Protein AF-0000000082120659 (afdb_homodimer)

Structure (mmCIF, N/CA/C/O backbone):
data_AF-0000000082120659-model_v1
#
loop_
_entity.id
_entity.type
_entity.pdbx_description
1 polymer 'non-specific serine/threonine protein kinase'
#
loop_
_atom_site.group_PDB
_atom_site.id
_atom_site.type_symbol
_atom_site.label_atom_id
_atom_site.label_alt_id
_atom_site.label_comp_id
_atom_site.label_asym_id
_atom_site.label_entity_id
_atom_site.label_seq_id
_atom_site.pdbx_PDB_ins_code
_atom_site.Cartn_x
_atom_site.Cartn_y
_atom_site.Cartn_z
_atom_site.occupancy
_atom_site.B_iso_or_equiv
_atom_site.auth_seq_id
_atom_site.auth_comp_id
_atom_site.auth_asym_id
_atom_site.auth_atom_id
_atom_site.pdbx_PDB_model_num
ATOM 1 N N . MET A 1 1 ? -26.734 21.234 -40.438 1 20.88 1 MET A N 1
ATOM 2 C CA . MET A 1 1 ? -25.938 22.016 -39.5 1 20.88 1 MET A CA 1
ATOM 3 C C . MET A 1 1 ? -25.453 21.156 -38.312 1 20.88 1 MET A C 1
ATOM 5 O O . MET A 1 1 ? -26.234 20.859 -37.406 1 20.88 1 MET A O 1
ATOM 9 N N . GLY A 1 2 ? -24.828 20.094 -38.438 1 20.78 2 GLY A N 1
ATOM 10 C CA . GLY A 1 2 ? -24.828 18.797 -37.781 1 20.78 2 GLY A CA 1
ATOM 11 C C . GLY A 1 2 ? -24.047 18.781 -36.469 1 20.78 2 GLY A C 1
ATOM 12 O O . GLY A 1 2 ? -22.844 19.016 -36.469 1 20.78 2 GLY A O 1
ATOM 13 N N . CYS A 1 3 ? -24.625 19.297 -35.219 1 19.11 3 CYS A N 1
ATOM 14 C CA . CYS A 1 3 ? -24.188 19.547 -33.875 1 19.11 3 CYS A CA 1
ATOM 15 C C . CYS A 1 3 ? -23.453 18.344 -33.281 1 19.11 3 CYS A C 1
ATOM 17 O O . CYS A 1 3 ? -24.031 17.281 -33.125 1 19.11 3 CYS A O 1
ATOM 19 N N . VAL A 1 4 ? -22.219 18.062 -33.625 1 21.97 4 VAL A N 1
ATOM 20 C CA . VAL A 1 4 ? -21.297 16.969 -33.375 1 21.97 4 VAL A CA 1
ATOM 21 C C . VAL A 1 4 ? -21.219 16.703 -31.875 1 21.97 4 VAL A C 1
ATOM 23 O O . VAL A 1 4 ? -21.109 17.641 -31.078 1 21.97 4 VAL A O 1
ATOM 26 N N . ASN A 1 5 ? -21.922 15.773 -31.25 1 22.53 5 ASN A N 1
ATOM 27 C CA . ASN A 1 5 ? -22.297 15.312 -29.922 1 22.53 5 ASN A CA 1
ATOM 28 C C . ASN A 1 5 ? -21.094 15.273 -28.984 1 22.53 5 ASN A C 1
ATOM 30 O O . ASN A 1 5 ? -20 14.898 -29.375 1 22.53 5 ASN A O 1
ATOM 34 N N . LEU A 1 6 ? -20.953 16.094 -28.016 1 24.56 6 LEU A N 1
ATOM 35 C CA . LEU A 1 6 ? -20.031 16.406 -26.922 1 24.56 6 LEU A CA 1
ATOM 36 C C . LEU A 1 6 ? -19.375 15.141 -26.391 1 24.56 6 LEU A C 1
ATOM 38 O O . LEU A 1 6 ? -20.062 14.172 -26.062 1 24.56 6 LEU A O 1
ATOM 42 N N . CYS A 1 7 ? -18.266 14.695 -26.781 1 26.31 7 CYS A N 1
ATOM 43 C CA . CYS A 1 7 ? -17.266 13.664 -26.5 1 26.31 7 CYS A CA 1
ATOM 44 C C . CYS A 1 7 ? -17.203 13.344 -25.016 1 26.31 7 CYS A C 1
ATOM 46 O O . CYS A 1 7 ? -16.953 14.234 -24.188 1 26.31 7 CYS A O 1
ATOM 48 N N . SER A 1 8 ? -18.062 12.633 -24.297 1 30.52 8 SER A N 1
ATOM 49 C CA . SER A 1 8 ? -18.266 12.133 -22.938 1 30.52 8 SER A CA 1
ATOM 50 C C . SER A 1 8 ? -16.938 11.758 -22.281 1 30.52 8 SER A C 1
ATOM 52 O O . SER A 1 8 ? -16.219 10.898 -22.766 1 30.52 8 SER A O 1
ATOM 54 N N . LEU A 1 9 ? -16.031 12.516 -21.734 1 34.06 9 LEU A N 1
ATOM 55 C CA . LEU A 1 9 ? -14.828 12.391 -20.922 1 34.06 9 LEU A CA 1
ATOM 56 C C . LEU A 1 9 ? -14.914 11.18 -20 1 34.06 9 LEU A C 1
ATOM 58 O O . LEU A 1 9 ? -15.742 11.148 -19.078 1 34.06 9 LEU A O 1
ATOM 62 N N . THR A 1 10 ? -14.992 9.891 -20.297 1 43.19 10 THR A N 1
ATOM 63 C CA . THR A 1 10 ? -15.172 8.617 -19.609 1 43.19 10 THR A CA 1
ATOM 64 C C . THR A 1 10 ? -14.305 8.555 -18.359 1 43.19 10 THR A C 1
ATOM 66 O O . THR A 1 10 ? -13.094 8.766 -18.422 1 43.19 10 THR A O 1
ATOM 69 N N . SER A 1 11 ? -14.711 8.969 -17.172 1 54.88 11 SER A N 1
ATOM 70 C CA . SER A 1 11 ? -14.148 8.914 -15.828 1 54.88 11 SER A CA 1
ATOM 71 C C . SER A 1 11 ? -13.438 7.59 -15.57 1 54.88 11 SER A C 1
ATOM 73 O O . SER A 1 11 ? -13.93 6.531 -15.969 1 54.88 11 SER A O 1
ATOM 75 N N . ASN A 1 12 ? -12 7.523 -15.336 1 70.62 12 ASN A N 1
ATOM 76 C CA . ASN A 1 12 ? -11.242 6.344 -14.938 1 70.62 12 ASN A CA 1
ATOM 77 C C . ASN A 1 12 ? -11.516 5.957 -13.492 1 70.62 12 ASN A C 1
ATOM 79 O O . ASN A 1 12 ? -10.867 5.062 -12.945 1 70.62 12 ASN A O 1
ATOM 83 N N . LEU A 1 13 ? -12.508 6.68 -12.945 1 82.25 13 LEU A N 1
ATOM 84 C CA . LEU A 1 13 ? -12.867 6.355 -11.57 1 82.25 13 LEU A CA 1
ATOM 85 C C . LEU A 1 13 ? -13.883 5.219 -11.531 1 82.25 13 LEU A C 1
ATOM 87 O O . LEU A 1 13 ? -15.023 5.379 -11.984 1 82.25 13 LEU A O 1
ATOM 91 N N . PRO A 1 14 ? -13.539 4.105 -11.008 1 88.88 14 PRO A N 1
ATOM 92 C CA . PRO A 1 14 ? -14.469 2.979 -10.984 1 88.88 14 PRO A CA 1
ATOM 93 C C . PRO A 1 14 ? -15.734 3.275 -10.18 1 88.88 14 PRO A C 1
ATOM 95 O O . PRO A 1 14 ? -15.672 3.957 -9.156 1 88.88 14 PRO A O 1
ATOM 98 N N . VAL A 1 15 ? -16.844 2.82 -10.688 1 92.19 15 VAL A N 1
ATOM 99 C CA . VAL A 1 15 ? -18.109 2.914 -9.961 1 92.19 15 VAL A CA 1
ATOM 100 C C . VAL A 1 15 ? -18.391 1.597 -9.242 1 92.19 15 VAL A C 1
ATOM 102 O O . VAL A 1 15 ? -18.359 0.528 -9.859 1 92.19 15 VAL A O 1
ATOM 105 N N . ILE A 1 16 ? -18.641 1.651 -7.996 1 94.56 16 ILE A N 1
ATOM 106 C CA . ILE A 1 16 ? -18.906 0.487 -7.16 1 94.56 16 ILE A CA 1
ATOM 107 C C . ILE A 1 16 ? -20.375 0.476 -6.746 1 94.56 16 ILE A C 1
ATOM 109 O O . ILE A 1 16 ? -20.875 1.452 -6.184 1 94.56 16 ILE A O 1
ATOM 113 N N . SER A 1 17 ? -21.062 -0.597 -7.004 1 94.31 17 SER A N 1
ATOM 114 C CA . SER A 1 17 ? -22.453 -0.733 -6.605 1 94.31 17 SER A CA 1
ATOM 115 C C . SER A 1 17 ? -22.594 -0.847 -5.09 1 94.31 17 SER A C 1
ATOM 117 O O . SER A 1 17 ? -21.781 -1.526 -4.441 1 94.31 17 SER A O 1
ATOM 119 N N . TYR A 1 18 ? -23.609 -0.178 -4.566 1 93.38 18 TYR A N 1
ATOM 120 C CA . TYR A 1 18 ? -23.812 -0.242 -3.125 1 93.38 18 TYR A CA 1
ATOM 121 C C . TYR A 1 18 ? -24.141 -1.664 -2.684 1 93.38 18 TYR A C 1
ATOM 123 O O . TYR A 1 18 ? -23.859 -2.047 -1.546 1 93.38 18 TYR A O 1
ATOM 131 N N . GLN A 1 19 ? -24.609 -2.514 -3.576 1 94.56 19 GLN A N 1
ATOM 132 C CA . GLN A 1 19 ? -24.969 -3.891 -3.268 1 94.56 19 GLN A CA 1
ATOM 133 C C . GLN A 1 19 ? -23.734 -4.73 -2.959 1 94.56 19 GLN A C 1
ATOM 135 O O . GLN A 1 19 ? -23.828 -5.777 -2.314 1 94.56 19 GLN A O 1
ATOM 140 N N . LYS A 1 20 ? -22.625 -4.297 -3.443 1 95.56 20 LYS A N 1
ATOM 141 C CA . LYS A 1 20 ? -21.391 -5.031 -3.248 1 95.56 20 LYS A CA 1
ATOM 142 C C . LYS A 1 20 ? -20.75 -4.691 -1.903 1 95.56 20 LYS A C 1
ATOM 144 O O . LYS A 1 20 ? -19.781 -5.332 -1.488 1 95.56 20 LYS A O 1
ATOM 149 N N . LEU A 1 21 ? -21.234 -3.652 -1.29 1 95.88 21 LEU A N 1
ATOM 150 C CA . LEU A 1 21 ? -20.719 -3.229 0.011 1 95.88 21 LEU A CA 1
ATOM 151 C C . LEU A 1 21 ? -21.578 -3.797 1.139 1 95.88 21 LEU A C 1
ATOM 153 O O . LEU A 1 21 ? -22.641 -3.258 1.449 1 95.88 21 LEU A O 1
ATOM 157 N N . THR A 1 22 ? -21.047 -4.836 1.804 1 96.12 22 THR A N 1
ATOM 158 C CA . THR A 1 22 ? -21.828 -5.586 2.787 1 96.12 22 THR A CA 1
ATOM 159 C C . THR A 1 22 ? -21.234 -5.43 4.18 1 96.12 22 THR A C 1
ATOM 161 O O . THR A 1 22 ? -20.141 -4.875 4.336 1 96.12 22 THR A O 1
ATOM 164 N N . ASP A 1 23 ? -22.031 -5.805 5.258 1 95.12 23 ASP A N 1
ATOM 165 C CA . ASP A 1 23 ? -21.609 -5.797 6.648 1 95.12 23 ASP A CA 1
ATOM 166 C C . ASP A 1 23 ? -21.172 -4.395 7.078 1 95.12 23 ASP A C 1
ATOM 168 O O . ASP A 1 23 ? -20.062 -4.215 7.609 1 95.12 23 ASP A O 1
ATOM 172 N N . LEU A 1 24 ? -22.016 -3.484 6.879 1 94.06 24 LEU A N 1
ATOM 173 C CA . LEU A 1 24 ? -21.703 -2.092 7.176 1 94.06 24 LEU A CA 1
ATOM 174 C C . LEU A 1 24 ? -21.609 -1.862 8.68 1 94.06 24 LEU A C 1
ATOM 176 O O . LEU A 1 24 ? -22.469 -2.338 9.438 1 94.06 24 LEU A O 1
ATOM 180 N N . HIS A 1 25 ? -20.547 -1.225 9.078 1 94.88 25 HIS A N 1
ATOM 181 C CA . HIS A 1 25 ? -20.344 -0.805 10.461 1 94.88 25 HIS A CA 1
ATOM 182 C C . HIS A 1 25 ? -19.984 0.675 10.539 1 94.88 25 HIS A C 1
ATOM 184 O O . HIS A 1 25 ? -19.062 1.129 9.859 1 94.88 25 HIS A O 1
ATOM 190 N N . TYR A 1 26 ? -20.688 1.402 11.383 1 92.75 26 TYR A N 1
ATOM 191 C CA . TYR A 1 26 ? -20.438 2.83 11.555 1 92.75 26 TYR A CA 1
ATOM 192 C C . TYR A 1 26 ? -19.125 3.072 12.273 1 92.75 26 TYR A C 1
ATOM 194 O O . TYR A 1 26 ? -18.828 2.43 13.289 1 92.75 26 TYR A O 1
ATOM 202 N N . LEU A 1 27 ? -18.281 3.916 11.781 1 89 27 LEU A N 1
ATOM 203 C CA . LEU A 1 27 ? -16.984 4.23 12.398 1 89 27 LEU A CA 1
ATOM 204 C C . LEU A 1 27 ? -17.016 5.613 13.039 1 89 27 LEU A C 1
ATOM 206 O O . LEU A 1 27 ? -16.672 5.766 14.219 1 89 27 LEU A O 1
ATOM 210 N N . SER A 1 28 ? -17.312 6.586 12.297 1 82.38 28 SER A N 1
ATOM 211 C CA . SER A 1 28 ? -17.281 7.941 12.836 1 82.38 28 SER A CA 1
ATOM 212 C C . SER A 1 28 ? -18.094 8.898 11.969 1 82.38 28 SER A C 1
ATOM 214 O O . SER A 1 28 ? -18.516 8.531 10.867 1 82.38 28 SER A O 1
ATOM 216 N N . LYS A 1 29 ? -18.469 10 12.648 1 75.12 29 LYS A N 1
ATOM 217 C CA . LYS A 1 29 ? -19.062 11.125 11.93 1 75.12 29 LYS A CA 1
ATOM 218 C C . LYS A 1 29 ? -18.203 12.375 12.047 1 75.12 29 LYS A C 1
ATOM 220 O O . LYS A 1 29 ? -17.672 12.672 13.125 1 75.12 29 LYS A O 1
ATOM 225 N N . GLY A 1 30 ? -17.719 12.812 10.906 1 61.97 30 GLY A N 1
ATOM 226 C CA . GLY A 1 30 ? -16.969 14.055 10.977 1 61.97 30 GLY A CA 1
ATOM 227 C C . GLY A 1 30 ? -17.422 15.086 9.961 1 61.97 30 GLY A C 1
ATOM 228 O O . GLY A 1 30 ? -18.531 15.008 9.445 1 61.97 30 GLY A O 1
ATOM 229 N N . GLY A 1 31 ? -16.641 16.188 9.875 1 59.19 31 GLY A N 1
ATOM 230 C CA . GLY A 1 31 ? -16.922 17.312 8.984 1 59.19 31 GLY A CA 1
ATOM 231 C C . GLY A 1 31 ? -17.156 16.875 7.547 1 59.19 31 GLY A C 1
ATOM 232 O O . GLY A 1 31 ? -17.828 17.578 6.781 1 59.19 31 GLY A O 1
ATOM 233 N N . PHE A 1 32 ? -16.719 15.672 7.215 1 61.75 32 PHE A N 1
ATOM 234 C CA . PHE A 1 32 ? -16.812 15.234 5.828 1 61.75 32 PHE A CA 1
ATOM 235 C C . PHE A 1 32 ? -17.906 14.18 5.664 1 61.75 32 PHE A C 1
ATOM 237 O O . PHE A 1 32 ? -17.984 13.523 4.629 1 61.75 32 PHE A O 1
ATOM 244 N N . GLY A 1 33 ? -18.656 14.023 6.66 1 75 33 GLY A N 1
ATOM 245 C CA . GLY A 1 33 ? -19.703 13.031 6.559 1 75 33 GLY A CA 1
ATOM 246 C C . GLY A 1 33 ? -19.453 11.797 7.402 1 75 33 GLY A C 1
ATOM 247 O O . GLY A 1 33 ? -18.609 11.82 8.305 1 75 33 GLY A O 1
ATOM 248 N N . SER A 1 34 ? -20.281 10.844 7.145 1 87.25 34 SER A N 1
ATOM 249 C CA . SER A 1 34 ? -20.172 9.602 7.91 1 87.25 34 SER A CA 1
ATOM 250 C C . SER A 1 34 ? -19.188 8.633 7.258 1 87.25 34 SER A C 1
ATOM 252 O O . SER A 1 34 ? -19.094 8.57 6.027 1 87.25 34 SER A O 1
ATOM 254 N N . VAL A 1 35 ? -18.516 7.953 8.094 1 91.94 35 VAL A N 1
ATOM 255 C CA . VAL A 1 35 ? -17.562 6.945 7.617 1 91.94 35 VAL A CA 1
ATOM 256 C C . VAL A 1 35 ? -17.984 5.562 8.117 1 91.94 35 VAL A C 1
ATOM 258 O O . VAL A 1 35 ? -18.328 5.398 9.289 1 91.94 35 VAL A O 1
ATOM 261 N N . PHE A 1 36 ? -18.031 4.598 7.207 1 95 36 PHE A N 1
ATOM 262 C CA . PHE A 1 36 ? -18.406 3.229 7.523 1 95 36 PHE A CA 1
ATOM 263 C C . PHE A 1 36 ? -17.297 2.258 7.148 1 95 36 PHE A C 1
ATOM 265 O O . PHE A 1 36 ? -16.469 2.549 6.273 1 95 36 PHE A O 1
ATOM 272 N N . LYS A 1 37 ? -17.219 1.228 7.879 1 97 37 LYS A N 1
ATOM 273 C CA . LYS A 1 37 ? -16.469 0.038 7.496 1 97 37 LYS A CA 1
ATOM 274 C C . LYS A 1 37 ? -17.375 -0.988 6.812 1 97 37 LYS A C 1
ATOM 276 O O . LYS A 1 37 ? -18.516 -1.203 7.234 1 97 37 LYS A O 1
ATOM 281 N N . ALA A 1 38 ? -16.922 -1.592 5.715 1 97.44 38 ALA A N 1
ATOM 282 C CA . ALA A 1 38 ? -17.703 -2.588 4.996 1 97.44 38 ALA A CA 1
ATOM 283 C C . ALA A 1 38 ? -16.812 -3.645 4.359 1 97.44 38 ALA A C 1
ATOM 285 O O . ALA A 1 38 ? -15.586 -3.49 4.324 1 97.44 38 ALA A O 1
ATOM 286 N N . GLN A 1 39 ? -17.422 -4.742 3.971 1 96.75 39 GLN A N 1
ATOM 287 C CA . GLN A 1 39 ? -16.766 -5.766 3.168 1 96.75 39 GLN A CA 1
ATOM 288 C C . GLN A 1 39 ? -17.219 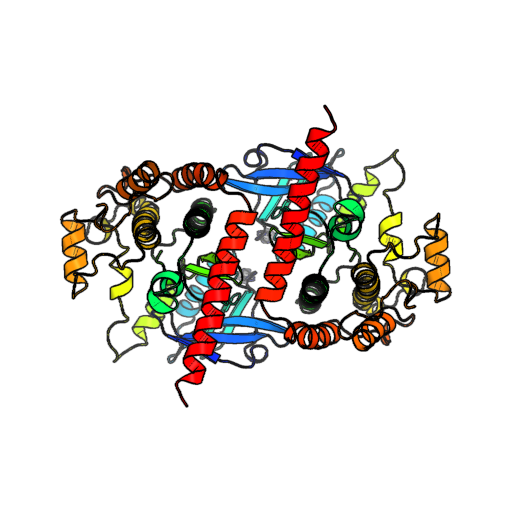-5.703 1.713 1 96.75 39 GLN A C 1
ATOM 290 O O . GLN A 1 39 ? -18.406 -5.719 1.432 1 96.75 39 GLN A O 1
ATOM 295 N N . HIS A 1 40 ? -16.281 -5.52 0.818 1 96.25 40 HIS A N 1
ATOM 296 C CA . HIS A 1 40 ? -16.656 -5.688 -0.582 1 96.25 40 HIS A CA 1
ATOM 297 C C . HIS A 1 40 ? -16.891 -7.156 -0.917 1 96.25 40 HIS A C 1
ATOM 299 O O . HIS A 1 40 ? -15.969 -7.973 -0.822 1 96.25 40 HIS A O 1
ATOM 305 N N . SER A 1 41 ? -17.969 -7.527 -1.394 1 94.75 41 SER A N 1
ATOM 306 C CA . SER A 1 41 ? -18.406 -8.914 -1.5 1 94.75 41 SER A CA 1
ATOM 307 C C . SER A 1 41 ? -17.562 -9.68 -2.51 1 94.75 41 SER A C 1
ATOM 309 O O . SER A 1 41 ? -17.203 -10.836 -2.273 1 94.75 41 SER A O 1
ATOM 311 N N . ASP A 1 42 ? -17.188 -9.07 -3.6 1 93.81 42 ASP A N 1
ATOM 312 C CA . ASP A 1 42 ? -16.453 -9.773 -4.641 1 93.81 42 ASP A CA 1
ATOM 313 C C . ASP A 1 42 ? -14.961 -9.844 -4.297 1 93.81 42 ASP A C 1
ATOM 315 O O . ASP A 1 42 ? -14.312 -10.859 -4.539 1 93.81 42 ASP A O 1
ATOM 319 N N . TRP A 1 43 ? -14.477 -8.719 -3.717 1 93.44 43 TRP A N 1
ATOM 320 C CA . TRP A 1 43 ? -13.047 -8.641 -3.445 1 93.44 43 TRP A CA 1
ATOM 321 C C . TRP A 1 43 ? -12.703 -9.344 -2.137 1 93.44 43 TRP A C 1
ATOM 323 O O . TRP A 1 43 ? -11.539 -9.664 -1.887 1 93.44 43 TRP A O 1
ATOM 333 N N . ARG A 1 44 ? -13.695 -9.531 -1.3 1 94.19 44 ARG A N 1
ATOM 334 C CA . ARG A 1 44 ? -13.516 -10.086 0.036 1 94.19 44 ARG A CA 1
ATOM 335 C C . ARG A 1 44 ? -12.484 -9.281 0.83 1 94.19 44 ARG A C 1
ATOM 337 O O . ARG A 1 44 ? -11.617 -9.859 1.491 1 94.19 44 ARG A O 1
ATOM 344 N N . THR A 1 45 ? -12.578 -8.016 0.72 1 94.38 45 THR A N 1
ATOM 345 C CA . THR A 1 45 ? -11.672 -7.098 1.4 1 94.38 45 THR A CA 1
ATOM 346 C C . THR A 1 45 ? -12.453 -6.039 2.17 1 94.38 45 THR A C 1
ATOM 348 O O . THR A 1 45 ? -13.477 -5.539 1.689 1 94.38 45 THR A O 1
ATOM 351 N N . THR A 1 46 ? -11.977 -5.75 3.307 1 96.06 46 THR A N 1
ATOM 352 C CA . THR A 1 46 ? -12.562 -4.684 4.105 1 96.06 46 THR A CA 1
ATOM 353 C C . THR A 1 46 ? -12.25 -3.318 3.498 1 96.06 46 THR A C 1
ATOM 355 O O . THR A 1 46 ? -11.109 -3.051 3.113 1 96.06 46 THR A O 1
ATOM 358 N N . VAL A 1 47 ? -13.266 -2.494 3.355 1 97.38 47 VAL A N 1
ATOM 359 C CA . VAL A 1 47 ? -13.117 -1.157 2.791 1 97.38 47 VAL A CA 1
ATOM 360 C C . VAL A 1 47 ? -13.719 -0.124 3.738 1 97.38 47 VAL A C 1
ATOM 362 O O . VAL A 1 47 ? -14.477 -0.474 4.648 1 97.38 47 VAL A O 1
ATOM 365 N N . ALA A 1 48 ? -13.289 1.113 3.652 1 96.62 48 ALA A N 1
ATOM 366 C CA . ALA A 1 48 ? -13.914 2.254 4.312 1 96.62 48 ALA A CA 1
ATOM 367 C C . ALA A 1 48 ? -14.781 3.043 3.336 1 96.62 48 ALA A C 1
ATOM 369 O O . ALA A 1 48 ? -14.414 3.227 2.176 1 96.62 48 ALA A O 1
ATOM 370 N N . ILE A 1 49 ? -15.93 3.5 3.83 1 95.25 49 ILE A N 1
ATOM 371 C CA . ILE A 1 49 ? -16.891 4.23 3.006 1 95.25 49 ILE A CA 1
ATOM 372 C C . ILE A 1 49 ? -17.156 5.602 3.625 1 95.25 49 ILE A C 1
ATOM 374 O O . ILE A 1 49 ? -17.672 5.695 4.738 1 95.25 49 ILE A O 1
ATOM 378 N N . LYS A 1 50 ? -16.75 6.609 2.963 1 91.69 50 LYS A N 1
ATOM 379 C CA . LYS A 1 50 ? -17.172 7.961 3.32 1 91.69 50 LYS A CA 1
ATOM 380 C C . LYS A 1 50 ? -18.453 8.352 2.596 1 91.69 50 LYS A C 1
ATOM 382 O O . LYS A 1 50 ? -18.469 8.438 1.366 1 91.69 50 LYS A O 1
ATOM 387 N N . CYS A 1 51 ? -19.484 8.656 3.352 1 90.06 51 CYS A N 1
ATOM 388 C CA . CYS A 1 51 ? -20.812 8.812 2.764 1 90.06 51 CYS A CA 1
ATOM 389 C C . CYS A 1 51 ? -21.344 10.219 2.996 1 90.06 51 CYS A C 1
ATOM 391 O O . CYS A 1 51 ? -21.297 10.727 4.117 1 90.06 51 CYS A O 1
ATOM 393 N N . LEU A 1 52 ? -21.766 10.766 1.902 1 86.44 52 LEU A N 1
ATOM 394 C CA . LEU A 1 52 ? -22.484 12.039 1.946 1 86.44 52 LEU A CA 1
ATOM 395 C C . LEU A 1 52 ? -23.953 11.844 1.566 1 86.44 52 LEU A C 1
ATOM 397 O O . LEU A 1 52 ? -24.25 11.398 0.458 1 86.44 52 LEU A O 1
ATOM 401 N N . LYS A 1 53 ? -24.75 12.133 2.514 1 83.12 53 LYS A N 1
ATOM 402 C CA . LYS A 1 53 ? -26.188 12.078 2.229 1 83.12 53 LYS A CA 1
ATOM 403 C C . LYS A 1 53 ? -26.641 13.289 1.425 1 83.12 53 LYS A C 1
ATOM 405 O O . LYS A 1 53 ? -26.266 14.422 1.736 1 83.12 53 LYS A O 1
ATOM 410 N N . LEU A 1 54 ? -27.406 12.938 0.388 1 77.88 54 LEU A N 1
ATOM 411 C CA . LEU A 1 54 ? -27.891 14 -0.478 1 77.88 54 LEU A CA 1
ATOM 412 C C . LEU A 1 54 ? -29.406 14.156 -0.361 1 77.88 54 LEU A C 1
ATOM 414 O O . LEU A 1 54 ? -30.156 13.32 -0.855 1 77.88 54 LEU A O 1
ATOM 418 N N . ASP A 1 55 ? -30 14.633 0.767 1 66.56 55 ASP A N 1
ATOM 419 C CA . ASP A 1 55 ? -31.422 14.75 1.054 1 66.56 55 ASP A CA 1
ATOM 420 C C . ASP A 1 55 ? -32.156 15.375 -0.121 1 66.56 55 ASP A C 1
ATOM 422 O O . ASP A 1 55 ? -33.344 15.094 -0.34 1 66.56 55 ASP A O 1
ATOM 426 N N . SER A 1 56 ? -31.703 16.516 -0.621 1 61.06 56 SER A N 1
ATOM 427 C CA . SER A 1 56 ? -32.438 17.188 -1.693 1 61.06 56 SER A CA 1
ATOM 428 C C . SER A 1 56 ? -31.781 16.906 -3.049 1 61.06 56 SER A C 1
ATOM 430 O O . SER A 1 56 ? -30.625 16.5 -3.123 1 61.06 56 SER A O 1
ATOM 432 N N . PRO A 1 57 ? -32.656 16.781 -3.992 1 62.88 57 PRO A N 1
ATOM 433 C CA . PRO A 1 57 ? -32.062 16.656 -5.328 1 62.88 57 PRO A CA 1
ATOM 434 C C . PRO A 1 57 ? -30.859 17.547 -5.523 1 62.88 57 PRO A C 1
ATOM 436 O O . PRO A 1 57 ? -30.969 18.766 -5.48 1 62.88 57 PRO A O 1
ATOM 439 N N . VAL A 1 58 ? -29.812 17.078 -5.051 1 64.5 58 VAL A N 1
ATOM 440 C CA . VAL A 1 58 ? -28.578 17.781 -5.367 1 64.5 58 VAL A CA 1
ATOM 441 C C . VAL A 1 58 ? -28.438 17.938 -6.883 1 64.5 58 VAL A C 1
ATOM 443 O O . VAL A 1 58 ? -28.672 16.984 -7.629 1 64.5 58 VAL A O 1
ATOM 446 N N . GLY A 1 59 ? -28.266 19.125 -7.188 1 73.12 59 GLY A N 1
ATOM 447 C CA . GLY A 1 59 ? -28.141 19.422 -8.609 1 73.12 59 GLY A CA 1
ATOM 448 C C . GLY A 1 59 ? -27.016 18.672 -9.281 1 73.12 59 GLY A C 1
ATOM 449 O O . GLY A 1 59 ? -26.078 18.219 -8.617 1 73.12 59 GLY A O 1
ATOM 450 N N . GLU A 1 60 ? -27.203 18.359 -10.414 1 78.88 60 GLU A N 1
ATOM 451 C CA . GLU A 1 60 ? -26.219 17.719 -11.273 1 78.88 60 GLU A CA 1
ATOM 452 C C . GLU A 1 60 ? -24.859 18.422 -11.188 1 78.88 60 GLU A C 1
ATOM 454 O O . GLU A 1 60 ? -23.828 17.766 -11.258 1 78.88 60 GLU A O 1
ATOM 459 N N . ARG A 1 61 ? -24.953 19.641 -10.852 1 82.06 61 ARG A N 1
ATOM 460 C CA . ARG A 1 61 ? -23.719 20.391 -10.789 1 82.06 61 ARG A CA 1
ATOM 461 C C . ARG A 1 61 ? -22.906 20.016 -9.555 1 82.06 61 ARG A C 1
ATOM 463 O O . ARG A 1 61 ? -21.688 19.812 -9.641 1 82.06 61 ARG A O 1
ATOM 470 N N . GLU A 1 62 ? -23.625 19.938 -8.461 1 81.62 62 GLU A N 1
ATOM 471 C CA . GLU A 1 62 ? -22.953 19.578 -7.223 1 81.62 62 GLU A CA 1
ATOM 472 C C . GLU A 1 62 ? -22.391 18.172 -7.297 1 81.62 62 GLU A C 1
ATOM 474 O O . GLU A 1 62 ? -21.266 17.922 -6.836 1 81.62 62 GLU A O 1
ATOM 479 N N . ARG A 1 63 ? -23.094 17.391 -7.848 1 84 63 ARG A N 1
ATOM 480 C CA . ARG A 1 63 ? -22.656 16 -7.996 1 84 63 ARG A CA 1
ATOM 481 C C . ARG A 1 63 ? -21.422 15.906 -8.891 1 84 63 ARG A C 1
ATOM 483 O O . ARG A 1 63 ? -20.516 15.125 -8.625 1 84 63 ARG A O 1
ATOM 490 N N . ASN A 1 64 ? -21.438 16.641 -9.914 1 85.88 64 ASN A N 1
ATOM 491 C CA . ASN A 1 64 ? -20.297 16.656 -10.828 1 85.88 64 ASN A CA 1
ATOM 492 C C . ASN A 1 64 ? -19.047 17.188 -10.141 1 85.88 64 ASN A C 1
ATOM 494 O O . ASN A 1 64 ? -17.938 16.703 -10.406 1 85.88 64 ASN A O 1
ATOM 498 N N . CYS A 1 65 ? -19.328 18.094 -9.273 1 84.38 65 CYS A N 1
ATOM 499 C CA . CYS A 1 65 ? -18.203 18.625 -8.516 1 84.38 65 CYS A CA 1
ATOM 500 C C . CYS A 1 65 ? -17.609 17.562 -7.605 1 84.38 65 CYS A C 1
ATOM 502 O O . CYS A 1 65 ? -16.391 17.453 -7.488 1 84.38 65 CYS A O 1
ATOM 504 N N . LEU A 1 66 ? -18.484 16.844 -7.055 1 84.44 66 LEU A N 1
ATOM 505 C CA . LEU A 1 66 ? -18.031 15.766 -6.176 1 84.44 66 LEU A CA 1
ATOM 506 C C . LEU A 1 66 ? -17.25 14.711 -6.957 1 84.44 66 LEU A C 1
ATOM 508 O O . LEU A 1 66 ? -16.219 14.219 -6.492 1 84.44 66 LEU A O 1
ATOM 512 N N . LEU A 1 67 ? -17.719 14.414 -8.062 1 86.69 67 LEU A N 1
ATOM 513 C CA . LEU A 1 67 ? -17.062 13.445 -8.93 1 86.69 67 LEU A CA 1
ATOM 514 C C . LEU A 1 67 ? -15.688 13.938 -9.359 1 86.69 67 LEU A C 1
ATOM 516 O O . LEU A 1 67 ? -14.727 13.164 -9.375 1 86.69 67 LEU A O 1
ATOM 520 N N . GLU A 1 68 ? -15.609 15.125 -9.656 1 85.75 68 GLU A N 1
ATOM 521 C CA . GLU A 1 68 ? -14.336 15.711 -10.062 1 85.75 68 GLU A CA 1
ATOM 522 C C . GLU A 1 68 ? -13.32 15.664 -8.93 1 85.75 68 GLU A C 1
ATOM 524 O O . GLU A 1 68 ? -12.141 15.367 -9.156 1 85.75 68 GLU A O 1
ATOM 529 N N . GLU A 1 69 ? -13.781 15.945 -7.77 1 84.75 69 GLU A N 1
ATOM 530 C CA . GLU A 1 69 ? -12.914 15.883 -6.602 1 84.75 69 GLU A CA 1
ATOM 531 C C . GLU A 1 69 ? -12.422 14.453 -6.355 1 84.75 69 GLU A C 1
ATOM 533 O O . GLU A 1 69 ? -11.234 14.242 -6.102 1 84.75 69 GLU A O 1
ATOM 538 N N . ALA A 1 70 ? -13.352 13.586 -6.484 1 86.38 70 ALA A N 1
ATOM 539 C CA . ALA A 1 70 ? -12.992 12.188 -6.285 1 86.38 70 ALA A CA 1
ATOM 540 C C . ALA A 1 70 ? -11.984 11.727 -7.332 1 86.38 70 ALA A C 1
ATOM 542 O O . ALA A 1 70 ? -11.078 10.945 -7.031 1 86.38 70 ALA A O 1
ATOM 543 N N . GLU A 1 71 ? -12.086 12.227 -8.469 1 86.25 71 GLU A N 1
ATOM 544 C CA . GLU A 1 71 ? -11.18 11.875 -9.555 1 86.25 71 GLU A CA 1
ATOM 545 C C . GLU A 1 71 ? -9.773 12.398 -9.289 1 86.25 71 GLU A C 1
ATOM 547 O O . GLU A 1 71 ? -8.789 11.703 -9.555 1 86.25 71 GLU A O 1
ATOM 552 N N . VAL A 1 72 ? -9.758 13.555 -8.844 1 81.88 72 VAL A N 1
ATOM 553 C CA . VAL A 1 72 ? -8.461 14.156 -8.523 1 81.88 72 VAL A CA 1
ATOM 554 C C . VAL A 1 72 ? -7.785 13.352 -7.418 1 81.88 72 VAL A C 1
ATOM 556 O O . VAL A 1 72 ? -6.59 13.055 -7.5 1 81.88 72 VAL A O 1
ATOM 559 N N . LEU A 1 73 ? -8.547 13.062 -6.484 1 85.25 73 LEU A N 1
ATOM 560 C CA . LEU A 1 73 ? -8.023 12.266 -5.383 1 85.25 73 LEU A CA 1
ATOM 561 C C . LEU A 1 73 ? -7.562 10.898 -5.871 1 85.25 73 LEU A C 1
ATOM 563 O O . LEU A 1 73 ? -6.539 10.383 -5.422 1 85.25 73 LEU A O 1
ATOM 567 N N . HIS A 1 74 ? -8.305 10.344 -6.738 1 88.38 74 HIS A N 1
ATOM 568 C CA . HIS A 1 74 ? -8.008 9.023 -7.277 1 88.38 74 HIS A CA 1
ATOM 569 C C . HIS A 1 74 ? -6.695 9.031 -8.055 1 88.38 74 HIS A C 1
ATOM 571 O O . HIS A 1 74 ? -5.98 8.023 -8.078 1 88.38 74 HIS A O 1
ATOM 577 N N . LYS A 1 75 ? -6.34 10.117 -8.586 1 86.44 75 LYS A N 1
ATOM 578 C CA . LYS A 1 75 ? -5.121 10.234 -9.383 1 86.44 75 LYS A CA 1
ATOM 579 C C . LYS A 1 75 ? -3.879 10.203 -8.492 1 86.44 75 LYS A C 1
ATOM 581 O O . LYS A 1 75 ? -2.787 9.859 -8.961 1 86.44 75 LYS A O 1
ATOM 586 N N . ALA A 1 76 ? -4.043 10.609 -7.293 1 89.19 76 ALA A N 1
ATOM 587 C CA . ALA A 1 76 ? -2.916 10.594 -6.367 1 89.19 76 ALA A CA 1
ATOM 588 C C . ALA A 1 76 ? -2.59 9.172 -5.918 1 89.19 76 ALA A C 1
ATOM 590 O O . ALA A 1 76 ? -3.219 8.648 -4.996 1 89.19 76 ALA A O 1
ATOM 591 N N . ARG A 1 77 ? -1.633 8.594 -6.566 1 90.31 77 ARG A N 1
ATOM 592 C CA . ARG A 1 77 ? -1.226 7.223 -6.273 1 90.31 77 ARG A CA 1
ATOM 593 C C . ARG A 1 77 ? 0.163 7.191 -5.641 1 90.31 77 ARG A C 1
ATOM 595 O O . ARG A 1 77 ? 1.163 7.441 -6.316 1 90.31 77 ARG A O 1
ATOM 602 N N . PHE A 1 78 ? 0.197 6.91 -4.434 1 93.19 78 PHE A N 1
ATOM 603 C CA . PHE A 1 78 ? 1.446 6.891 -3.682 1 93.19 78 PHE A CA 1
ATOM 604 C C . PHE A 1 78 ? 1.296 6.078 -2.402 1 93.19 78 PHE A C 1
ATOM 606 O O . PHE A 1 78 ? 0.183 5.898 -1.901 1 93.19 78 PHE A O 1
ATOM 613 N N . ASN A 1 79 ? 2.371 5.559 -1.927 1 94.25 79 ASN A N 1
ATOM 614 C CA . ASN A 1 79 ? 2.359 4.617 -0.814 1 94.25 79 ASN A CA 1
ATOM 615 C C . ASN A 1 79 ? 1.768 5.242 0.445 1 94.25 79 ASN A C 1
ATOM 617 O O . ASN A 1 79 ? 1.182 4.543 1.274 1 94.25 79 ASN A O 1
ATOM 621 N N . TYR A 1 80 ? 1.907 6.535 0.608 1 97.12 80 TYR A N 1
ATOM 622 C CA . TYR A 1 80 ? 1.505 7.16 1.861 1 97.12 80 TYR A CA 1
ATOM 623 C C . TYR A 1 80 ? 0.277 8.039 1.66 1 97.12 80 TYR A C 1
ATOM 625 O O . TYR A 1 80 ? 0.017 8.945 2.457 1 97.12 80 TYR A O 1
ATOM 633 N N . ILE A 1 81 ? -0.408 7.812 0.572 1 96 81 ILE A N 1
ATOM 634 C CA . ILE A 1 81 ? -1.703 8.414 0.28 1 96 81 ILE A CA 1
ATOM 635 C C . ILE A 1 81 ? -2.789 7.344 0.297 1 96 81 ILE A C 1
ATOM 637 O O . ILE A 1 81 ? -2.596 6.246 -0.232 1 96 81 ILE A O 1
ATOM 641 N N . ILE A 1 82 ? -3.861 7.645 0.929 1 95.75 82 ILE A N 1
ATOM 642 C CA . ILE A 1 82 ? -4.953 6.684 1.03 1 95.75 82 ILE A CA 1
ATOM 643 C C . ILE A 1 82 ? -5.418 6.281 -0.367 1 95.75 82 ILE A C 1
ATOM 645 O O . ILE A 1 82 ? -5.52 7.125 -1.262 1 95.75 82 ILE A O 1
ATOM 649 N N . GLN A 1 83 ? -5.637 4.996 -0.571 1 94.56 83 GLN A N 1
ATOM 650 C CA . GLN A 1 83 ? -6.082 4.5 -1.868 1 94.56 83 GLN A CA 1
ATOM 651 C C . GLN A 1 83 ? -7.598 4.625 -2.014 1 94.56 83 GLN A C 1
ATOM 653 O O . GLN A 1 83 ? -8.352 4.164 -1.151 1 94.56 83 GLN A O 1
ATOM 658 N N . ILE A 1 84 ? -8 5.195 -3.057 1 92.81 84 ILE A N 1
ATOM 659 C CA . ILE A 1 84 ? -9.414 5.254 -3.416 1 92.81 84 ILE A CA 1
ATOM 660 C C . ILE A 1 84 ? -9.727 4.176 -4.453 1 92.81 84 ILE A C 1
ATOM 662 O O . ILE A 1 84 ? -9.141 4.164 -5.539 1 92.81 84 ILE A O 1
ATOM 666 N N . PHE A 1 85 ? -10.625 3.344 -4.137 1 94.06 85 PHE A N 1
ATOM 667 C CA . PHE A 1 85 ? -10.953 2.232 -5.02 1 94.06 85 PHE A CA 1
ATOM 668 C C . PHE A 1 85 ? -12.031 2.637 -6.02 1 94.06 85 PHE A C 1
ATOM 670 O O . PHE A 1 85 ? -12.078 2.113 -7.137 1 94.06 85 PHE A O 1
ATOM 677 N N . GLY A 1 86 ? -12.891 3.562 -5.633 1 93.19 86 GLY A N 1
ATOM 678 C CA . GLY A 1 86 ? -13.984 3.998 -6.488 1 93.19 86 GLY A CA 1
ATOM 679 C C . GLY A 1 86 ? -15.039 4.801 -5.746 1 93.19 86 GLY A C 1
ATOM 680 O O . GLY A 1 86 ? -14.789 5.289 -4.641 1 93.19 86 GLY A O 1
ATOM 681 N N . VAL A 1 87 ? -16.203 5.008 -6.422 1 94.25 87 VAL A N 1
ATOM 682 C CA . VAL A 1 87 ? -17.281 5.797 -5.836 1 94.25 87 VAL A CA 1
ATOM 683 C C . VAL A 1 87 ? -18.609 5.047 -5.965 1 94.25 87 VAL A C 1
ATOM 685 O O . VAL A 1 87 ? -18.766 4.203 -6.852 1 94.25 87 VAL A O 1
ATOM 688 N N . CYS A 1 88 ? -19.406 5.246 -5.043 1 93.56 88 CYS A N 1
ATOM 689 C CA . CYS A 1 88 ? -20.828 4.887 -5.137 1 93.56 88 CYS A CA 1
ATOM 690 C C . CYS A 1 88 ? -21.688 6.117 -5.387 1 93.56 88 CYS A C 1
ATOM 692 O O . CYS A 1 88 ? -21.859 6.957 -4.5 1 93.56 88 CYS A O 1
ATOM 694 N N . ASN A 1 89 ? -22.188 6.184 -6.566 1 90.62 89 ASN A N 1
ATOM 695 C CA . ASN A 1 89 ? -22.938 7.367 -6.984 1 90.62 89 ASN A CA 1
ATOM 696 C C . ASN A 1 89 ? -24.422 7.07 -7.137 1 90.62 89 ASN A C 1
ATOM 698 O O . ASN A 1 89 ? -24.906 6.832 -8.242 1 90.62 89 ASN A O 1
ATOM 702 N N . GLU A 1 90 ? -25.125 7.141 -6.059 1 87.81 90 GLU A N 1
ATOM 703 C CA . GLU A 1 90 ? -26.578 6.9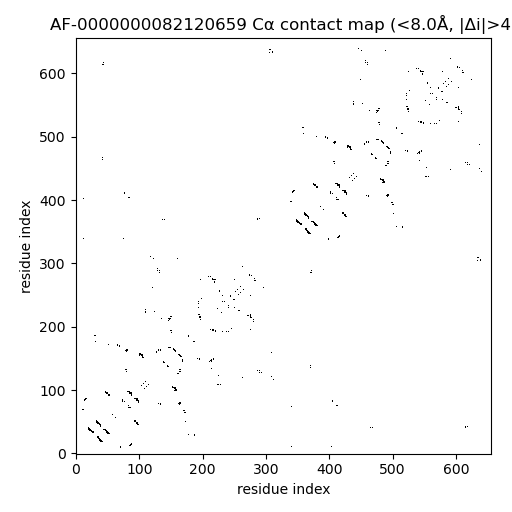02 -6.016 1 87.81 90 GLU A CA 1
ATOM 704 C C . GLU A 1 90 ? -27.344 8.211 -5.836 1 87.81 90 GLU A C 1
ATOM 706 O O . GLU A 1 90 ? -26.797 9.195 -5.344 1 87.81 90 GLU A O 1
ATOM 711 N N . PRO A 1 91 ? -28.531 8.25 -6.188 1 85.12 91 PRO A N 1
ATOM 712 C CA . PRO A 1 91 ? -29.312 9.484 -6.074 1 85.12 91 PRO A CA 1
ATOM 713 C C . PRO A 1 91 ? -29.375 10.016 -4.648 1 85.12 91 PRO A C 1
ATOM 715 O O . PRO A 1 91 ? -29.297 11.234 -4.438 1 85.12 91 PRO A O 1
ATOM 718 N N . GLU A 1 92 ? -29.406 9.172 -3.695 1 85.94 92 GLU A N 1
ATOM 719 C CA . GLU A 1 92 ? -29.641 9.602 -2.318 1 85.94 92 GLU A CA 1
ATOM 720 C C . GLU A 1 92 ? -28.312 9.773 -1.572 1 85.94 92 GLU A C 1
ATOM 722 O O . GLU A 1 92 ? -28.281 10.383 -0.5 1 85.94 92 GLU A O 1
ATOM 727 N N . PHE A 1 93 ? -27.266 9.219 -2.15 1 87.38 93 PHE A N 1
ATOM 728 C CA . PHE A 1 93 ? -26 9.336 -1.452 1 87.38 93 PHE A CA 1
ATOM 729 C C . PHE A 1 93 ? -24.828 9.25 -2.43 1 87.38 93 PHE A C 1
ATOM 731 O O . PHE A 1 93 ? -24.953 8.641 -3.494 1 87.38 93 PHE A O 1
ATOM 738 N N . PHE A 1 94 ? -23.828 9.945 -2.09 1 89.94 94 PHE A N 1
ATOM 739 C CA . PHE A 1 94 ? -22.547 9.891 -2.77 1 89.94 94 PHE A CA 1
ATOM 740 C C . PHE A 1 94 ? -21.453 9.422 -1.817 1 89.94 94 PHE A C 1
ATOM 742 O O . PHE A 1 94 ? -21.266 10 -0.747 1 89.94 94 PHE A O 1
ATOM 749 N N . CYS A 1 95 ? -20.781 8.289 -2.232 1 93.06 95 CYS A N 1
ATOM 750 C CA . CYS A 1 95 ? -19.781 7.723 -1.34 1 93.06 95 CYS A CA 1
ATOM 751 C C . CYS A 1 95 ? -18.438 7.574 -2.053 1 93.06 95 CYS A C 1
ATOM 753 O O . CYS A 1 95 ? -18.391 7.367 -3.266 1 93.06 95 CYS A O 1
ATOM 755 N N . ILE A 1 96 ? -17.422 7.734 -1.312 1 92.94 96 ILE A N 1
ATOM 756 C CA . ILE A 1 96 ? -16.078 7.387 -1.747 1 92.94 96 ILE A CA 1
ATOM 757 C C . ILE A 1 96 ? -15.602 6.129 -1.016 1 92.94 96 ILE A C 1
ATOM 759 O O . ILE A 1 96 ? -15.656 6.066 0.214 1 92.94 96 ILE A O 1
ATOM 763 N N . VAL A 1 97 ? -15.227 5.137 -1.787 1 95.31 97 VAL A N 1
ATOM 764 C CA . VAL A 1 97 ? -14.766 3.871 -1.227 1 95.31 97 VAL A CA 1
ATOM 765 C C . VAL A 1 97 ? -13.242 3.838 -1.206 1 95.31 97 VAL A C 1
ATOM 767 O O . VAL A 1 97 ? -12.594 3.996 -2.246 1 95.31 97 VAL A O 1
ATOM 770 N N . THR A 1 98 ? -12.641 3.646 -0.014 1 95.62 98 THR A N 1
ATOM 771 C CA . THR A 1 98 ? -11.195 3.662 0.145 1 95.62 98 THR A CA 1
ATOM 772 C C . THR A 1 98 ? -10.719 2.41 0.876 1 95.62 98 THR A C 1
ATOM 774 O O . THR A 1 98 ? -11.531 1.605 1.335 1 95.62 98 THR A O 1
ATOM 777 N N . GLU A 1 99 ? -9.383 2.203 0.835 1 96.44 99 GLU A N 1
ATOM 778 C CA . GLU A 1 99 ? -8.82 1.175 1.706 1 96.44 99 GLU A CA 1
ATOM 779 C C . GLU A 1 99 ? -9.117 1.472 3.174 1 96.44 99 GLU A C 1
ATOM 781 O O . GLU A 1 99 ? -9.305 2.629 3.551 1 96.44 99 GLU A O 1
ATOM 786 N N . TYR A 1 100 ? -9.266 0.439 3.965 1 96.69 100 TYR A N 1
ATOM 787 C CA . TYR A 1 100 ? -9.555 0.563 5.391 1 96.69 100 TYR A CA 1
ATOM 788 C C . TYR A 1 100 ? -8.266 0.529 6.207 1 96.69 100 TYR A C 1
ATOM 790 O O . TYR A 1 100 ? -7.418 -0.343 6.008 1 96.69 100 TYR A O 1
ATOM 798 N N . MET A 1 101 ? -8.039 1.5 7.031 1 95.88 101 MET A N 1
ATOM 799 C CA . MET A 1 101 ? -6.891 1.584 7.926 1 95.88 101 MET A CA 1
ATOM 800 C C . MET A 1 101 ? -7.25 1.079 9.32 1 95.88 101 MET A C 1
ATOM 802 O O . MET A 1 101 ? -7.977 1.745 10.062 1 95.88 101 MET A O 1
ATOM 806 N N . SER A 1 102 ? -6.629 0.032 9.766 1 93.38 102 SER A N 1
ATOM 807 C CA . SER A 1 102 ? -7.094 -0.751 10.906 1 93.38 102 SER A CA 1
ATOM 808 C C . SER A 1 102 ? -6.699 -0.097 12.227 1 93.38 102 SER A C 1
ATOM 810 O O . SER A 1 102 ? -7.301 -0.37 13.266 1 93.38 102 SER A O 1
ATOM 812 N N . ASN A 1 103 ? -5.664 0.745 12.242 1 93.31 103 ASN A N 1
ATOM 813 C CA . ASN A 1 103 ? -5.219 1.315 13.508 1 93.31 103 ASN A CA 1
ATOM 814 C C . ASN A 1 103 ? -5.742 2.736 13.703 1 93.31 103 ASN A C 1
ATOM 816 O O . ASN A 1 103 ? -5.234 3.482 14.539 1 93.31 103 ASN A O 1
ATOM 820 N N . GLY A 1 104 ? -6.719 3.137 12.836 1 92.81 104 GLY A N 1
ATOM 821 C CA . GLY A 1 104 ? -7.375 4.422 13.008 1 92.81 104 GLY A CA 1
ATOM 822 C C . GLY A 1 104 ? -6.496 5.598 12.609 1 92.81 104 GLY A C 1
ATOM 823 O O . GLY A 1 104 ? -5.742 5.512 11.641 1 92.81 104 GLY A O 1
ATOM 824 N N . SER A 1 105 ? -6.676 6.715 13.32 1 93.88 105 SER A N 1
ATOM 825 C CA . SER A 1 105 ? -5.973 7.945 12.961 1 93.88 105 SER A CA 1
ATOM 826 C C . SER A 1 105 ? -4.758 8.164 13.852 1 93.88 105 SER A C 1
ATOM 828 O O . SER A 1 105 ? -4.66 7.578 14.938 1 93.88 105 SER A O 1
ATOM 830 N N . LEU A 1 106 ? -3.873 8.992 13.367 1 96 106 LEU A N 1
ATOM 831 C CA . LEU A 1 106 ? -2.73 9.414 14.172 1 96 106 LEU A CA 1
ATOM 832 C C . LEU A 1 106 ? -3.193 10.109 15.445 1 96 106 LEU A C 1
ATOM 834 O O . LEU A 1 106 ? -2.562 9.969 16.5 1 96 106 LEU A O 1
ATOM 838 N N . ASP A 1 107 ? -4.277 10.812 15.406 1 93.56 107 ASP A N 1
ATOM 839 C CA . ASP A 1 107 ? -4.855 11.461 16.578 1 93.56 107 ASP A CA 1
ATOM 840 C C . ASP A 1 107 ? -5.195 10.445 17.656 1 93.56 107 ASP A C 1
ATOM 842 O O . ASP A 1 107 ? -4.895 10.656 18.828 1 93.56 107 ASP A O 1
ATOM 846 N N . GLN A 1 108 ? -5.793 9.375 17.297 1 91.44 108 GLN A N 1
ATOM 847 C CA . GLN A 1 108 ? -6.148 8.312 18.234 1 91.44 108 GLN A CA 1
ATOM 848 C C . GLN A 1 108 ? -4.902 7.672 18.828 1 91.44 108 GLN A C 1
ATOM 850 O O . GLN A 1 108 ? -4.855 7.395 20.031 1 91.44 108 GLN A O 1
ATOM 855 N N . LEU A 1 109 ? -3.953 7.418 17.984 1 92.69 109 LEU A N 1
ATOM 856 C CA . LEU A 1 109 ? -2.719 6.809 18.469 1 92.69 109 LEU A CA 1
ATOM 857 C C . LEU A 1 109 ? -2.039 7.695 19.5 1 92.69 109 LEU A C 1
ATOM 859 O O . LEU A 1 109 ? -1.563 7.207 20.531 1 92.69 109 LEU A O 1
ATOM 863 N N . LEU A 1 110 ? -2.033 8.984 19.281 1 92.75 110 LEU A N 1
ATOM 864 C CA . LEU A 1 110 ? -1.282 9.914 20.125 1 92.75 110 LEU A CA 1
ATOM 865 C C . LEU A 1 110 ? -2.051 10.234 21.406 1 92.75 110 LEU A C 1
ATOM 867 O O . LEU A 1 110 ? -1.448 10.414 22.469 1 92.75 110 LEU A O 1
ATOM 871 N N . HIS A 1 111 ? -3.406 10.234 21.344 1 87.62 111 HIS A N 1
ATOM 872 C CA . HIS A 1 111 ? -4.141 10.852 22.438 1 87.62 111 HIS A CA 1
ATOM 873 C C . HIS A 1 111 ? -5.125 9.867 23.062 1 87.62 111 HIS A C 1
ATOM 875 O O . HIS A 1 111 ? -5.594 10.078 24.188 1 87.62 111 HIS A O 1
ATOM 881 N N . GLU A 1 112 ? -5.754 8.953 22.484 1 77.19 112 GLU A N 1
ATOM 882 C CA . GLU A 1 112 ? -6.797 8.102 23.031 1 77.19 112 GLU A CA 1
ATOM 883 C C . GLU A 1 112 ? -6.215 6.793 23.562 1 77.19 112 GLU A C 1
ATOM 885 O O . GLU A 1 112 ? -6.531 6.367 24.672 1 77.19 112 GLU A O 1
ATOM 890 N N . ASN A 1 113 ? -6.012 5.934 22.562 1 56.06 113 ASN A N 1
ATOM 891 C CA . ASN A 1 113 ? -5.898 4.492 22.766 1 56.06 113 ASN A CA 1
ATOM 892 C C . ASN A 1 113 ? -4.84 4.152 23.812 1 56.06 113 ASN A C 1
ATOM 894 O O . ASN A 1 113 ? -4.922 3.117 24.469 1 56.06 113 ASN A O 1
ATOM 898 N N . ASN A 1 114 ? -3.752 5.078 24.156 1 54.75 114 ASN A N 1
ATOM 899 C CA . ASN A 1 114 ? -2.75 4.387 24.953 1 54.75 114 ASN A CA 1
ATOM 900 C C . ASN A 1 114 ? -1.951 5.363 25.812 1 54.75 114 ASN A C 1
ATOM 902 O O . ASN A 1 114 ? -0.795 5.664 25.516 1 54.75 114 ASN A O 1
ATOM 906 N N . LEU A 1 115 ? -2.781 6.051 26.609 1 52.38 115 LEU A N 1
ATOM 907 C CA . LEU A 1 115 ? -2.031 6.98 27.453 1 52.38 115 LEU A CA 1
ATOM 908 C C . LEU A 1 115 ? -0.724 6.355 27.922 1 52.38 115 LEU A C 1
ATOM 910 O O . LEU A 1 115 ? 0.281 7.051 28.078 1 52.38 115 LEU A O 1
ATOM 914 N N . TYR A 1 116 ? -0.83 4.922 28.016 1 54.62 116 TYR A N 1
ATOM 915 C CA . TYR A 1 116 ? 0.361 4.383 28.672 1 54.62 116 TYR A CA 1
ATOM 916 C C . TYR A 1 116 ? 1.282 3.721 27.656 1 54.62 116 TYR A C 1
ATOM 918 O O . TYR A 1 116 ? 2.338 3.193 28.016 1 54.62 116 TYR A O 1
ATOM 926 N N . THR A 1 117 ? 0.85 3.818 26.344 1 70.31 117 THR A N 1
ATOM 927 C CA . THR A 1 117 ? 1.711 3.111 25.406 1 70.31 117 THR A CA 1
ATOM 928 C C . THR A 1 117 ? 2.883 3.99 24.969 1 70.31 117 THR A C 1
ATOM 930 O O . THR A 1 117 ? 2.686 5.129 24.547 1 70.31 117 THR A O 1
ATOM 933 N N . LEU A 1 118 ? 4 3.525 25.484 1 83.44 118 LEU A N 1
ATOM 934 C CA . LEU A 1 118 ? 5.227 4.195 25.062 1 83.44 118 LEU A CA 1
ATOM 935 C C . LEU A 1 118 ? 5.426 4.055 23.562 1 83.44 118 LEU A C 1
ATOM 937 O O . LEU A 1 118 ? 5.312 2.955 23.016 1 83.44 118 LEU A O 1
ATOM 941 N N . LEU A 1 119 ? 5.441 5.148 22.922 1 92.44 119 LEU A N 1
ATOM 942 C CA . LEU A 1 119 ? 5.785 5.176 21.5 1 92.44 119 LEU A CA 1
ATOM 943 C C . LEU A 1 119 ? 7.273 5.438 21.312 1 92.44 119 LEU A C 1
ATOM 945 O O . LEU A 1 119 ? 7.766 6.516 21.641 1 92.44 119 LEU A O 1
ATOM 949 N N . ALA A 1 120 ? 7.973 4.461 20.797 1 94.81 120 ALA A N 1
ATOM 950 C CA . ALA A 1 120 ? 9.406 4.594 20.578 1 94.81 120 ALA A CA 1
ATOM 951 C C . ALA A 1 120 ? 9.711 5.727 19.594 1 94.81 120 ALA A C 1
ATOM 953 O O . ALA A 1 120 ? 8.914 6.008 18.703 1 94.81 120 ALA A O 1
ATOM 954 N N . TRP A 1 121 ? 10.891 6.348 19.734 1 96.31 121 TRP A N 1
ATOM 955 C CA . TRP A 1 121 ? 11.297 7.449 18.875 1 96.31 121 TRP A CA 1
ATOM 956 C C . TRP A 1 121 ? 11.422 6.992 17.422 1 96.31 121 TRP A C 1
ATOM 958 O O . TRP A 1 121 ? 11.117 7.75 16.5 1 96.31 121 TRP A O 1
ATOM 968 N N . SER A 1 122 ? 11.883 5.789 17.203 1 96.56 122 SER A N 1
ATOM 969 C CA . SER A 1 122 ? 12.023 5.258 15.844 1 96.56 122 SER A CA 1
ATOM 970 C C . SER A 1 122 ? 10.695 5.293 15.102 1 96.56 122 SER A C 1
ATOM 972 O O . SER A 1 122 ? 10.633 5.723 13.945 1 96.56 122 SER A O 1
ATOM 974 N N . LEU A 1 123 ? 9.641 4.887 15.805 1 96.56 123 LEU A N 1
ATOM 975 C CA . LEU A 1 123 ? 8.312 4.879 15.195 1 96.56 123 LEU A CA 1
ATOM 976 C C . LEU A 1 123 ? 7.809 6.301 14.984 1 96.56 123 LEU A C 1
ATOM 978 O O . LEU A 1 123 ? 7.234 6.609 13.938 1 96.56 123 LEU A O 1
ATOM 982 N N . ARG A 1 124 ? 7.996 7.207 15.961 1 97.12 124 ARG A N 1
ATOM 983 C CA . ARG A 1 124 ? 7.574 8.602 15.844 1 97.12 124 ARG A CA 1
ATOM 984 C C . ARG A 1 124 ? 8.25 9.273 14.656 1 97.12 124 ARG A C 1
ATOM 986 O O . ARG A 1 124 ? 7.598 9.977 13.883 1 97.12 124 ARG A O 1
ATOM 993 N N . LEU A 1 125 ? 9.555 9.047 14.516 1 97.88 125 LEU A N 1
ATOM 994 C CA . LEU A 1 125 ? 10.312 9.648 13.422 1 97.88 125 LEU A CA 1
ATOM 995 C C . LEU A 1 125 ? 9.875 9.078 12.078 1 97.88 125 LEU A C 1
ATOM 997 O O . LEU A 1 125 ? 9.812 9.805 11.078 1 97.88 125 LEU A O 1
ATOM 1001 N N . ARG A 1 126 ? 9.602 7.797 12.008 1 97.81 126 ARG A N 1
ATOM 1002 C CA . ARG A 1 126 ? 9.109 7.211 10.766 1 97.81 126 ARG A CA 1
ATOM 1003 C C . ARG A 1 126 ? 7.785 7.848 10.352 1 97.81 126 ARG A C 1
ATOM 1005 O O . ARG A 1 126 ? 7.582 8.148 9.172 1 97.81 126 ARG A O 1
ATOM 1012 N N . VAL A 1 127 ? 6.906 8.016 11.32 1 98.12 127 VAL A N 1
ATOM 1013 C CA . VAL A 1 127 ? 5.609 8.633 11.062 1 98.12 127 VAL A CA 1
ATOM 1014 C C . VAL A 1 127 ? 5.805 10.016 10.453 1 98.12 127 VAL A C 1
ATOM 1016 O O . VAL A 1 127 ? 5.211 10.336 9.422 1 98.12 127 VAL A O 1
ATOM 1019 N N . LEU A 1 128 ? 6.656 10.805 11.07 1 98.56 128 LEU A N 1
ATOM 1020 C CA . LEU A 1 128 ? 6.914 12.148 10.57 1 98.56 128 LEU A CA 1
ATOM 1021 C C . LEU A 1 128 ? 7.52 12.109 9.172 1 98.56 128 LEU A C 1
ATOM 1023 O O . LEU A 1 128 ? 7.145 12.906 8.305 1 98.56 128 LEU A O 1
ATOM 1027 N N . TYR A 1 129 ? 8.438 11.219 8.969 1 98.56 129 TYR A N 1
ATOM 1028 C CA . TYR A 1 129 ? 9.094 11.055 7.68 1 98.56 129 TYR A CA 1
ATOM 1029 C C . TYR A 1 129 ? 8.086 10.695 6.594 1 98.56 129 TYR A C 1
ATOM 1031 O O . TYR A 1 129 ? 8.078 11.297 5.516 1 98.56 129 TYR A O 1
ATOM 1039 N N . GLU A 1 130 ? 7.234 9.711 6.867 1 98.38 130 GLU A N 1
ATOM 1040 C CA . GLU A 1 130 ? 6.262 9.234 5.895 1 98.38 130 GLU A CA 1
ATOM 1041 C C . GLU A 1 130 ? 5.23 10.312 5.566 1 98.38 130 GLU A C 1
ATOM 1043 O O . GLU A 1 130 ? 4.785 10.43 4.422 1 98.38 130 GLU A O 1
ATOM 1048 N N . ILE A 1 131 ? 4.824 11.133 6.551 1 98.62 131 ILE A N 1
ATOM 1049 C CA . ILE A 1 131 ? 3.926 12.25 6.285 1 98.62 131 ILE A CA 1
ATOM 1050 C C . ILE A 1 131 ? 4.59 13.227 5.316 1 98.62 131 ILE A C 1
ATOM 1052 O O . ILE A 1 131 ? 3.98 13.648 4.328 1 98.62 131 ILE A O 1
ATOM 1056 N N . ALA A 1 132 ? 5.84 13.578 5.66 1 98.44 132 ALA A N 1
ATOM 1057 C CA . ALA A 1 132 ? 6.574 14.516 4.812 1 98.44 132 ALA A CA 1
ATOM 1058 C C . ALA A 1 132 ? 6.688 13.992 3.385 1 98.44 132 ALA A C 1
ATOM 1060 O O . ALA A 1 132 ? 6.508 14.742 2.426 1 98.44 132 ALA A O 1
ATOM 1061 N N . LEU A 1 133 ? 6.957 12.711 3.203 1 97.88 133 LEU A N 1
ATOM 1062 C CA . LEU A 1 133 ? 7.055 12.094 1.886 1 97.88 133 LEU A CA 1
ATOM 1063 C C . LEU A 1 133 ? 5.73 12.195 1.139 1 97.88 133 LEU A C 1
ATOM 1065 O O . LEU A 1 133 ? 5.703 12.547 -0.044 1 97.88 133 LEU A O 1
ATOM 1069 N N . GLY A 1 134 ? 4.664 11.891 1.861 1 97.69 134 GLY A N 1
ATOM 1070 C CA . GLY A 1 134 ? 3.35 11.938 1.245 1 97.69 134 GLY A CA 1
ATOM 1071 C C . GLY A 1 134 ? 2.961 13.32 0.766 1 97.69 134 GLY A C 1
ATOM 1072 O O . GLY A 1 134 ? 2.504 13.492 -0.366 1 97.69 134 GLY A O 1
ATOM 1073 N N . VAL A 1 135 ? 3.145 14.305 1.602 1 96.81 135 VAL A N 1
ATOM 1074 C CA . VAL A 1 135 ? 2.771 15.664 1.229 1 96.81 135 VAL A CA 1
ATOM 1075 C C . VAL A 1 135 ? 3.709 16.172 0.137 1 96.81 135 VAL A C 1
ATOM 1077 O O . VAL A 1 135 ? 3.279 16.875 -0.778 1 96.81 135 VAL A O 1
ATOM 1080 N N . ASN A 1 136 ? 5 15.859 0.28 1 96.94 136 ASN A N 1
ATOM 1081 C CA . ASN A 1 136 ? 5.945 16.219 -0.778 1 96.94 136 ASN A CA 1
ATOM 1082 C C . ASN A 1 136 ? 5.496 15.664 -2.131 1 96.94 136 ASN A C 1
ATOM 1084 O O . ASN A 1 136 ? 5.598 16.359 -3.148 1 96.94 136 ASN A O 1
ATOM 1088 N N . PHE A 1 137 ? 5.02 14.484 -2.172 1 95.44 137 PHE A N 1
ATOM 1089 C CA . PHE A 1 137 ? 4.5 13.883 -3.398 1 95.44 137 PHE A CA 1
ATOM 1090 C C . PHE A 1 137 ? 3.332 14.695 -3.943 1 95.44 137 PHE A C 1
ATOM 1092 O O . PHE A 1 137 ? 3.312 15.047 -5.125 1 95.44 137 PHE A O 1
ATOM 1099 N N . LEU A 1 138 ? 2.346 14.945 -3.111 1 93.69 138 LEU A N 1
ATOM 1100 C CA . LEU A 1 138 ? 1.176 15.719 -3.521 1 93.69 138 LEU A CA 1
ATOM 1101 C C . LEU A 1 138 ? 1.589 17.047 -4.137 1 93.69 138 LEU A C 1
ATOM 1103 O O . LEU A 1 138 ? 1.076 17.438 -5.188 1 93.69 138 LEU A O 1
ATOM 1107 N N . HIS A 1 139 ? 2.516 17.688 -3.512 1 93.5 139 HIS A N 1
ATOM 1108 C CA . HIS A 1 139 ? 2.957 19.016 -3.949 1 93.5 139 HIS A CA 1
ATOM 1109 C C . HIS A 1 139 ? 3.693 18.922 -5.281 1 93.5 139 HIS A C 1
ATOM 1111 O O . HIS A 1 139 ? 3.855 19.938 -5.969 1 93.5 139 HIS A O 1
ATOM 1117 N N . ASN A 1 140 ? 4.188 17.766 -5.645 1 92.25 140 ASN A N 1
ATOM 1118 C CA . ASN A 1 140 ? 4.965 17.594 -6.867 1 92.25 140 ASN A CA 1
ATOM 1119 C C . ASN A 1 140 ? 4.148 16.938 -7.969 1 92.25 140 ASN A C 1
ATOM 1121 O O . ASN A 1 140 ? 4.688 16.562 -9.016 1 92.25 140 ASN A O 1
ATOM 1125 N N . MET A 1 141 ? 2.906 16.719 -7.703 1 88.56 141 MET A N 1
ATOM 1126 C CA . MET A 1 141 ? 2.012 16.281 -8.766 1 88.56 141 MET A CA 1
ATOM 1127 C C . MET A 1 141 ? 1.796 17.375 -9.797 1 88.56 141 MET A C 1
ATOM 1129 O O . MET A 1 141 ? 2.135 18.531 -9.555 1 88.56 141 MET A O 1
ATOM 1133 N N . THR A 1 142 ? 1.3 16.938 -10.945 1 82.88 142 THR A N 1
ATOM 1134 C CA . THR A 1 142 ? 0.927 17.875 -11.992 1 82.88 142 THR A CA 1
ATOM 1135 C C . THR A 1 142 ? -0.558 17.75 -12.328 1 82.88 142 THR A C 1
ATOM 1137 O O . THR A 1 142 ? -0.986 16.766 -12.922 1 82.88 142 THR A O 1
ATOM 1140 N N . PRO A 1 143 ? -1.307 18.766 -12.039 1 85.31 143 PRO A N 1
ATOM 1141 C CA . PRO A 1 143 ? -0.934 19.938 -11.242 1 85.31 143 PRO A CA 1
ATOM 1142 C C . PRO A 1 143 ? -0.7 19.594 -9.766 1 85.31 143 PRO A C 1
ATOM 1144 O O . PRO A 1 143 ? -1.143 18.547 -9.297 1 85.31 143 PRO A O 1
ATOM 1147 N N . PRO A 1 144 ? 0.006 20.531 -9.039 1 87.75 144 PRO A N 1
ATOM 1148 C CA . PRO A 1 144 ? 0.217 20.281 -7.609 1 87.75 144 PRO A CA 1
ATOM 1149 C C . PRO A 1 144 ? -1.09 20.234 -6.82 1 87.75 144 PRO A C 1
ATOM 1151 O O . PRO A 1 144 ? -2.029 20.969 -7.125 1 87.75 144 PRO A O 1
ATOM 1154 N N . LEU A 1 145 ? -1.091 19.391 -5.914 1 88.56 145 LEU A N 1
ATOM 1155 C CA . LEU A 1 145 ? -2.242 19.25 -5.027 1 88.56 145 LEU A CA 1
ATOM 1156 C C . LEU A 1 145 ? -1.883 19.672 -3.605 1 88.56 145 LEU A C 1
ATOM 1158 O O . LEU A 1 145 ? -0.956 19.125 -3.008 1 88.56 145 LEU A O 1
ATOM 1162 N N . LEU A 1 146 ? -2.547 20.656 -3.135 1 89.69 146 LEU A N 1
ATOM 1163 C CA . LEU A 1 146 ? -2.369 21.094 -1.759 1 89.69 146 LEU A CA 1
ATOM 1164 C C . LEU A 1 146 ? -3.408 20.469 -0.839 1 89.69 146 LEU A C 1
ATOM 1166 O O . LEU A 1 146 ? -4.574 20.328 -1.218 1 89.69 146 LEU A O 1
ATOM 1170 N N . HIS A 1 147 ? -3.008 20.047 0.306 1 90.19 147 HIS A N 1
ATOM 1171 C CA . HIS A 1 147 ? -3.938 19.406 1.22 1 90.19 147 HIS A CA 1
ATOM 1172 C C . HIS A 1 147 ? -4.891 20.406 1.852 1 90.19 147 HIS A C 1
ATOM 1174 O O . HIS A 1 147 ? -6.109 20.266 1.758 1 90.19 147 HIS A O 1
ATOM 1180 N N . HIS A 1 148 ? -4.387 21.453 2.602 1 87.38 148 HIS A N 1
ATOM 1181 C CA . HIS A 1 148 ? -5.051 22.609 3.195 1 87.38 148 HIS A CA 1
ATOM 1182 C C . HIS A 1 148 ? -5.84 22.219 4.438 1 87.38 148 HIS A C 1
ATOM 1184 O O . HIS A 1 148 ? -6.453 23.078 5.086 1 87.38 148 HIS A O 1
ATOM 1190 N N . ASP A 1 149 ? -5.809 20.953 4.832 1 88.06 149 ASP A N 1
ATOM 1191 C CA . ASP A 1 149 ? -6.422 20.484 6.074 1 88.06 149 ASP A CA 1
ATOM 1192 C C . ASP A 1 149 ? -5.609 19.359 6.699 1 88.06 149 ASP A C 1
ATOM 1194 O O . ASP A 1 149 ? -6.168 18.359 7.152 1 88.06 149 ASP A O 1
ATOM 1198 N N . LEU A 1 150 ? -4.355 19.484 6.59 1 93.56 150 LEU A N 1
ATOM 1199 C CA . LEU A 1 150 ? -3.457 18.5 7.18 1 93.56 150 LEU A CA 1
ATOM 1200 C C . LEU A 1 150 ? -3.514 18.547 8.703 1 93.56 150 LEU A C 1
ATOM 1202 O O . LEU A 1 150 ? -3.244 19.594 9.297 1 93.56 150 LEU A O 1
ATOM 1206 N N . LYS A 1 151 ? -3.965 17.5 9.352 1 94.56 151 LYS A N 1
ATOM 1207 C CA . LYS A 1 151 ? -4.094 17.344 10.797 1 94.56 151 LYS A CA 1
ATOM 1208 C C . LYS A 1 151 ? -4.027 15.867 11.195 1 94.56 151 LYS A C 1
ATOM 1210 O O . LYS A 1 151 ? -4.113 14.984 10.336 1 94.56 151 LYS A O 1
ATOM 1215 N N . THR A 1 152 ? -3.814 15.555 12.406 1 95.94 152 THR A N 1
ATOM 1216 C CA . THR A 1 152 ? -3.574 14.195 12.867 1 95.94 152 THR A CA 1
ATOM 1217 C C . THR A 1 152 ? -4.809 13.328 12.641 1 95.94 152 THR A C 1
ATOM 1219 O O . THR A 1 152 ? -4.695 12.117 12.445 1 95.94 152 THR A O 1
ATOM 1222 N N . GLN A 1 153 ? -6.004 13.93 12.562 1 92 153 GLN A N 1
ATOM 1223 C CA . GLN A 1 153 ? -7.238 13.195 12.32 1 92 153 GLN A CA 1
ATOM 1224 C C . GLN A 1 153 ? -7.293 12.68 10.883 1 92 153 GLN A C 1
ATOM 1226 O O . GLN A 1 153 ? -7.953 11.68 10.602 1 92 153 GLN A O 1
ATOM 1231 N N . ASN A 1 154 ? -6.578 13.383 9.961 1 92.62 154 ASN A N 1
ATOM 1232 C CA . ASN A 1 154 ? -6.609 13.039 8.547 1 92.62 154 ASN A CA 1
ATOM 1233 C C . ASN A 1 154 ? -5.402 12.195 8.148 1 92.62 154 ASN A C 1
ATOM 1235 O O . ASN A 1 154 ? -5.133 12.008 6.957 1 92.62 154 ASN A O 1
ATOM 1239 N N . ILE A 1 155 ? -4.625 11.82 9.109 1 97.06 155 ILE A N 1
ATOM 1240 C CA . ILE A 1 155 ? -3.531 10.875 8.93 1 97.06 155 ILE A CA 1
ATOM 1241 C C . ILE A 1 155 ? -3.912 9.523 9.523 1 97.06 155 ILE A C 1
ATOM 1243 O O . ILE A 1 155 ? -3.984 9.375 10.75 1 97.06 155 ILE A O 1
ATOM 1247 N N . LEU A 1 156 ? -4.094 8.578 8.664 1 97.12 156 LEU A N 1
ATOM 1248 C CA . LEU A 1 156 ? -4.555 7.262 9.086 1 97.12 156 LEU A CA 1
ATOM 1249 C C . LEU A 1 156 ? -3.393 6.273 9.148 1 97.12 156 LEU A C 1
ATOM 1251 O O . LEU A 1 156 ? -2.318 6.539 8.602 1 97.12 156 LEU A O 1
ATOM 1255 N N . LEU A 1 157 ? -3.602 5.156 9.859 1 97.19 157 LEU A N 1
ATOM 1256 C CA . LEU A 1 157 ? -2.529 4.199 10.109 1 97.19 157 LEU A CA 1
ATOM 1257 C C . LEU A 1 157 ? -2.961 2.789 9.711 1 97.19 157 LEU A C 1
ATOM 1259 O O . LEU A 1 157 ? -4.043 2.336 10.094 1 97.19 157 LEU A O 1
ATOM 1263 N N . ASP A 1 158 ? -2.088 2.127 8.961 1 96.19 158 ASP A N 1
ATOM 1264 C CA . ASP A 1 158 ? -2.389 0.749 8.586 1 96.19 158 ASP A CA 1
ATOM 1265 C C . ASP A 1 158 ? -1.985 -0.224 9.688 1 96.19 158 ASP A C 1
ATOM 1267 O O . ASP A 1 158 ? -1.732 0.188 10.828 1 96.19 158 ASP A O 1
ATOM 1271 N N . GLY A 1 159 ? -1.953 -1.507 9.398 1 93 159 GLY A N 1
ATOM 1272 C CA . GLY A 1 159 ? -1.715 -2.549 10.383 1 93 159 GLY A CA 1
ATOM 1273 C C . GLY A 1 159 ? -0.34 -2.465 11.023 1 93 159 GLY A C 1
ATOM 1274 O O . GLY A 1 159 ? -0.149 -2.898 12.156 1 93 159 GLY A O 1
ATOM 1275 N N . GLU A 1 160 ? 0.635 -1.958 10.297 1 94.75 160 GLU A N 1
ATOM 1276 C CA . GLU A 1 160 ? 1.993 -1.813 10.812 1 94.75 160 GLU A CA 1
ATOM 1277 C C . GLU A 1 160 ? 2.312 -0.355 11.133 1 94.75 160 GLU A C 1
ATOM 1279 O O . GLU A 1 160 ? 3.482 0.029 11.203 1 94.75 160 GLU A O 1
ATOM 1284 N N . PHE A 1 161 ? 1.286 0.504 11.156 1 95.56 161 PHE A N 1
ATOM 1285 C CA . PHE A 1 161 ? 1.351 1.901 11.57 1 95.56 161 PHE A CA 1
ATOM 1286 C C . PHE A 1 161 ? 2.072 2.742 10.523 1 95.56 161 PHE A C 1
ATOM 1288 O O . PHE A 1 161 ? 2.68 3.762 10.852 1 95.56 161 PHE A O 1
ATOM 1295 N N . HIS A 1 162 ? 2.094 2.281 9.273 1 97.56 162 HIS A N 1
ATOM 1296 C CA . HIS A 1 162 ? 2.426 3.209 8.203 1 97.56 162 HIS A CA 1
ATOM 1297 C C . HIS A 1 162 ? 1.312 4.227 7.984 1 97.56 162 HIS A C 1
ATOM 1299 O O . HIS A 1 162 ? 0.129 3.883 8.055 1 97.56 162 HIS A O 1
ATOM 1305 N N . ILE A 1 163 ? 1.688 5.371 7.68 1 98.06 163 ILE A N 1
ATOM 1306 C CA . ILE A 1 163 ? 0.683 6.426 7.598 1 98.06 163 ILE A CA 1
ATOM 1307 C C . ILE A 1 163 ? 0.036 6.418 6.215 1 98.06 163 ILE A C 1
ATOM 1309 O O . ILE A 1 163 ? 0.653 5.992 5.234 1 98.06 163 ILE A O 1
ATOM 1313 N N . LYS A 1 164 ? -1.146 6.82 6.086 1 97.88 164 LYS A N 1
ATOM 1314 C CA . LYS A 1 164 ? -1.869 7.168 4.863 1 97.88 164 LYS A CA 1
ATOM 1315 C C . LYS A 1 164 ? -2.578 8.508 5.008 1 97.88 164 LYS A C 1
ATOM 1317 O O . LYS A 1 164 ? -3.426 8.68 5.883 1 97.88 164 LYS A O 1
ATOM 1322 N N . ILE A 1 165 ? -2.234 9.422 4.176 1 96.69 165 ILE A N 1
ATOM 1323 C CA . ILE A 1 165 ? -2.844 10.742 4.203 1 96.69 165 ILE A CA 1
ATOM 1324 C C . ILE A 1 165 ? -4.215 10.695 3.533 1 96.69 165 ILE A C 1
ATOM 1326 O O . ILE A 1 165 ? -4.363 10.141 2.443 1 96.69 165 ILE A O 1
ATOM 1330 N N . ALA A 1 166 ? -5.211 11.234 4.191 1 92.44 166 ALA A N 1
ATOM 1331 C CA . ALA A 1 166 ? -6.582 11.203 3.689 1 92.44 166 ALA A CA 1
ATOM 1332 C C . ALA A 1 166 ? -7.199 12.594 3.689 1 92.44 166 ALA A C 1
ATOM 1334 O O . ALA A 1 166 ? -6.609 13.547 4.211 1 92.44 166 ALA A O 1
ATOM 1335 N N . ASP A 1 167 ? -8.367 12.766 2.979 1 85.38 167 ASP A N 1
ATOM 1336 C CA . ASP A 1 167 ? -9.266 13.906 3.031 1 85.38 167 ASP A CA 1
ATOM 1337 C C . ASP A 1 167 ? -8.602 15.164 2.473 1 85.38 167 ASP A C 1
ATOM 1339 O O . ASP A 1 167 ? -8.695 16.234 3.064 1 85.38 167 ASP A O 1
ATOM 1343 N N . PHE A 1 168 ? -7.953 15.047 1.464 1 79.56 168 PHE A N 1
ATOM 1344 C CA . PHE A 1 168 ? -7.418 16.203 0.754 1 79.56 168 PHE A CA 1
ATOM 1345 C C . PHE A 1 168 ? -8.242 16.5 -0.497 1 79.56 168 PHE A C 1
ATOM 1347 O O . PHE A 1 168 ? -8.836 15.586 -1.078 1 79.56 168 PHE A O 1
ATOM 1354 N N . GLY A 1 169 ? -8.336 17.734 -0.813 1 69.44 169 GLY A N 1
ATOM 1355 C CA . GLY A 1 169 ? -8.977 18.141 -2.055 1 69.44 169 GLY A CA 1
ATOM 1356 C C . GLY A 1 169 ? -10.492 18.016 -2.014 1 69.44 169 GLY A C 1
ATOM 1357 O O . GLY A 1 169 ? -11.141 17.953 -3.059 1 69.44 169 GLY A O 1
ATOM 1358 N N . LEU A 1 170 ? -11.047 17.906 -0.831 1 72.56 170 LEU A N 1
ATOM 1359 C CA . LEU A 1 170 ? -12.484 17.672 -0.724 1 72.56 170 LEU A CA 1
ATOM 1360 C C . LEU A 1 170 ? -13.211 18.938 -0.279 1 72.56 170 LEU A C 1
ATOM 1362 O O . LEU A 1 170 ? -14.016 18.906 0.649 1 72.56 170 LEU A O 1
ATOM 1366 N N . SER A 1 171 ? -12.906 20.031 -0.944 1 69.5 171 SER A N 1
ATOM 1367 C CA . SER A 1 171 ? -13.484 21.312 -0.557 1 69.5 171 SER A CA 1
ATOM 1368 C C . SER A 1 171 ? -15 21.312 -0.74 1 69.5 171 SER A C 1
ATOM 1370 O O . SER A 1 171 ? -15.742 21.719 0.158 1 69.5 171 SER A O 1
ATOM 1372 N N . LYS A 1 172 ? -15.508 20.906 -1.919 1 72.5 172 LYS A N 1
ATOM 1373 C CA . LYS A 1 172 ? -16.938 20.875 -2.186 1 72.5 172 LYS A CA 1
ATOM 1374 C C . LYS A 1 172 ? -17.641 19.875 -1.273 1 72.5 172 LYS A C 1
ATOM 1376 O O . LYS A 1 172 ? -18.75 20.141 -0.79 1 72.5 172 LYS A O 1
ATOM 1381 N N . TRP A 1 173 ? -17.031 18.797 -1.143 1 72.5 173 TRP A N 1
ATOM 1382 C CA . TRP A 1 173 ? -17.547 17.781 -0.232 1 72.5 173 TRP A CA 1
ATOM 1383 C C . TRP A 1 173 ? -17.828 18.375 1.146 1 72.5 173 TRP A C 1
ATOM 1385 O O . TRP A 1 173 ? -18.906 18.188 1.706 1 72.5 173 TRP A O 1
ATOM 1395 N N . ARG A 1 174 ? -16.891 19.062 1.619 1 72 174 ARG A N 1
ATOM 1396 C CA . ARG A 1 174 ? -17.016 19.688 2.938 1 72 174 ARG A CA 1
ATOM 1397 C C . ARG A 1 174 ? -18.156 20.688 2.975 1 72 174 ARG A C 1
ATOM 1399 O O . ARG A 1 174 ? -18.906 20.75 3.945 1 72 174 ARG A O 1
ATOM 1406 N N . GLN A 1 175 ? -18.219 21.406 1.959 1 71.75 175 GLN A N 1
ATOM 1407 C CA . GLN A 1 175 ? -19.281 22.422 1.872 1 71.75 175 GLN A CA 1
ATOM 1408 C C . GLN A 1 175 ? -20.656 21.781 1.93 1 71.75 175 GLN A C 1
ATOM 1410 O O . GLN A 1 175 ? -21.547 22.266 2.648 1 71.75 175 GLN A O 1
ATOM 1415 N N . LEU A 1 176 ? -20.766 20.766 1.224 1 73.06 176 LEU A N 1
ATOM 1416 C CA . LEU A 1 176 ? -22.062 20.109 1.131 1 73.06 176 LEU A CA 1
ATOM 1417 C C . LEU A 1 176 ? -22.391 19.359 2.42 1 73.06 176 LEU A C 1
ATOM 1419 O O . LEU A 1 176 ? -23.562 19.234 2.789 1 73.06 176 LEU A O 1
ATOM 1423 N N . SER A 1 177 ? -21.406 18.859 3.07 1 69.75 177 SER A N 1
ATOM 1424 C CA . SER A 1 177 ? -21.594 18.156 4.328 1 69.75 177 SER A CA 1
ATOM 1425 C C . SER A 1 177 ? -22.078 19.094 5.43 1 69.75 177 SER A C 1
ATOM 1427 O O . SER A 1 177 ? -22.922 18.719 6.246 1 69.75 177 SER A O 1
ATOM 1429 N N . ILE A 1 178 ? -21.547 20.266 5.473 1 64.44 178 ILE A N 1
ATOM 1430 C CA . ILE A 1 178 ? -21.875 21.266 6.48 1 64.44 178 ILE A CA 1
ATOM 1431 C C . ILE A 1 178 ? -23.281 21.812 6.223 1 64.44 178 ILE A C 1
ATOM 1433 O O . ILE A 1 178 ? -24.062 22.016 7.16 1 64.44 178 ILE A O 1
ATOM 1437 N N . SER A 1 179 ? -23.516 22.156 4.945 1 62.25 179 SER A N 1
ATOM 1438 C CA . SER A 1 179 ? -24.828 22.719 4.617 1 62.25 179 SER A CA 1
ATOM 1439 C C . SER A 1 179 ? -25.953 21.797 5.047 1 62.25 179 SER A C 1
ATOM 1441 O O . SER A 1 179 ? -27.047 22.25 5.379 1 62.25 179 SER A O 1
ATOM 1443 N N . LYS A 1 180 ? -25.797 20.625 4.977 1 58.31 180 LYS A N 1
ATOM 1444 C CA . LYS A 1 180 ? -26.844 19.656 5.312 1 58.31 180 LYS A CA 1
ATOM 1445 C C . LYS A 1 180 ? -26.938 19.438 6.82 1 58.31 180 LYS A C 1
ATOM 1447 O O . LYS A 1 180 ? -27.922 18.906 7.324 1 58.31 180 LYS A O 1
ATOM 1452 N N . GLY A 1 181 ? -25.984 19.609 7.449 1 50.59 181 GLY A N 1
ATOM 1453 C CA . GLY A 1 181 ? -26.078 19.562 8.898 1 50.59 181 GLY A CA 1
ATOM 1454 C C . GLY A 1 181 ? -26.781 20.781 9.484 1 50.59 181 GLY A C 1
ATOM 1455 O O . GLY A 1 181 ? -26.156 21.781 9.812 1 50.59 181 GLY A O 1
ATOM 1456 N N . SER A 1 182 ? -27.984 21.172 8.953 1 44.62 182 SER A N 1
ATOM 1457 C CA . SER A 1 182 ? -28.766 22.25 9.555 1 44.62 182 SER A CA 1
ATOM 1458 C C . SER A 1 182 ? -28.391 22.453 11.016 1 44.62 182 SER A C 1
ATOM 1460 O O . SER A 1 182 ? -28.156 23.594 11.453 1 44.62 182 SER A O 1
ATOM 1462 N N . GLY A 1 183 ? -29.281 21.812 12 1 40.16 183 GLY A N 1
ATOM 1463 C CA . GLY A 1 183 ? -29.469 22.094 13.414 1 40.16 183 GLY A CA 1
ATOM 1464 C C . GLY A 1 183 ? -28.203 21.969 14.234 1 40.16 183 GLY A C 1
ATOM 1465 O O . GLY A 1 183 ? -28.203 22.234 15.438 1 40.16 183 GLY A O 1
ATOM 1466 N N . SER A 1 184 ? -27.516 20.875 14.086 1 40.97 184 SER A N 1
ATOM 1467 C CA . SER A 1 184 ? -26.547 20.641 15.141 1 40.97 184 SER A CA 1
ATOM 1468 C C . SER A 1 184 ? -25.328 21.547 15 1 40.97 184 SER A C 1
ATOM 1470 O O . SER A 1 184 ? -25.078 22.078 13.914 1 40.97 184 SER A O 1
ATOM 1472 N N . LYS A 1 185 ? -24.625 21.797 16.062 1 45.38 185 LYS A N 1
ATOM 1473 C CA . LYS A 1 185 ? -23.469 22.625 16.359 1 45.38 185 LYS A CA 1
ATOM 1474 C C . LYS A 1 185 ? -22.453 22.609 15.219 1 45.38 185 LYS A C 1
ATOM 1476 O O . LYS A 1 185 ? -22.25 21.578 14.578 1 45.38 185 LYS A O 1
ATOM 1481 N N . PRO A 1 186 ? -22.281 23.766 14.555 1 44.12 186 PRO A N 1
ATOM 1482 C CA . PRO A 1 186 ? -21.234 23.906 13.555 1 44.12 186 PRO A CA 1
ATOM 1483 C C . PRO A 1 186 ? -20.172 22.812 13.656 1 44.12 186 PRO A C 1
ATOM 1485 O O . PRO A 1 186 ? -19.797 22.422 14.766 1 44.12 186 PRO A O 1
ATOM 1488 N N . PRO A 1 187 ? -20.125 21.938 12.75 1 46.06 187 PRO A N 1
ATOM 1489 C CA . PRO A 1 187 ? -19.094 20.906 12.836 1 46.06 187 PRO A CA 1
ATOM 1490 C C . PRO A 1 187 ? -17.859 21.344 13.625 1 46.06 187 PRO A C 1
ATOM 1492 O O . PRO A 1 187 ? -17.609 22.547 13.742 1 46.06 187 PRO A O 1
ATOM 1495 N N . GLU A 1 188 ? -17.281 20.562 14.477 1 47.53 188 GLU A N 1
ATOM 1496 C CA . GLU A 1 188 ? -16.125 20.766 15.344 1 47.53 188 GLU A CA 1
ATOM 1497 C C . GLU A 1 188 ? -15 21.484 14.609 1 47.53 188 GLU A C 1
ATOM 1499 O O . GLU A 1 188 ? -14.102 20.859 14.055 1 47.53 188 GLU A O 1
ATOM 1504 N N . MET A 1 189 ? -15.219 22.641 13.789 1 49.16 189 MET A N 1
ATOM 1505 C CA . MET A 1 189 ? -14.25 23.641 13.359 1 49.16 189 MET A CA 1
ATOM 1506 C C . MET A 1 189 ? -13.047 23.672 14.297 1 49.16 189 MET A C 1
ATOM 1508 O O . MET A 1 189 ? -11.969 24.125 13.914 1 49.16 189 MET A O 1
ATOM 1512 N N . GLY A 1 190 ? -13.281 23.312 15.492 1 53.31 190 GLY A N 1
ATOM 1513 C CA . GLY A 1 190 ? -12.297 23.422 16.547 1 53.31 190 GLY A CA 1
ATOM 1514 C C . GLY A 1 190 ? -11.023 22.641 16.281 1 53.31 190 GLY A C 1
ATOM 1515 O O . GLY A 1 190 ? -9.922 23.141 16.531 1 53.31 190 GLY A O 1
ATOM 1516 N N . GLY A 1 191 ? -11.094 21.516 15.602 1 60.44 191 GLY A N 1
ATOM 1517 C CA . GLY A 1 191 ? -9.891 20.703 15.484 1 60.44 191 GLY A CA 1
ATOM 1518 C C . GLY A 1 191 ? -8.977 21.141 14.359 1 60.44 191 GLY A C 1
ATOM 1519 O O . GLY A 1 191 ? -7.758 21 14.453 1 60.44 191 GLY A O 1
ATOM 1520 N N . THR A 1 192 ? -9.547 21.969 13.406 1 79.06 192 THR A N 1
ATOM 1521 C CA . THR A 1 192 ? -8.766 22.406 12.25 1 79.06 192 THR A CA 1
ATOM 1522 C C . THR A 1 192 ? -7.992 23.688 12.562 1 79.06 192 THR A C 1
ATOM 1524 O O . THR A 1 192 ? -6.863 23.859 12.109 1 79.06 192 THR A O 1
ATOM 1527 N N . ILE A 1 193 ? -8.523 24.516 13.43 1 84.81 193 ILE A N 1
ATOM 1528 C CA . ILE A 1 193 ? -7.961 25.844 13.68 1 84.81 193 ILE A CA 1
ATOM 1529 C C . ILE A 1 193 ? -6.555 25.703 14.258 1 84.81 193 ILE A C 1
ATOM 1531 O O . ILE A 1 193 ? -5.695 26.562 14.016 1 84.81 193 ILE A O 1
ATOM 1535 N N . ILE A 1 194 ? -6.324 24.656 14.938 1 89.25 194 ILE A N 1
ATOM 1536 C CA . ILE A 1 194 ? -5.047 24.375 15.594 1 89.25 194 ILE A CA 1
ATOM 1537 C C . ILE A 1 194 ? -3.941 24.297 14.539 1 89.25 194 ILE A C 1
ATOM 1539 O O . ILE A 1 194 ? -2.807 24.703 14.789 1 89.25 194 ILE A O 1
ATOM 1543 N N . TYR A 1 195 ? -4.293 23.891 13.422 1 93.25 195 TYR A N 1
ATOM 1544 C CA . TYR A 1 195 ? -3.295 23.578 12.406 1 93.25 195 TYR A CA 1
ATOM 1545 C C . TYR A 1 195 ? -3.238 24.672 11.344 1 93.25 195 TYR A C 1
ATOM 1547 O O . TYR A 1 195 ? -2.518 24.547 10.352 1 93.25 195 TYR A O 1
ATOM 1555 N N . MET A 1 196 ? -3.934 25.766 11.516 1 90.5 196 MET A N 1
ATOM 1556 C CA . MET A 1 196 ? -4.039 26.828 10.516 1 90.5 196 MET A CA 1
ATOM 1557 C C . MET A 1 196 ? -2.965 27.891 10.719 1 90.5 196 MET A C 1
ATOM 1559 O O . MET A 1 196 ? -2.734 28.328 11.852 1 90.5 196 MET A O 1
ATOM 1563 N N . PRO A 1 197 ? -2.355 28.281 9.633 1 93.25 197 PRO A N 1
ATOM 1564 C CA . PRO A 1 197 ? -1.316 29.312 9.742 1 93.25 197 PRO A CA 1
ATOM 1565 C C . PRO A 1 197 ? -1.892 30.719 9.93 1 93.25 197 PRO A C 1
ATOM 1567 O O . PRO A 1 197 ? -3.076 30.938 9.672 1 93.25 197 PRO A O 1
ATOM 1570 N N . PRO A 1 198 ? -1.112 31.656 10.375 1 92.06 198 PRO A N 1
ATOM 1571 C CA . PRO A 1 198 ? -1.584 33 10.68 1 92.06 198 PRO A CA 1
ATOM 1572 C C . PRO A 1 198 ? -2.141 33.719 9.461 1 92.06 198 PRO A C 1
ATOM 1574 O O . PRO A 1 198 ? -3.086 34.5 9.578 1 92.06 198 PRO A O 1
ATOM 1577 N N . GLU A 1 199 ? -1.598 33.5 8.211 1 90 199 GLU A N 1
ATOM 1578 C CA . GLU A 1 199 ? -2.037 34.219 7.023 1 90 199 GLU A CA 1
ATOM 1579 C C . GLU A 1 199 ? -3.484 33.875 6.676 1 90 199 GLU A C 1
ATOM 1581 O O . GLU A 1 199 ? -4.133 34.594 5.922 1 90 199 GLU A O 1
ATOM 1586 N N . GLU A 1 200 ? -4.02 32.781 7.156 1 86.25 200 GLU A N 1
ATOM 1587 C CA . GLU A 1 200 ? -5.402 32.375 6.891 1 86.25 200 GLU A CA 1
ATOM 1588 C C . GLU A 1 200 ? -6.379 33.25 7.695 1 86.25 200 GLU A C 1
ATOM 1590 O O . GLU A 1 200 ? -7.566 33.312 7.375 1 86.25 200 GLU A O 1
ATOM 1595 N N . TYR A 1 201 ? -5.891 33.844 8.719 1 81.31 201 TYR A N 1
ATOM 1596 C CA . TYR A 1 201 ? -6.746 34.656 9.578 1 81.31 201 TYR A CA 1
ATOM 1597 C C . TYR A 1 201 ? -6.734 36.125 9.141 1 81.31 201 TYR A C 1
ATOM 1599 O O . TYR A 1 201 ? -7.52 36.938 9.633 1 81.31 201 TYR A O 1
ATOM 1607 N N . GLU A 1 202 ? -5.766 36.406 8.258 1 77.69 202 GLU A N 1
ATOM 1608 C CA . GLU A 1 202 ? -5.641 37.781 7.77 1 77.69 202 GLU A CA 1
ATOM 1609 C C . GLU A 1 202 ? -6.27 37.938 6.387 1 77.69 202 GLU A C 1
ATOM 1611 O O . GLU A 1 202 ? -6.227 37 5.578 1 77.69 202 GLU A O 1
ATOM 1616 N N . PRO A 1 203 ? -7.098 38.844 6.078 1 63.59 203 PRO A N 1
ATOM 1617 C CA . PRO A 1 203 ? -7.793 39.062 4.805 1 63.59 203 PRO A CA 1
ATOM 1618 C C . PRO A 1 203 ? -6.84 39.125 3.615 1 63.59 203 PRO A C 1
ATOM 1620 O O . PRO A 1 203 ? -7.281 39.094 2.465 1 63.59 203 PRO A O 1
ATOM 1623 N N . SER A 1 204 ? -5.559 39.156 3.635 1 58.28 204 SER A N 1
ATOM 1624 C CA . SER A 1 204 ? -4.727 39.375 2.455 1 58.28 204 SER A CA 1
ATOM 1625 C C . SER A 1 204 ? -4.434 38.031 1.753 1 58.28 204 SER A C 1
ATOM 1627 O O . SER A 1 204 ? -4.023 37.062 2.391 1 58.28 204 SER A O 1
ATOM 1629 N N . LYS A 1 205 ? -5.133 37.719 0.577 1 56.53 205 LYS A N 1
ATOM 1630 C CA . LYS A 1 205 ? -5.23 36.5 -0.197 1 56.53 205 LYS A CA 1
ATOM 1631 C C . LYS A 1 205 ? -3.975 36.25 -1.033 1 56.53 205 LYS A C 1
ATOM 1633 O O . LYS A 1 205 ? -3.805 36.875 -2.084 1 56.53 205 LYS A O 1
ATOM 1638 N N . ASN A 1 206 ? -2.74 36.25 -0.593 1 53.75 206 ASN A N 1
ATOM 1639 C CA . ASN A 1 206 ? -1.691 35.938 -1.556 1 53.75 206 ASN A CA 1
ATOM 1640 C C . ASN A 1 206 ? -1.633 34.438 -1.849 1 53.75 206 ASN A C 1
ATOM 1642 O O . ASN A 1 206 ? -1.796 33.594 -0.943 1 53.75 206 ASN A O 1
ATOM 1646 N N . CYS A 1 207 ? -1.62 34.031 -3.24 1 51.16 207 CYS A N 1
ATOM 1647 C CA . CYS A 1 207 ? -1.634 32.719 -3.852 1 51.16 207 CYS A CA 1
ATOM 1648 C C . CYS A 1 207 ? -0.562 31.828 -3.24 1 51.16 207 CYS A C 1
ATOM 1650 O O . CYS A 1 207 ? -0.8 30.641 -3.002 1 51.16 207 CYS A O 1
ATOM 1652 N N . CYS A 1 208 ? 0.758 32.375 -3.186 1 50.34 208 CYS A N 1
ATOM 1653 C CA . CYS A 1 208 ? 1.894 31.578 -2.719 1 50.34 208 CYS A CA 1
ATOM 1654 C C . CYS A 1 208 ? 1.636 31.016 -1.325 1 50.34 208 CYS A C 1
ATOM 1656 O O . CYS A 1 208 ? 2.123 29.938 -0.983 1 50.34 208 CYS A O 1
ATOM 1658 N N . ALA A 1 209 ? 0.777 31.594 -0.64 1 55.34 209 ALA A N 1
ATOM 1659 C CA . ALA A 1 209 ? 0.42 31.281 0.743 1 55.34 209 ALA A CA 1
ATOM 1660 C C . ALA A 1 209 ? -0.351 29.969 0.832 1 55.34 209 ALA A C 1
ATOM 1662 O O . ALA A 1 209 ? -0.235 29.25 1.82 1 55.34 209 ALA A O 1
ATOM 1663 N N . ALA A 1 210 ? -0.678 29.594 -0.277 1 68.5 210 ALA A N 1
ATOM 1664 C CA . ALA A 1 210 ? -1.54 28.406 -0.256 1 68.5 210 ALA A CA 1
ATOM 1665 C C . ALA A 1 210 ? -0.717 27.125 -0.153 1 68.5 210 ALA A C 1
ATOM 1667 O O . ALA A 1 210 ? -1.084 26.203 0.576 1 68.5 210 ALA A O 1
ATOM 1668 N N . VAL A 1 211 ? 0.525 27.156 -0.706 1 76.69 211 VAL A N 1
ATOM 1669 C CA . VAL A 1 211 ? 1.353 25.953 -0.708 1 76.69 211 VAL A CA 1
ATOM 1670 C C . VAL A 1 211 ? 1.975 25.75 0.672 1 76.69 211 VAL A C 1
ATOM 1672 O O . VAL A 1 211 ? 2.111 24.625 1.139 1 76.69 211 VAL A O 1
ATOM 1675 N N . LYS A 1 212 ? 2.227 26.828 1.315 1 90.62 212 LYS A N 1
ATOM 1676 C CA . LYS A 1 212 ? 2.982 26.781 2.564 1 90.62 212 LYS A CA 1
ATOM 1677 C C . LYS A 1 212 ? 2.068 26.5 3.752 1 90.62 212 LYS A C 1
ATOM 1679 O O . LYS A 1 212 ? 2.541 26.297 4.871 1 90.62 212 LYS A O 1
ATOM 1684 N N . HIS A 1 213 ? 0.808 26.5 3.545 1 91.75 213 HIS A N 1
ATOM 1685 C CA . HIS A 1 213 ? -0.158 26.125 4.574 1 91.75 213 HIS A CA 1
ATOM 1686 C C . HIS A 1 213 ? 0.141 24.75 5.145 1 91.75 213 HIS A C 1
ATOM 1688 O O . HIS A 1 213 ? 0.173 24.562 6.363 1 91.75 213 HIS A O 1
ATOM 1694 N N . ASP A 1 214 ? 0.451 23.844 4.254 1 94.88 214 ASP A N 1
ATOM 1695 C CA . ASP A 1 214 ? 0.675 22.453 4.645 1 94.88 214 ASP A CA 1
ATOM 1696 C C . ASP A 1 214 ? 1.927 22.312 5.508 1 94.88 214 ASP A C 1
ATOM 1698 O O . ASP A 1 214 ? 1.979 21.469 6.41 1 94.88 214 ASP A O 1
ATOM 1702 N N . ILE A 1 215 ? 2.893 23.156 5.223 1 97.25 215 ILE A N 1
ATOM 1703 C CA . ILE A 1 215 ? 4.129 23.094 5.996 1 97.25 215 ILE A CA 1
ATOM 1704 C C . ILE A 1 215 ? 3.861 23.547 7.426 1 97.25 215 ILE A C 1
ATOM 1706 O O . ILE A 1 215 ? 4.41 22.984 8.375 1 97.25 215 ILE A O 1
ATOM 1710 N N . TYR A 1 216 ? 3.088 24.594 7.566 1 96.88 216 TYR A N 1
ATOM 1711 C CA . TYR A 1 216 ? 2.717 25.047 8.898 1 96.88 216 TYR A CA 1
ATOM 1712 C C . TYR A 1 216 ? 1.997 23.953 9.672 1 96.88 216 TYR A C 1
ATOM 1714 O O . TYR A 1 216 ? 2.359 23.641 10.812 1 96.88 216 TYR A O 1
ATOM 1722 N N . SER A 1 217 ? 0.992 23.391 9.062 1 96.75 217 SER A N 1
ATOM 1723 C CA . SER A 1 217 ? 0.236 22.31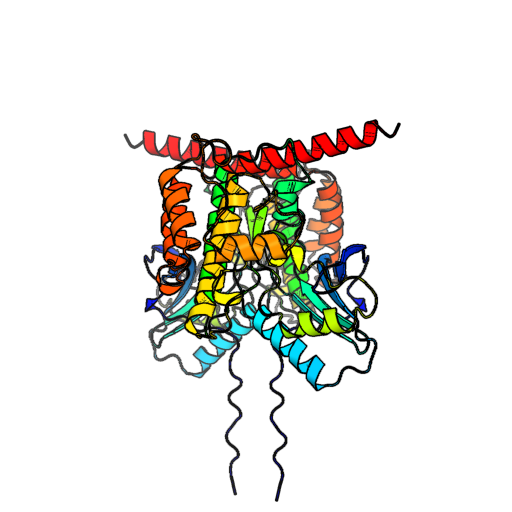2 9.688 1 96.75 217 SER A CA 1
ATOM 1724 C C . SER A 1 217 ? 1.148 21.156 10.086 1 96.75 217 SER A C 1
ATOM 1726 O O . SER A 1 217 ? 1.007 20.594 11.172 1 96.75 217 SER A O 1
ATOM 1728 N N . TYR A 1 218 ? 2.092 20.891 9.195 1 98.31 218 TYR A N 1
ATOM 1729 C CA . TYR A 1 218 ? 3.027 19.797 9.453 1 98.31 218 TYR A CA 1
ATOM 1730 C C . TYR A 1 218 ? 3.898 20.109 10.664 1 98.31 218 TYR A C 1
ATOM 1732 O O . TYR A 1 218 ? 4.195 19.203 11.461 1 98.31 218 TYR A O 1
ATOM 1740 N N . ALA A 1 219 ? 4.324 21.281 10.789 1 98.5 219 ALA A N 1
ATOM 1741 C CA . ALA A 1 219 ? 5.141 21.672 11.938 1 98.5 219 ALA A CA 1
ATOM 1742 C C . ALA A 1 219 ? 4.375 21.5 13.242 1 98.5 219 ALA A C 1
ATOM 1744 O O . ALA A 1 219 ? 4.938 21.047 14.242 1 98.5 219 ALA A O 1
ATOM 1745 N N . ILE A 1 220 ? 3.111 21.812 13.234 1 98.06 220 ILE A N 1
ATOM 1746 C CA . ILE A 1 220 ? 2.266 21.625 14.414 1 98.06 220 ILE A CA 1
ATOM 1747 C C . ILE A 1 220 ? 2.117 20.125 14.711 1 98.06 220 ILE A C 1
ATOM 1749 O O . ILE A 1 220 ? 2.203 19.703 15.867 1 98.06 220 ILE A O 1
ATOM 1753 N N . ILE A 1 221 ? 1.932 19.328 13.727 1 98.31 221 ILE A N 1
ATOM 1754 C CA . ILE A 1 221 ? 1.831 17.875 13.875 1 98.31 221 ILE A CA 1
ATOM 1755 C C . ILE A 1 221 ? 3.131 17.328 14.453 1 98.31 221 ILE A C 1
ATOM 1757 O O . ILE A 1 221 ? 3.109 16.438 15.312 1 98.31 221 ILE A O 1
ATOM 1761 N N . MET A 1 222 ? 4.238 17.859 13.914 1 98.5 222 MET A N 1
ATOM 1762 C CA . MET A 1 222 ? 5.531 17.422 14.43 1 98.5 222 MET A CA 1
ATOM 1763 C C . MET A 1 222 ? 5.609 17.625 15.938 1 98.5 222 MET A C 1
ATOM 1765 O O . MET A 1 222 ? 6.027 16.734 16.672 1 98.5 222 MET A O 1
ATOM 1769 N N . TRP A 1 223 ? 5.195 18.781 16.406 1 98.31 223 TRP A N 1
ATOM 1770 C CA . TRP A 1 223 ? 5.184 19.062 17.844 1 98.31 223 TRP A CA 1
ATOM 1771 C C . TRP A 1 223 ? 4.301 18.078 18.594 1 98.31 223 TRP A C 1
ATOM 1773 O O . TRP A 1 223 ? 4.684 17.578 19.641 1 98.31 223 TRP A O 1
ATOM 1783 N N . GLU A 1 224 ? 3.203 17.797 18.047 1 96.75 224 GLU A N 1
ATOM 1784 C CA . GLU A 1 224 ? 2.246 16.875 18.656 1 96.75 224 GLU A CA 1
ATOM 1785 C C . GLU A 1 224 ? 2.828 15.477 18.766 1 96.75 224 GLU A C 1
ATOM 1787 O O . GLU A 1 224 ? 2.664 14.812 19.797 1 96.75 224 GLU A O 1
ATOM 1792 N N . VAL A 1 225 ? 3.49 15.023 17.734 1 97.19 225 VAL A N 1
ATOM 1793 C CA . VAL A 1 225 ? 4.082 13.688 17.688 1 97.19 225 VAL A CA 1
ATOM 1794 C C . VAL A 1 225 ? 5.215 13.594 18.719 1 97.19 225 VAL A C 1
ATOM 1796 O O . VAL A 1 225 ? 5.352 12.586 19.406 1 97.19 225 VAL A O 1
ATOM 1799 N N . LEU A 1 226 ? 5.98 14.664 18.844 1 97.12 226 LEU A N 1
ATOM 1800 C CA . LEU A 1 226 ? 7.152 14.641 19.719 1 97.12 226 LEU A CA 1
ATOM 1801 C C . LEU A 1 226 ? 6.746 14.836 21.172 1 97.12 226 LEU A C 1
ATOM 1803 O O . LEU A 1 226 ? 7.352 14.242 22.078 1 97.12 226 LEU A O 1
ATOM 1807 N N . SER A 1 227 ? 5.684 15.594 21.406 1 95.31 227 SER A N 1
ATOM 1808 C CA . SER A 1 227 ? 5.297 15.914 22.781 1 95.31 227 SER A CA 1
ATOM 1809 C C . SER A 1 227 ? 4.238 14.945 23.281 1 95.31 227 SER A C 1
ATOM 1811 O O . SER A 1 227 ? 4.102 14.75 24.5 1 95.31 227 SER A O 1
ATOM 1813 N N . ARG A 1 228 ? 3.412 14.422 22.312 1 93.5 228 ARG A N 1
ATOM 1814 C CA . ARG A 1 228 ? 2.23 13.625 22.625 1 93.5 228 ARG A CA 1
ATOM 1815 C C . ARG A 1 228 ? 1.227 14.43 23.453 1 93.5 228 ARG A C 1
ATOM 1817 O O . ARG A 1 228 ? 0.548 13.875 24.312 1 93.5 228 ARG A O 1
ATOM 1824 N N . ARG A 1 229 ? 1.201 15.695 23.172 1 92.81 229 ARG A N 1
ATOM 1825 C CA . ARG A 1 229 ? 0.25 16.625 23.781 1 92.81 229 ARG A CA 1
ATOM 1826 C C . ARG A 1 229 ? -0.593 17.328 22.719 1 92.81 229 ARG A C 1
ATOM 1828 O O . ARG A 1 229 ? -0.238 17.328 21.547 1 92.81 229 ARG A O 1
ATOM 1835 N N . ILE A 1 230 ? -1.696 17.859 23.172 1 92.38 230 ILE A N 1
ATOM 1836 C CA . ILE A 1 230 ? -2.562 18.625 22.281 1 92.38 230 ILE A CA 1
ATOM 1837 C C . ILE A 1 230 ? -2.066 20.062 22.172 1 92.38 230 ILE A C 1
ATOM 1839 O O . ILE A 1 230 ? -1.871 20.734 23.172 1 92.38 230 ILE A O 1
ATOM 1843 N N . PRO A 1 231 ? -1.8 20.531 20.953 1 94.44 231 PRO A N 1
ATOM 1844 C CA . PRO A 1 231 ? -1.373 21.922 20.812 1 94.44 231 PRO A CA 1
ATOM 1845 C C . PRO A 1 231 ? -2.396 22.906 21.359 1 94.44 231 PRO A C 1
ATOM 1847 O O . PRO A 1 231 ? -3.604 22.719 21.188 1 94.44 231 PRO A O 1
ATOM 1850 N N . PHE A 1 232 ? -1.921 23.953 22.109 1 93.62 232 PHE A N 1
ATOM 1851 C CA . PHE A 1 232 ? -2.748 25 22.703 1 93.62 232 PHE A CA 1
ATOM 1852 C C . PHE A 1 232 ? -3.766 24.406 23.672 1 93.62 232 PHE A C 1
ATOM 1854 O O . PHE A 1 232 ? -4.934 24.797 23.672 1 93.62 232 PHE A O 1
ATOM 1861 N N . GLU A 1 233 ? -3.391 23.438 24.344 1 88.81 233 GLU A N 1
ATOM 1862 C CA . GLU A 1 233 ? -4.273 22.703 25.234 1 88.81 233 GLU A CA 1
ATOM 1863 C C . GLU A 1 233 ? -4.957 23.641 26.234 1 88.81 233 GLU A C 1
ATOM 1865 O O . GLU A 1 233 ? -6.066 23.359 26.688 1 88.81 233 GLU A O 1
ATOM 1870 N N . GLU A 1 234 ? -4.336 24.703 26.562 1 87.06 234 GLU A N 1
ATOM 1871 C CA . GLU A 1 234 ? -4.871 25.656 27.547 1 87.06 234 GLU A CA 1
ATOM 1872 C C . GLU A 1 234 ? -5.992 26.5 26.938 1 87.06 234 GLU A C 1
ATOM 1874 O O . GLU A 1 234 ? -6.75 27.141 27.672 1 87.06 234 GLU A O 1
ATOM 1879 N N . ALA A 1 235 ? -6.023 26.5 25.625 1 87.5 235 ALA A N 1
ATOM 1880 C CA . ALA A 1 235 ? -7.078 27.281 24.969 1 87.5 235 ALA A CA 1
ATOM 1881 C C . ALA A 1 235 ? -8.438 26.609 25.156 1 87.5 235 ALA A C 1
ATOM 1883 O O . ALA A 1 235 ? -8.594 25.422 24.891 1 87.5 235 ALA A O 1
ATOM 1884 N N . THR A 1 236 ? -9.445 27.328 25.609 1 82 236 THR A N 1
ATOM 1885 C CA . THR A 1 236 ? -10.773 26.797 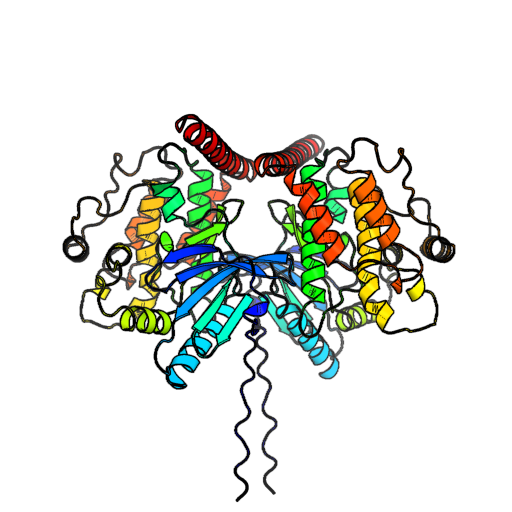25.891 1 82 236 THR A CA 1
ATOM 1886 C C . THR A 1 236 ? -11.703 27 24.688 1 82 236 THR A C 1
ATOM 1888 O O . THR A 1 236 ? -12.758 26.359 24.609 1 82 236 THR A O 1
ATOM 1891 N N . ASN A 1 237 ? -11.359 27.922 23.875 1 85.06 237 ASN A N 1
ATOM 1892 C CA . ASN A 1 237 ? -12.164 28.172 22.688 1 85.06 237 ASN A CA 1
ATOM 1893 C C . ASN A 1 237 ? -11.289 28.391 21.453 1 85.06 237 ASN A C 1
ATOM 1895 O O . ASN A 1 237 ? -10.125 28.781 21.578 1 85.06 237 ASN A O 1
ATOM 1899 N N . PRO A 1 238 ? -11.75 28.172 20.312 1 87.56 238 PRO A N 1
ATOM 1900 C CA . PRO A 1 238 ? -11 28.297 19.062 1 87.56 238 PRO A CA 1
ATOM 1901 C C . PRO A 1 238 ? -10.469 29.719 18.844 1 87.56 238 PRO A C 1
ATOM 1903 O O . PRO A 1 238 ? -9.398 29.891 18.25 1 87.56 238 PRO A O 1
ATOM 1906 N N . MET A 1 239 ? -11.164 30.703 19.312 1 87.62 239 MET A N 1
ATOM 1907 C CA . MET A 1 239 ? -10.75 32.094 19.141 1 87.62 239 MET A CA 1
ATOM 1908 C C . MET A 1 239 ? -9.445 32.375 19.875 1 87.62 239 MET A C 1
ATOM 1910 O O . MET A 1 239 ? -8.625 33.156 19.422 1 87.62 239 MET A O 1
ATOM 1914 N N . GLN A 1 240 ? -9.312 31.719 21 1 90.38 240 GLN A N 1
ATOM 1915 C CA . GLN A 1 240 ? -8.078 31.891 21.766 1 90.38 240 GLN A CA 1
ATOM 1916 C C . GLN A 1 240 ? -6.875 31.359 21 1 90.38 240 GLN A C 1
ATOM 1918 O O . GLN A 1 240 ? -5.789 31.938 21.062 1 90.38 240 GLN A O 1
ATOM 1923 N N . VAL A 1 241 ? -7.07 30.25 20.328 1 92.12 241 VAL A N 1
ATOM 1924 C CA . VAL A 1 241 ? -6.004 29.688 19.5 1 92.12 241 VAL A CA 1
ATOM 1925 C C . VAL A 1 241 ? -5.652 30.672 18.375 1 92.12 241 VAL A C 1
ATOM 1927 O O . VAL A 1 241 ? -4.477 30.953 18.141 1 92.12 241 VAL A O 1
ATOM 1930 N N . MET A 1 242 ? -6.633 31.156 17.719 1 90.38 242 MET A N 1
ATOM 1931 C CA . MET A 1 242 ? -6.449 32.094 16.609 1 90.38 242 MET A CA 1
ATOM 1932 C C . MET A 1 242 ? -5.641 33.312 17.062 1 90.38 242 MET A C 1
ATOM 1934 O O . MET A 1 242 ? -4.68 33.688 16.406 1 90.38 242 MET A O 1
ATOM 1938 N N . PHE A 1 243 ? -6.066 33.906 18.172 1 91.06 243 PHE A N 1
ATOM 1939 C CA . PHE A 1 243 ? -5.391 35.094 18.672 1 91.06 243 PHE A CA 1
ATOM 1940 C C . PHE A 1 243 ? -3.943 34.781 19.047 1 91.06 243 PHE A C 1
ATOM 1942 O O . PHE A 1 243 ? -3.045 35.562 18.781 1 91.06 243 PHE A O 1
ATOM 1949 N N . SER A 1 244 ? -3.785 33.625 19.672 1 93.44 244 SER A N 1
ATOM 1950 C CA . SER A 1 244 ? -2.43 33.219 20.031 1 93.44 244 SER A CA 1
ATOM 1951 C C . SER A 1 244 ? -1.543 33.125 18.797 1 93.44 244 SER A C 1
ATOM 1953 O O . SER A 1 244 ? -0.436 33.656 18.766 1 93.44 244 SER A O 1
ATOM 1955 N N . VAL A 1 245 ? -2.041 32.5 17.781 1 93.81 245 VAL A N 1
ATOM 1956 C CA . VAL A 1 245 ? -1.287 32.281 16.562 1 93.81 245 VAL A CA 1
ATOM 1957 C C . VAL A 1 245 ? -0.996 33.625 15.891 1 93.81 245 VAL A C 1
ATOM 1959 O O . VAL A 1 245 ? 0.121 33.875 15.422 1 93.81 245 VAL A O 1
ATOM 1962 N N . LEU A 1 246 ? -1.944 34.5 15.836 1 91.69 246 LEU A N 1
ATOM 1963 C CA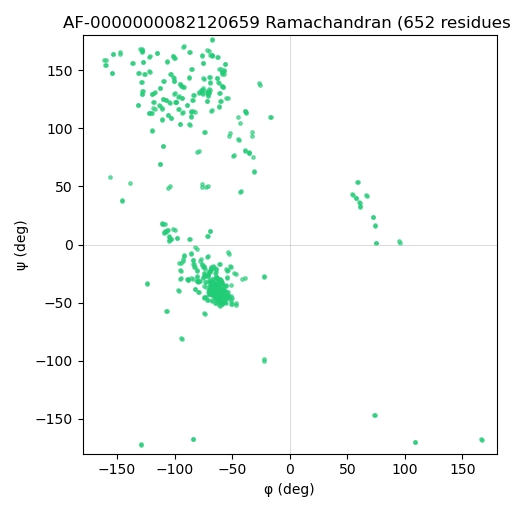 . LEU A 1 246 ? -1.785 35.812 15.227 1 91.69 246 LEU A CA 1
ATOM 1964 C C . LEU A 1 246 ? -0.739 36.656 15.969 1 91.69 246 LEU A C 1
ATOM 1966 O O . LEU A 1 246 ? -0.018 37.438 15.359 1 91.69 246 LEU A O 1
ATOM 1970 N N . ARG A 1 247 ? -0.685 36.438 17.297 1 93.62 247 ARG A N 1
ATOM 1971 C CA . ARG A 1 247 ? 0.257 37.156 18.141 1 93.62 247 ARG A CA 1
ATOM 1972 C C . ARG A 1 247 ? 1.644 36.531 18.078 1 93.62 247 ARG A C 1
ATOM 1974 O O . ARG A 1 247 ? 2.564 37 18.766 1 93.62 247 ARG A O 1
ATOM 1981 N N . GLY A 1 248 ? 1.771 35.406 17.359 1 94.25 248 GLY A N 1
ATOM 1982 C CA . GLY A 1 248 ? 3.072 34.781 17.188 1 94.25 248 GLY A CA 1
ATOM 1983 C C . GLY A 1 248 ? 3.346 33.688 18.188 1 94.25 248 GLY A C 1
ATOM 1984 O O . GLY A 1 248 ? 4.453 33.125 18.234 1 94.25 248 GLY A O 1
ATOM 1985 N N . ILE A 1 249 ? 2.354 33.438 19 1 95.44 249 ILE A N 1
ATOM 1986 C CA . ILE A 1 249 ? 2.514 32.344 19.984 1 95.44 249 ILE A CA 1
ATOM 1987 C C . ILE A 1 249 ? 2.391 31 19.297 1 95.44 249 ILE A C 1
ATOM 1989 O O . ILE A 1 249 ? 1.517 30.797 18.453 1 95.44 249 ILE A O 1
ATOM 1993 N N . ARG A 1 250 ? 3.342 30.125 19.672 1 96.94 250 ARG A N 1
ATOM 1994 C CA . ARG A 1 250 ? 3.361 28.766 19.172 1 96.94 250 ARG A CA 1
ATOM 1995 C C . ARG A 1 250 ? 3.498 27.766 20.328 1 96.94 250 ARG A C 1
ATOM 1997 O O . ARG A 1 250 ? 3.719 28.156 21.469 1 96.94 250 ARG A O 1
ATOM 2004 N N . PRO A 1 251 ? 3.283 26.422 20.031 1 96.25 251 PRO A N 1
ATOM 2005 C CA . PRO A 1 251 ? 3.436 25.438 21.109 1 96.25 251 PRO A CA 1
ATOM 2006 C C . PRO A 1 251 ? 4.816 25.484 21.75 1 96.25 251 PRO A C 1
ATOM 2008 O O . PRO A 1 251 ? 5.812 25.734 21.062 1 96.25 251 PRO A O 1
ATOM 2011 N N . ASP A 1 252 ? 4.871 25.156 23.031 1 96.56 252 ASP A N 1
ATOM 2012 C CA . ASP A 1 252 ? 6.066 25.297 23.844 1 96.56 252 ASP A CA 1
ATOM 2013 C C . ASP A 1 252 ? 7.137 24.281 23.438 1 96.56 252 ASP A C 1
ATOM 2015 O O . ASP A 1 252 ? 6.848 23.094 23.297 1 96.56 252 ASP A O 1
ATOM 2019 N N . ILE A 1 253 ? 8.352 24.734 23.297 1 97.06 253 ILE A N 1
ATOM 2020 C CA . ILE A 1 253 ? 9.422 23.859 22.828 1 97.06 253 ILE A CA 1
ATOM 2021 C C . ILE A 1 253 ? 10.375 23.562 23.984 1 97.06 253 ILE A C 1
ATOM 2023 O O . ILE A 1 253 ? 11.492 23.078 23.781 1 97.06 253 ILE A O 1
ATOM 2027 N N . GLY A 1 254 ? 9.961 23.953 25.172 1 96.5 254 GLY A N 1
ATOM 2028 C CA . GLY A 1 254 ? 10.797 23.703 26.328 1 96.5 254 GLY A CA 1
ATOM 2029 C C . GLY A 1 254 ? 10.93 22.234 26.672 1 96.5 254 GLY A C 1
ATOM 2030 O O . GLY A 1 254 ? 10.266 21.391 26.047 1 96.5 254 GLY A O 1
ATOM 2031 N N . LEU A 1 255 ? 11.695 21.828 27.641 1 96.25 255 LEU A N 1
ATOM 2032 C CA . LEU A 1 255 ? 12.031 20.453 28 1 96.25 255 LEU A CA 1
ATOM 2033 C C . LEU A 1 255 ? 10.812 19.75 28.594 1 96.25 255 LEU A C 1
ATOM 2035 O O . LEU A 1 255 ? 10.719 18.516 28.547 1 96.25 255 LEU A O 1
ATOM 2039 N N . ASP A 1 256 ? 9.93 20.547 29.109 1 94.25 256 ASP A N 1
ATOM 2040 C CA . ASP A 1 256 ? 8.719 19.969 29.688 1 94.25 256 ASP A CA 1
ATOM 2041 C C . ASP A 1 256 ? 7.828 19.359 28.609 1 94.25 256 ASP A C 1
ATOM 2043 O O . ASP A 1 256 ? 7.141 18.359 28.859 1 94.25 256 ASP A O 1
ATOM 2047 N N . CYS A 1 257 ? 7.816 19.969 27.438 1 94.88 257 CYS A N 1
ATOM 2048 C CA . CYS A 1 257 ? 6.988 19.5 26.328 1 94.88 257 CYS A CA 1
ATOM 2049 C C . CYS A 1 257 ? 7.789 18.625 25.391 1 94.88 257 CYS A C 1
ATOM 2051 O O . CYS A 1 257 ? 7.289 17.594 24.906 1 94.88 257 CYS A O 1
ATOM 2053 N N . LEU A 1 258 ? 9.008 19.031 25.172 1 97.56 258 LEU A N 1
ATOM 2054 C CA . LEU A 1 258 ? 9.898 18.281 24.297 1 97.56 258 LEU A CA 1
ATOM 2055 C C . LEU A 1 258 ? 11.141 17.812 25.047 1 97.56 258 LEU A C 1
ATOM 2057 O O . LEU A 1 258 ? 12.125 18.547 25.156 1 97.56 258 LEU A O 1
ATOM 2061 N N . PRO A 1 259 ? 11.07 16.594 25.453 1 95.19 259 PRO A N 1
ATOM 2062 C CA . PRO A 1 259 ? 12.133 16.078 26.312 1 95.19 259 PRO A CA 1
ATOM 2063 C C . PRO A 1 259 ? 13.5 16.078 25.641 1 95.19 259 PRO A C 1
ATOM 2065 O O . PRO A 1 259 ? 13.578 16.062 24.406 1 95.19 259 PRO A O 1
ATOM 2068 N N . GLY A 1 260 ? 14.539 16 26.391 1 95.94 260 GLY A N 1
ATOM 2069 C CA . GLY A 1 260 ? 15.914 16.094 25.922 1 95.94 260 GLY A CA 1
ATOM 2070 C C . GLY A 1 260 ? 16.391 14.836 25.219 1 95.94 260 GLY A C 1
ATOM 2071 O O . GLY A 1 260 ? 17.359 14.867 24.453 1 95.94 260 GLY A O 1
ATOM 2072 N N . ASP A 1 261 ? 15.758 13.75 25.422 1 95.56 261 ASP A N 1
ATOM 2073 C CA . ASP A 1 261 ? 16.219 12.484 24.859 1 95.56 261 ASP A CA 1
ATOM 2074 C C . ASP A 1 261 ? 15.68 12.273 23.438 1 95.56 261 ASP A C 1
ATOM 2076 O O . ASP A 1 261 ? 15.898 11.227 22.844 1 95.56 261 ASP A O 1
ATOM 2080 N N . ILE A 1 262 ? 15 13.266 22.922 1 96.94 262 ILE A N 1
ATOM 2081 C CA . ILE A 1 262 ? 14.578 13.203 21.516 1 96.94 262 ILE A CA 1
ATOM 2082 C C . ILE A 1 262 ? 15.805 13.102 20.625 1 96.94 262 ILE A C 1
ATOM 2084 O O . ILE A 1 262 ? 16.703 13.938 20.688 1 96.94 262 ILE A O 1
ATOM 2088 N N . PRO A 1 263 ? 15.859 12.016 19.781 1 96.62 263 PRO A N 1
ATOM 2089 C CA . PRO A 1 263 ? 16.984 11.938 18.844 1 96.62 263 PRO A CA 1
ATOM 2090 C C . PRO A 1 263 ? 17.031 13.109 17.875 1 96.62 263 PRO A C 1
ATOM 2092 O O . PRO A 1 263 ? 16 13.469 17.281 1 96.62 263 PRO A O 1
ATOM 2095 N N . SER A 1 264 ? 18.234 13.734 17.766 1 96.5 264 SER A N 1
ATOM 2096 C CA . SER A 1 264 ? 18.406 14.891 16.875 1 96.5 264 SER A CA 1
ATOM 2097 C C . SER A 1 264 ? 17.438 16.016 17.234 1 96.5 264 SER A C 1
ATOM 2099 O O . SER A 1 264 ? 16.828 16.609 16.359 1 96.5 264 SER A O 1
ATOM 2101 N N . ARG A 1 265 ? 17.266 16.203 18.484 1 97.56 265 ARG A N 1
ATOM 2102 C CA . ARG A 1 265 ? 16.297 17.141 19.047 1 97.56 265 ARG A CA 1
ATOM 2103 C C . ARG A 1 265 ? 16.438 18.516 18.406 1 97.56 265 ARG A C 1
ATOM 2105 O O . ARG A 1 265 ? 15.438 19.109 17.984 1 97.56 265 ARG A O 1
ATOM 2112 N N . GLU A 1 266 ? 17.688 19.016 18.266 1 97.31 266 GLU A N 1
ATOM 2113 C CA . GLU A 1 266 ? 17.922 20.359 17.75 1 97.31 266 GLU A CA 1
ATOM 2114 C C . GLU A 1 266 ? 17.453 20.5 16.312 1 97.31 266 GLU A C 1
ATOM 2116 O O . GLU A 1 266 ? 16.859 21.516 15.93 1 97.31 266 GLU A O 1
ATOM 2121 N N . THR A 1 267 ? 17.781 19.516 15.531 1 97.5 267 THR A N 1
ATOM 2122 C CA . THR A 1 267 ? 17.359 19.516 14.133 1 97.5 267 THR A CA 1
ATOM 2123 C C . THR A 1 267 ? 15.828 19.531 14.031 1 97.5 267 THR A C 1
ATOM 2125 O O . THR A 1 267 ? 15.266 20.266 13.211 1 97.5 267 THR A O 1
ATOM 2128 N N . LEU A 1 268 ? 15.188 18.75 14.875 1 98.19 268 LEU A N 1
ATOM 2129 C CA . LEU A 1 268 ? 13.734 18.672 14.859 1 98.19 268 LEU A CA 1
ATOM 2130 C C . LEU A 1 268 ? 13.102 19.984 15.305 1 98.19 268 LEU A C 1
ATOM 2132 O O . LEU A 1 268 ? 12.125 20.438 14.703 1 98.19 268 LEU A O 1
ATOM 2136 N N . ILE A 1 269 ? 13.656 20.578 16.312 1 98.12 269 ILE A N 1
ATOM 2137 C CA . ILE A 1 269 ? 13.156 21.859 16.797 1 98.12 269 ILE A CA 1
ATOM 2138 C C . ILE A 1 269 ? 13.32 22.922 15.711 1 98.12 269 ILE A C 1
ATOM 2140 O O . ILE A 1 269 ? 12.414 23.719 15.484 1 98.12 269 ILE A O 1
ATOM 2144 N N . ASN A 1 270 ? 14.422 22.859 15.047 1 97.75 270 ASN A N 1
ATOM 2145 C CA . ASN A 1 270 ? 14.664 23.812 13.969 1 97.75 270 ASN A CA 1
ATOM 2146 C C . ASN A 1 270 ? 13.656 23.641 12.836 1 97.75 270 ASN A C 1
ATOM 2148 O O . ASN A 1 270 ? 13.125 24.625 12.312 1 97.75 270 ASN A O 1
ATOM 2152 N N . LEU A 1 271 ? 13.406 22.406 12.414 1 97.56 271 LEU A N 1
ATOM 2153 C CA . LEU A 1 271 ? 12.43 22.125 11.367 1 97.56 271 LEU A CA 1
ATOM 2154 C C . LEU A 1 271 ? 11.055 22.656 11.758 1 97.56 271 LEU A C 1
ATOM 2156 O O . LEU A 1 271 ? 10.367 23.281 10.945 1 97.56 271 LEU A O 1
ATOM 2160 N N . MET A 1 272 ? 10.68 22.453 12.977 1 97.62 272 MET A N 1
ATOM 2161 C CA . MET A 1 272 ? 9.367 22.859 13.484 1 97.62 272 MET A CA 1
ATOM 2162 C C . MET A 1 272 ? 9.258 24.375 13.523 1 97.62 272 MET A C 1
ATOM 2164 O O . MET A 1 272 ? 8.281 24.953 13.023 1 97.62 272 MET A O 1
ATOM 2168 N N . THR A 1 273 ? 10.242 25 14.062 1 97.5 273 THR A N 1
ATOM 2169 C CA . THR A 1 273 ? 10.195 26.438 14.25 1 97.5 273 THR A CA 1
ATOM 2170 C C . THR A 1 273 ? 10.258 27.156 12.906 1 97.5 273 THR A C 1
ATOM 2172 O O . THR A 1 273 ? 9.602 28.188 12.719 1 97.5 273 THR A O 1
ATOM 2175 N N . CYS A 1 274 ? 11 26.641 11.969 1 97.44 274 CYS A N 1
ATOM 2176 C CA . CYS A 1 274 ? 11.023 27.203 10.617 1 97.44 274 CYS A CA 1
ATOM 2177 C C . CYS A 1 274 ? 9.695 26.953 9.906 1 97.44 274 CYS A C 1
ATOM 2179 O O . CYS A 1 274 ? 9.234 27.797 9.148 1 97.44 274 CYS A O 1
ATOM 2181 N N . GLY A 1 275 ? 9.078 25.859 10.211 1 97.38 275 GLY A N 1
ATOM 2182 C CA . GLY A 1 275 ? 7.852 25.469 9.523 1 97.38 275 GLY A CA 1
ATOM 2183 C C . GLY A 1 275 ? 6.641 26.281 9.969 1 97.38 275 GLY A C 1
ATOM 2184 O O . GLY A 1 275 ? 5.688 26.438 9.211 1 97.38 275 GLY A O 1
ATOM 2185 N N . TRP A 1 276 ? 6.691 26.734 11.219 1 97.38 276 TRP A N 1
ATOM 2186 C CA . TRP A 1 276 ? 5.496 27.422 11.688 1 97.38 276 TRP A CA 1
ATOM 2187 C C . TRP A 1 276 ? 5.754 28.922 11.82 1 97.38 276 TRP A C 1
ATOM 2189 O O . TRP A 1 276 ? 5.031 29.609 12.547 1 97.38 276 TRP A O 1
ATOM 2199 N N . THR A 1 277 ? 6.84 29.391 11.148 1 95.75 277 THR A N 1
ATOM 2200 C CA . THR A 1 277 ? 7.102 30.828 11.141 1 95.75 277 THR A CA 1
ATOM 2201 C C . THR A 1 277 ? 5.898 31.594 10.602 1 95.75 277 THR A C 1
ATOM 2203 O O . THR A 1 277 ? 5.098 31.047 9.836 1 95.75 277 THR A O 1
ATOM 2206 N N . ALA A 1 278 ? 5.785 32.844 10.984 1 93.31 278 ALA A N 1
ATOM 2207 C CA . ALA A 1 278 ? 4.629 33.656 10.617 1 93.31 278 ALA A CA 1
ATOM 2208 C C . ALA A 1 278 ? 4.621 33.969 9.125 1 93.31 278 ALA A C 1
ATOM 2210 O O . ALA A 1 278 ? 3.57 33.906 8.477 1 93.31 278 ALA A O 1
ATOM 2211 N N . ASN A 1 279 ? 5.75 34.25 8.555 1 91.81 279 ASN A N 1
ATOM 2212 C CA . ASN A 1 279 ? 5.871 34.562 7.129 1 91.81 279 ASN A CA 1
ATOM 2213 C C . ASN A 1 279 ? 5.961 33.281 6.289 1 91.81 279 ASN A C 1
ATOM 2215 O O . ASN A 1 279 ? 6.957 32.562 6.352 1 91.81 279 ASN A O 1
ATOM 2219 N N . PRO A 1 280 ? 4.992 33.031 5.477 1 92.94 280 PRO A N 1
ATOM 2220 C CA . PRO A 1 280 ? 4.984 31.781 4.688 1 92.94 280 PRO A CA 1
ATOM 2221 C C . PRO A 1 280 ? 6.191 31.672 3.758 1 92.94 280 PRO A C 1
ATOM 2223 O O . PRO A 1 280 ? 6.664 30.562 3.488 1 92.94 280 PRO A O 1
ATOM 2226 N N . ASP A 1 281 ? 6.746 32.719 3.266 1 91.25 281 ASP A N 1
ATOM 2227 C CA . ASP A 1 281 ? 7.863 32.688 2.326 1 91.25 281 ASP A CA 1
ATOM 2228 C C . ASP A 1 281 ? 9.133 32.188 2.99 1 91.25 281 ASP A C 1
ATOM 2230 O O . ASP A 1 281 ? 10.07 31.75 2.307 1 91.25 281 ASP A O 1
ATOM 2234 N N . GLU A 1 282 ? 9.125 32.25 4.285 1 93.88 282 GLU A N 1
ATOM 2235 C CA . GLU A 1 282 ? 10.305 31.797 5.023 1 93.88 282 GLU A CA 1
ATOM 2236 C C . GLU A 1 282 ? 10.203 30.328 5.414 1 93.88 282 GLU A C 1
ATOM 2238 O O . GLU A 1 282 ? 11.164 29.75 5.91 1 93.88 282 GLU A O 1
ATOM 2243 N N . ARG A 1 283 ? 9.062 29.781 5.215 1 96.06 283 ARG A N 1
ATOM 2244 C CA . ARG A 1 283 ? 8.883 28.375 5.551 1 96.06 283 ARG A CA 1
ATOM 2245 C C . ARG A 1 283 ? 9.562 27.469 4.52 1 96.06 283 ARG A C 1
ATOM 2247 O O . ARG A 1 283 ? 9.586 27.797 3.33 1 96.06 283 ARG A O 1
ATOM 2254 N N . PRO A 1 284 ? 10.133 26.406 4.969 1 95.12 284 PRO A N 1
ATOM 2255 C CA . PRO A 1 284 ? 10.805 25.484 4.043 1 95.12 284 PRO A CA 1
ATOM 2256 C C . PRO A 1 284 ? 9.828 24.719 3.16 1 95.12 284 PRO A C 1
ATOM 2258 O O . PRO A 1 284 ? 8.617 24.781 3.369 1 95.12 284 PRO A O 1
ATOM 2261 N N . CYS A 1 285 ? 10.359 24.094 2.137 1 93.06 285 CYS A N 1
ATOM 2262 C CA . CYS A 1 285 ? 9.562 23.141 1.367 1 93.06 285 CYS A CA 1
ATOM 2263 C C . CYS A 1 285 ? 9.625 21.75 1.985 1 93.06 285 CYS A C 1
ATOM 2265 O O . CYS A 1 285 ? 10.461 21.484 2.85 1 93.06 285 CYS A O 1
ATOM 2267 N N . PHE A 1 286 ? 8.75 20.922 1.571 1 95.56 286 PHE A N 1
ATOM 2268 C CA . PHE A 1 286 ? 8.664 19.594 2.162 1 95.56 286 PHE A CA 1
ATOM 2269 C C . PHE A 1 286 ? 9.906 18.766 1.821 1 95.56 286 PHE A C 1
ATOM 2271 O O . PHE A 1 286 ? 10.312 17.906 2.6 1 95.56 286 PHE A O 1
ATOM 2278 N N . LEU A 1 287 ? 10.484 19.047 0.695 1 95.31 287 LEU A N 1
ATOM 2279 C CA . LEU A 1 287 ? 11.688 18.328 0.305 1 95.31 287 LEU A CA 1
ATOM 2280 C C . LEU A 1 287 ? 12.781 18.484 1.358 1 95.31 287 LEU A C 1
ATOM 2282 O O . LEU A 1 287 ? 13.477 17.516 1.684 1 95.31 287 LEU A O 1
ATOM 2286 N N . MET A 1 288 ? 12.898 19.594 1.911 1 95.06 288 MET A N 1
ATOM 2287 C CA . MET A 1 288 ? 13.898 19.859 2.947 1 95.06 288 MET A CA 1
ATOM 2288 C C . MET A 1 288 ? 13.602 19.031 4.199 1 95.06 288 MET A C 1
ATOM 2290 O O . MET A 1 288 ? 14.516 18.5 4.828 1 95.06 288 MET A O 1
ATOM 2294 N N . CYS A 1 289 ? 12.344 18.953 4.566 1 96.56 289 CYS A N 1
ATOM 2295 C CA . CYS A 1 289 ? 11.953 18.156 5.719 1 96.56 289 CYS A CA 1
ATOM 2296 C C . CYS A 1 289 ? 12.281 16.672 5.492 1 96.56 289 CYS A C 1
ATOM 2298 O O . CYS A 1 289 ? 12.812 16.016 6.387 1 96.56 289 CYS A O 1
ATOM 2300 N N . VAL A 1 290 ? 12.008 16.172 4.273 1 97.69 290 VAL A N 1
ATOM 2301 C CA . VAL A 1 290 ? 12.234 14.773 3.922 1 97.69 290 VAL A CA 1
ATOM 2302 C C . VAL A 1 290 ? 13.719 14.445 4.051 1 97.69 290 VAL A C 1
ATOM 2304 O O . VAL A 1 290 ? 14.086 13.43 4.648 1 97.69 290 VAL A O 1
ATOM 2307 N N . ILE A 1 291 ? 14.57 15.281 3.584 1 96.44 291 ILE A N 1
ATOM 2308 C CA . ILE A 1 291 ? 16 15.047 3.576 1 96.44 291 ILE A CA 1
ATOM 2309 C C . ILE A 1 291 ? 16.531 14.977 5.012 1 96.44 291 ILE A C 1
ATOM 2311 O O . ILE A 1 291 ? 17.281 14.062 5.363 1 96.44 291 ILE A O 1
ATOM 2315 N N . GLU A 1 292 ? 16.109 15.898 5.848 1 96.75 292 GLU A N 1
ATOM 2316 C CA . GLU A 1 292 ? 16.562 15.93 7.234 1 96.75 292 GLU A CA 1
ATOM 2317 C C . GLU A 1 292 ? 16.062 14.703 8 1 96.75 292 GLU A C 1
ATOM 2319 O O . GLU A 1 292 ? 16.828 14.094 8.758 1 96.75 292 GLU A O 1
ATOM 2324 N N . LEU A 1 293 ? 14.859 14.383 7.816 1 97.69 293 LEU A N 1
ATOM 2325 C CA . LEU A 1 293 ? 14.281 13.258 8.539 1 97.69 293 LEU A CA 1
ATOM 2326 C C . LEU A 1 293 ? 14.883 11.938 8.055 1 97.69 293 LEU A C 1
ATOM 2328 O O . LEU A 1 293 ? 15.07 11.016 8.844 1 97.69 293 LEU A O 1
ATOM 2332 N N . GLU A 1 294 ? 15.125 11.844 6.766 1 96.06 294 GLU A N 1
ATOM 2333 C CA . GLU A 1 294 ? 15.758 10.656 6.211 1 96.06 294 GLU A CA 1
ATOM 2334 C C . GLU A 1 294 ? 17.094 10.375 6.895 1 96.06 294 GLU A C 1
ATOM 2336 O O . GLU A 1 294 ? 17.391 9.227 7.246 1 96.06 294 GLU A O 1
ATOM 2341 N N . ALA A 1 295 ? 17.875 11.414 7.027 1 95.38 295 ALA A N 1
ATOM 2342 C CA . ALA A 1 295 ? 19.172 11.297 7.684 1 95.38 295 ALA A CA 1
ATOM 2343 C C . ALA A 1 295 ? 19.016 10.812 9.125 1 95.38 295 ALA A C 1
ATOM 2345 O O . ALA A 1 295 ? 19.828 10.016 9.609 1 95.38 295 ALA A O 1
ATOM 2346 N N . MET A 1 296 ? 18.016 11.234 9.805 1 95.44 296 MET A N 1
ATOM 2347 C CA . MET A 1 296 ? 17.766 10.844 11.188 1 95.44 296 MET A CA 1
ATOM 2348 C C . MET A 1 296 ? 17.344 9.375 11.266 1 95.44 296 MET A C 1
ATOM 2350 O O . MET A 1 296 ? 17.781 8.648 12.164 1 95.44 296 MET A O 1
ATOM 2354 N N . LEU A 1 297 ? 16.562 8.977 10.328 1 94.75 297 LEU A N 1
ATOM 2355 C CA . LEU A 1 297 ? 16 7.625 10.344 1 94.75 297 LEU A CA 1
ATOM 2356 C C . LEU A 1 297 ? 17.078 6.59 10.047 1 94.75 297 LEU A C 1
ATOM 2358 O O . LEU A 1 297 ? 16.953 5.426 10.438 1 94.75 297 LEU A O 1
ATOM 2362 N N . ARG A 1 298 ? 18.062 7.016 9.336 1 92.25 298 ARG A N 1
ATOM 2363 C CA . ARG A 1 298 ? 19.156 6.105 9.008 1 92.25 298 ARG A CA 1
ATOM 2364 C C . ARG A 1 298 ? 19.859 5.609 10.273 1 92.25 298 ARG A C 1
ATOM 2366 O O . ARG A 1 298 ? 20.562 4.602 10.242 1 92.25 298 ARG A O 1
ATOM 2373 N N . ARG A 1 299 ? 19.641 6.277 11.328 1 92.06 299 ARG A N 1
ATOM 2374 C CA . ARG A 1 299 ? 20.266 5.891 12.594 1 92.06 299 ARG A CA 1
ATOM 2375 C C . ARG A 1 299 ? 19.547 4.695 13.211 1 92.06 299 ARG A C 1
ATOM 2377 O O . ARG A 1 299 ? 20.062 4.07 14.133 1 92.06 299 ARG A O 1
ATOM 2384 N N . PHE A 1 300 ? 18.422 4.398 12.703 1 92.69 300 PHE A N 1
ATOM 2385 C CA . PHE A 1 300 ? 17.641 3.252 13.18 1 92.69 300 PHE A CA 1
ATOM 2386 C C . PHE A 1 300 ? 17.625 2.15 12.125 1 92.69 300 PHE A C 1
ATOM 2388 O O . PHE A 1 300 ? 17.531 2.432 10.93 1 92.69 300 PHE A O 1
ATOM 2395 N N . ASP A 1 301 ? 17.719 0.96 12.562 1 89.56 301 ASP A N 1
ATOM 2396 C CA . ASP A 1 301 ? 17.562 -0.126 11.602 1 89.56 301 ASP A CA 1
ATOM 2397 C C . ASP A 1 301 ? 16.109 -0.589 11.531 1 89.56 301 ASP A C 1
ATOM 2399 O O . ASP A 1 301 ? 15.273 -0.148 12.328 1 89.56 301 ASP A O 1
ATOM 2403 N N . GLU A 1 302 ? 15.883 -1.384 10.594 1 89.31 302 GLU A N 1
ATOM 2404 C CA . GLU A 1 302 ? 14.523 -1.871 10.352 1 89.31 302 GLU A CA 1
ATOM 2405 C C . GLU A 1 302 ? 14 -2.664 11.547 1 89.31 302 GLU A C 1
ATOM 2407 O O . GLU A 1 302 ? 12.812 -2.625 11.852 1 89.31 302 GLU A O 1
ATOM 2412 N N . ILE A 1 303 ? 14.883 -3.322 12.195 1 91.56 303 ILE A N 1
ATOM 2413 C CA . ILE A 1 303 ? 14.508 -4.141 13.344 1 91.56 303 ILE A CA 1
ATOM 2414 C C . ILE A 1 303 ? 14.031 -3.24 14.477 1 91.56 303 ILE A C 1
ATOM 2416 O O . ILE A 1 303 ? 13.039 -3.545 15.148 1 91.56 303 ILE A O 1
ATOM 2420 N N . ASP A 1 304 ? 14.688 -2.105 14.672 1 93.25 304 ASP A N 1
ATOM 2421 C CA . ASP A 1 304 ? 14.281 -1.139 15.688 1 93.25 304 ASP A CA 1
ATOM 2422 C C . ASP A 1 304 ? 12.836 -0.702 15.484 1 93.25 304 ASP A C 1
ATOM 2424 O O . ASP A 1 304 ? 12.055 -0.65 16.438 1 93.25 304 ASP A O 1
ATOM 2428 N N . ILE A 1 305 ? 12.547 -0.49 14.336 1 93.75 305 ILE A N 1
ATOM 2429 C CA . ILE A 1 305 ? 11.227 0.041 14.016 1 93.75 305 ILE A CA 1
ATOM 2430 C C . ILE A 1 305 ? 10.172 -1.054 14.188 1 93.75 305 ILE A C 1
ATOM 2432 O O . ILE A 1 305 ? 9.102 -0.812 14.742 1 93.75 305 ILE A O 1
ATOM 2436 N N . LEU A 1 306 ? 10.484 -2.197 13.68 1 93.19 306 LEU A N 1
ATOM 2437 C CA . LEU A 1 306 ? 9.547 -3.311 13.805 1 93.19 306 LEU A CA 1
ATOM 2438 C C . LEU A 1 306 ? 9.305 -3.662 15.266 1 93.19 306 LEU A C 1
ATOM 2440 O O . LEU A 1 306 ? 8.188 -4.012 15.648 1 93.19 306 LEU A O 1
ATOM 2444 N N . GLU A 1 307 ? 10.305 -3.615 16.016 1 94.31 307 GLU A N 1
ATOM 2445 C CA . GLU A 1 307 ? 10.164 -3.859 17.453 1 94.31 307 GLU A CA 1
ATOM 2446 C C . GLU A 1 307 ? 9.281 -2.801 18.109 1 94.31 307 GLU A C 1
ATOM 2448 O O . GLU A 1 307 ? 8.492 -3.109 19 1 94.31 307 GLU A O 1
ATOM 2453 N N . ALA A 1 308 ? 9.484 -1.588 17.703 1 94.31 308 ALA A N 1
ATOM 2454 C CA . ALA A 1 308 ? 8.641 -0.512 18.219 1 94.31 308 ALA A CA 1
ATOM 2455 C C . ALA A 1 308 ? 7.172 -0.763 17.891 1 94.31 308 ALA A C 1
ATOM 2457 O O . ALA A 1 308 ? 6.297 -0.567 18.734 1 94.31 308 ALA A O 1
ATOM 2458 N N . VAL A 1 309 ? 6.902 -1.177 16.672 1 93.81 309 VAL A N 1
ATOM 2459 C CA . VAL A 1 309 ? 5.547 -1.493 16.219 1 93.81 309 VAL A CA 1
ATOM 2460 C C . VAL A 1 309 ? 4.98 -2.635 17.062 1 93.81 309 VAL A C 1
ATOM 2462 O O . VAL A 1 309 ? 3.834 -2.57 17.516 1 93.81 309 VAL A O 1
ATOM 2465 N N . LEU A 1 310 ? 5.789 -3.641 17.281 1 92.88 310 LEU A N 1
ATOM 2466 C CA . LEU A 1 310 ? 5.379 -4.801 18.062 1 92.88 310 LEU A CA 1
ATOM 2467 C C . LEU A 1 310 ? 5.02 -4.391 19.484 1 92.88 310 LEU A C 1
ATOM 2469 O O . LEU A 1 310 ? 4.043 -4.895 20.062 1 92.88 310 LEU A O 1
ATOM 2473 N N . GLU A 1 311 ? 5.77 -3.494 20.031 1 91.56 311 GLU A N 1
ATOM 2474 C CA . GLU A 1 311 ? 5.516 -3.021 21.391 1 91.56 311 GLU A CA 1
ATOM 2475 C C . GLU A 1 311 ? 4.164 -2.318 21.484 1 91.56 311 GLU A C 1
ATOM 2477 O O . GLU A 1 311 ? 3.432 -2.502 22.453 1 91.56 311 GLU A O 1
ATOM 2482 N N . VAL A 1 312 ? 3.885 -1.561 20.516 1 91.38 312 VAL A N 1
ATOM 2483 C CA . VAL A 1 312 ? 2.609 -0.854 20.516 1 91.38 312 VAL A CA 1
ATOM 2484 C C . VAL A 1 312 ? 1.463 -1.856 20.406 1 91.38 312 VAL A C 1
ATOM 2486 O O . VAL A 1 312 ? 0.459 -1.745 21.109 1 91.38 312 VAL A O 1
ATOM 2489 N N . LYS A 1 313 ? 1.61 -2.84 19.531 1 90.31 313 LYS A N 1
ATOM 2490 C CA . LYS A 1 313 ? 0.571 -3.844 19.312 1 90.31 313 LYS A CA 1
ATOM 2491 C C . LYS A 1 313 ? 0.347 -4.672 20.578 1 90.31 313 LYS A C 1
ATOM 2493 O O . LYS A 1 313 ? -0.794 -4.965 20.938 1 90.31 313 LYS A O 1
ATOM 2498 N N . LYS A 1 314 ? 1.409 -5.051 21.25 1 89 314 LYS A N 1
ATOM 2499 C CA . LYS A 1 314 ? 1.306 -5.824 22.484 1 89 314 LYS A CA 1
ATOM 2500 C C . LYS A 1 314 ? 0.607 -5.02 23.578 1 89 314 LYS A C 1
ATOM 2502 O O . LYS A 1 314 ? -0.174 -5.57 24.344 1 89 314 LYS A O 1
ATOM 2507 N N . SER A 1 315 ? 0.927 -3.775 23.609 1 86.38 315 SER A N 1
ATOM 2508 C CA . SER A 1 315 ? 0.307 -2.916 24.609 1 86.38 315 SER A CA 1
ATOM 2509 C C . SER A 1 315 ? -1.195 -2.791 24.375 1 86.38 315 SER A C 1
ATOM 2511 O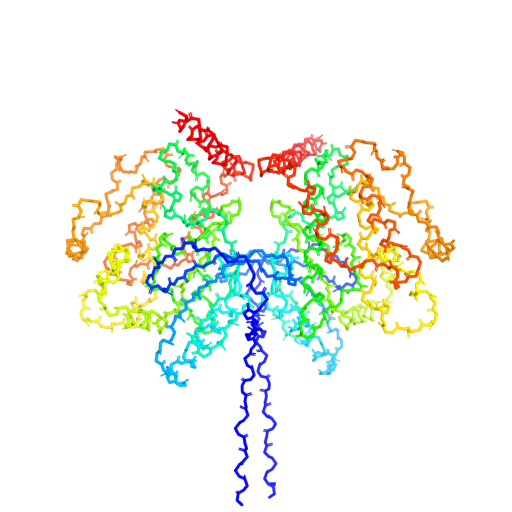 O . SER A 1 315 ? -1.974 -2.738 25.328 1 86.38 315 SER A O 1
ATOM 2513 N N . LYS A 1 316 ? -1.612 -2.789 23.203 1 82.56 316 LYS A N 1
ATOM 2514 C CA . LYS A 1 316 ? -3.025 -2.672 22.859 1 82.56 316 LYS A CA 1
ATOM 2515 C C . LYS A 1 316 ? -3.793 -3.934 23.234 1 82.56 316 LYS A C 1
ATOM 2517 O O . LYS A 1 316 ? -4.934 -3.855 23.703 1 82.56 316 LYS A O 1
ATOM 2522 N N . VAL A 1 317 ? -3.186 -5.062 23 1 80.94 317 VAL A N 1
ATOM 2523 C CA . VAL A 1 317 ? -3.822 -6.332 23.328 1 80.94 317 VAL A CA 1
ATOM 2524 C C . VAL A 1 317 ? -3.951 -6.465 24.844 1 80.94 317 VAL A C 1
ATOM 2526 O O . VAL A 1 317 ? -4.965 -6.949 25.344 1 80.94 317 VAL A O 1
ATOM 2529 N N . SER A 1 318 ? -2.947 -6.062 25.531 1 77.25 318 SER A N 1
ATOM 2530 C CA . SER A 1 318 ? -2.957 -6.148 26.984 1 77.25 318 SER A CA 1
ATOM 2531 C C . SER A 1 318 ? -4.039 -5.254 27.578 1 77.25 318 SER A C 1
ATOM 2533 O O . SER A 1 318 ? -4.656 -5.605 28.594 1 77.25 318 SER A O 1
ATOM 2535 N N . GLN A 1 319 ? -4.25 -4.176 27.031 1 72.12 319 GLN A N 1
ATOM 2536 C CA . GLN A 1 319 ? -5.27 -3.25 27.516 1 72.12 319 GLN A CA 1
ATOM 2537 C C . GLN A 1 319 ? -6.672 -3.795 27.266 1 72.12 319 GLN A C 1
ATOM 2539 O O . GLN A 1 319 ? -7.566 -3.627 28.109 1 72.12 319 GLN A O 1
ATOM 2544 N N . CYS A 1 320 ? -6.828 -4.418 26.109 1 66.12 320 CYS A N 1
ATOM 2545 C CA . CYS A 1 320 ? -8.133 -5 25.797 1 66.12 320 CYS A CA 1
ATOM 2546 C C . CYS A 1 320 ? -8.438 -6.164 26.734 1 66.12 320 CYS A C 1
ATOM 2548 O O . CYS A 1 320 ? -9.594 -6.395 27.078 1 66.12 320 CYS A O 1
ATOM 2550 N N . GLU A 1 321 ? -7.418 -6.855 27.031 1 62.97 321 GLU A N 1
ATOM 2551 C CA . GLU A 1 321 ? -7.609 -7.957 27.969 1 62.97 321 GLU A CA 1
ATOM 2552 C C . GLU A 1 321 ? -7.914 -7.441 29.375 1 62.97 321 GLU A C 1
ATOM 2554 O O . GLU A 1 321 ? -8.703 -8.039 30.094 1 62.97 321 GLU A O 1
ATOM 2559 N N . ARG A 1 322 ? -7.352 -6.254 29.719 1 54.91 322 ARG A N 1
ATOM 2560 C CA . ARG A 1 322 ? -7.609 -5.691 31.047 1 54.91 322 ARG A CA 1
ATOM 2561 C C . ARG A 1 322 ? -8.977 -5.023 31.094 1 54.91 322 ARG A C 1
ATOM 2563 O O . ARG A 1 322 ? -9.648 -5.039 32.125 1 54.91 322 ARG A O 1
ATOM 2570 N N . GLY A 1 323 ? -9.289 -4.395 30.141 1 49.75 323 GLY A N 1
ATOM 2571 C CA . GLY A 1 323 ? -10.609 -3.793 30.141 1 49.75 323 GLY A CA 1
ATOM 2572 C C . GLY A 1 323 ? -11.734 -4.816 30.125 1 49.75 323 GLY A C 1
ATOM 2573 O O . GLY A 1 323 ? -12.844 -4.531 30.578 1 49.75 323 GLY A O 1
ATOM 2574 N N . GLY A 1 324 ? -11.727 -5.969 29.531 1 41.12 324 GLY A N 1
ATOM 2575 C CA . GLY A 1 324 ? -12.727 -7.023 29.625 1 41.12 324 GLY A CA 1
ATOM 2576 C C . GLY A 1 324 ? -12.805 -7.648 31 1 41.12 324 GLY A C 1
ATOM 2577 O O . GLY A 1 324 ? -13.797 -8.289 31.344 1 41.12 324 GLY A O 1
ATOM 2578 N N . ALA A 1 325 ? -11.859 -7.766 31.719 1 42.78 325 ALA A N 1
ATOM 2579 C CA . ALA A 1 325 ? -11.945 -8.391 33.031 1 42.78 325 ALA A CA 1
ATOM 2580 C C . ALA A 1 325 ? -12.617 -7.457 34.031 1 42.78 325 ALA A C 1
ATOM 2582 O O . ALA A 1 325 ? -12.961 -7.879 35.156 1 42.78 325 ALA A O 1
ATOM 2583 N N . GLY A 1 326 ? -12.602 -6.215 33.875 1 29.39 326 GLY A N 1
ATOM 2584 C CA . GLY A 1 326 ? -13.258 -5.348 34.844 1 29.39 326 GLY A CA 1
ATOM 2585 C C . GLY A 1 326 ? -14.773 -5.395 34.75 1 29.39 326 GLY A C 1
ATOM 2586 O O . GLY A 1 326 ? -15.461 -4.758 35.562 1 29.39 326 GLY A O 1
ATOM 2587 N N . LEU A 1 327 ? -15.297 -5.508 33.531 1 30.05 327 LEU A N 1
ATOM 2588 C CA . LEU A 1 327 ? -16.75 -5.566 33.594 1 30.05 327 LEU A CA 1
ATOM 2589 C C . LEU A 1 327 ? -17.219 -6.883 34.219 1 30.05 327 LEU A C 1
ATOM 2591 O O . LEU A 1 327 ? -18.406 -7.203 34.188 1 30.05 327 LEU A O 1
ATOM 2595 N N . VAL A 1 328 ? -16.344 -7.645 34.812 1 25.53 328 VAL A N 1
ATOM 2596 C CA . VAL A 1 328 ? -17.141 -8.5 35.688 1 25.53 328 VAL A CA 1
ATOM 2597 C C . VAL A 1 328 ? -17.422 -7.785 37 1 25.53 328 VAL A C 1
ATOM 2599 O O . VAL A 1 328 ? -16.531 -7.152 37.562 1 25.53 328 VAL A O 1
ATOM 2602 N N . MET B 1 1 ? -16.938 19.719 -46.219 1 20.52 1 MET B N 1
ATOM 2603 C CA . MET B 1 1 ? -16.891 18.297 -45.906 1 20.52 1 MET B CA 1
ATOM 2604 C C . MET B 1 1 ? -16.047 18.031 -44.656 1 20.52 1 MET B C 1
ATOM 2606 O O . MET B 1 1 ? -14.82 17.969 -44.719 1 20.52 1 MET B O 1
ATOM 2610 N N . GLY B 1 2 ? -16.109 18.688 -43.594 1 20.84 2 GLY B N 1
ATOM 2611 C CA . GLY B 1 2 ? -15.211 19.172 -42.562 1 20.84 2 GLY B CA 1
ATOM 2612 C C . GLY B 1 2 ? -14.82 18.094 -41.562 1 20.84 2 GLY B C 1
ATOM 2613 O O . GLY B 1 2 ? -15.68 17.531 -40.875 1 20.84 2 GLY B O 1
ATOM 2614 N N . CYS B 1 3 ? -13.781 17.125 -41.844 1 19.77 3 CYS B N 1
ATOM 2615 C CA . CYS B 1 3 ? -13.219 15.922 -41.219 1 19.77 3 CYS B CA 1
ATOM 2616 C C . CYS B 1 3 ? -12.922 16.156 -39.75 1 19.77 3 CYS B C 1
ATOM 2618 O O . CYS B 1 3 ? -12.094 16.984 -39.406 1 19.77 3 CYS B O 1
ATOM 2620 N N . VAL B 1 4 ? -13.867 16.172 -38.812 1 21.95 4 VAL B N 1
ATOM 2621 C CA . VAL B 1 4 ? -13.945 16.484 -37.406 1 21.95 4 VAL B CA 1
ATOM 2622 C C . VAL B 1 4 ? -12.898 15.688 -36.625 1 21.95 4 VAL B C 1
ATOM 2624 O O . VAL B 1 4 ? -12.75 14.484 -36.844 1 21.95 4 VAL B O 1
ATOM 2627 N N . ASN B 1 5 ? -11.695 16.156 -36.344 1 22.66 5 ASN B N 1
ATOM 2628 C CA . ASN B 1 5 ? -10.406 15.719 -35.812 1 22.66 5 ASN B CA 1
ATOM 2629 C C . ASN B 1 5 ? -10.57 14.805 -34.594 1 22.66 5 ASN B C 1
ATOM 2631 O O . ASN B 1 5 ? -11.414 15.055 -33.75 1 22.66 5 ASN B O 1
ATOM 2635 N N . LEU B 1 6 ? -10.406 13.547 -34.656 1 24.53 6 LEU B N 1
ATOM 2636 C CA . LEU B 1 6 ? -10.453 12.352 -33.812 1 24.53 6 LEU B CA 1
ATOM 2637 C C . LEU B 1 6 ? -10.016 12.664 -32.406 1 24.53 6 LEU B C 1
ATOM 2639 O O . LEU B 1 6 ? -8.961 13.273 -32.188 1 24.53 6 LEU B O 1
ATOM 2643 N N . CYS B 1 7 ? -10.805 12.922 -31.438 1 26.06 7 CYS B N 1
ATOM 2644 C CA . CYS B 1 7 ? -10.875 13.203 -30 1 26.06 7 CYS B CA 1
ATOM 2645 C C . CYS B 1 7 ? -9.82 12.406 -29.25 1 26.06 7 CYS B C 1
ATOM 2647 O O . CYS B 1 7 ? -9.781 11.18 -29.328 1 26.06 7 CYS B O 1
ATOM 2649 N N . SER B 1 8 ? -8.523 12.672 -29.125 1 30.67 8 SER B N 1
ATOM 2650 C CA . SER B 1 8 ? -7.301 12.188 -28.484 1 30.67 8 SER B CA 1
ATOM 2651 C C . SER B 1 8 ? -7.594 11.609 -27.109 1 30.67 8 SER B C 1
ATOM 2653 O O . SER B 1 8 ? -8.094 12.312 -26.234 1 30.67 8 SER B O 1
ATOM 2655 N N . LEU B 1 9 ? -8.078 10.453 -26.766 1 33.81 9 LEU B N 1
ATOM 2656 C CA . LEU B 1 9 ? -8.281 9.625 -25.578 1 33.81 9 LEU B CA 1
ATOM 2657 C C . LEU B 1 9 ? -7.188 9.883 -24.547 1 33.81 9 LEU B C 1
ATOM 2659 O O . LEU B 1 9 ? -6.023 9.555 -24.781 1 33.81 9 LEU B O 1
ATOM 2663 N N . THR B 1 10 ? -6.891 11 -23.891 1 42.88 10 THR B N 1
ATOM 2664 C CA . THR B 1 10 ? -5.867 11.492 -22.984 1 42.88 10 THR B CA 1
ATOM 2665 C C . THR B 1 10 ? -5.566 10.453 -21.906 1 42.88 10 THR B C 1
ATOM 2667 O O . THR B 1 10 ? -6.469 9.992 -21.203 1 42.88 10 THR B O 1
ATOM 2670 N N . SER B 1 11 ? -4.633 9.531 -22.016 1 54.62 11 SER B N 1
ATOM 2671 C CA . SER B 1 11 ? -4.074 8.516 -21.125 1 54.62 11 SER B CA 1
ATOM 2672 C C . SER B 1 11 ? -3.93 9.055 -19.703 1 54.62 11 SER B C 1
ATOM 2674 O O . SER B 1 11 ? -3.521 10.203 -19.516 1 54.62 11 SER B O 1
ATOM 2676 N N . ASN B 1 12 ? -4.699 8.508 -18.594 1 70.31 12 ASN B N 1
ATOM 2677 C CA . ASN B 1 12 ? -4.551 8.828 -17.172 1 70.31 12 ASN B CA 1
ATOM 2678 C C . ASN B 1 12 ? -3.26 8.258 -16.609 1 70.31 12 ASN B C 1
ATOM 2680 O O . ASN B 1 12 ? -3.033 8.312 -15.391 1 70.31 12 ASN B O 1
ATOM 2684 N N . LEU B 1 13 ? -2.459 7.727 -17.547 1 82.25 13 LEU B N 1
ATOM 2685 C CA . LEU B 1 13 ? -1.177 7.191 -17.109 1 82.25 13 LEU B CA 1
ATOM 2686 C C . LEU B 1 13 ? -0.116 8.289 -17.062 1 82.25 13 LEU B C 1
ATOM 2688 O O . LEU B 1 13 ? 0.269 8.828 -18.094 1 82.25 13 LEU B O 1
ATOM 2692 N N . PRO B 1 14 ? 0.371 8.625 -15.922 1 88.75 14 PRO B N 1
ATOM 2693 C CA . PRO B 1 14 ? 1.363 9.695 -15.828 1 88.75 14 PRO B CA 1
ATOM 2694 C C . PRO B 1 14 ? 2.645 9.383 -16.594 1 88.75 14 PRO B C 1
ATOM 2696 O O . PRO B 1 14 ? 3.088 8.234 -16.625 1 88.75 14 PRO B O 1
ATOM 2699 N N . VAL B 1 15 ? 3.164 10.367 -17.25 1 92.25 15 VAL B N 1
ATOM 2700 C CA . VAL B 1 15 ? 4.453 10.25 -17.922 1 92.25 15 VAL B CA 1
ATOM 2701 C C . VAL B 1 15 ? 5.559 10.797 -17.016 1 92.25 15 VAL B C 1
ATOM 2703 O O . VAL B 1 15 ? 5.465 11.922 -16.531 1 92.25 15 VAL B O 1
ATOM 2706 N N . ILE B 1 16 ? 6.559 10.039 -16.797 1 94.56 16 ILE B N 1
ATOM 2707 C CA . ILE B 1 16 ? 7.688 10.398 -15.938 1 94.56 16 ILE B CA 1
ATOM 2708 C C . ILE B 1 16 ? 8.93 10.617 -16.797 1 94.56 16 ILE B C 1
ATOM 2710 O O . ILE B 1 16 ? 9.328 9.734 -17.562 1 94.56 16 ILE B O 1
ATOM 2714 N N . SER B 1 17 ? 9.555 11.758 -16.672 1 94.38 17 SER B N 1
ATOM 2715 C CA . SER B 1 17 ? 10.781 12.047 -17.391 1 94.38 17 SER B CA 1
ATOM 2716 C C . SER B 1 17 ? 11.945 11.195 -16.875 1 94.38 17 SER B C 1
ATOM 2718 O O . SER B 1 17 ? 12.086 11 -15.672 1 94.38 17 SER B O 1
ATOM 2720 N N . TYR B 1 18 ? 12.75 10.727 -17.828 1 93.56 18 TYR B N 1
ATOM 2721 C CA . TYR B 1 18 ? 13.891 9.914 -17.422 1 93.56 18 TYR B CA 1
ATOM 2722 C C . TYR B 1 18 ? 14.867 10.734 -16.578 1 93.56 18 TYR B C 1
ATOM 2724 O O . TYR B 1 18 ? 15.586 10.18 -15.742 1 93.56 18 TYR B O 1
ATOM 2732 N N . GLN B 1 19 ? 14.828 12.039 -16.672 1 94.62 19 GLN B N 1
ATOM 2733 C CA . GLN B 1 19 ? 15.727 12.93 -15.93 1 94.62 19 GLN B CA 1
ATOM 2734 C C . GLN B 1 19 ? 15.406 12.914 -14.438 1 94.62 19 GLN B C 1
ATOM 2736 O O . GLN B 1 19 ? 16.25 13.258 -13.609 1 94.62 19 GLN B O 1
ATOM 2741 N N . LYS B 1 20 ? 14.211 12.562 -14.125 1 95.56 20 LYS B N 1
ATOM 2742 C CA . LYS B 1 20 ? 13.773 12.547 -12.734 1 95.56 20 LYS B CA 1
ATOM 2743 C C . LYS B 1 20 ? 14.164 11.25 -12.047 1 95.56 20 LYS B C 1
ATOM 2745 O O . LYS B 1 20 ? 14.031 11.117 -10.828 1 95.56 20 LYS B O 1
ATOM 2750 N N . LEU B 1 21 ? 14.562 10.281 -12.828 1 96 21 LEU B N 1
ATOM 2751 C CA . LEU B 1 21 ? 14.984 8.992 -12.297 1 96 21 LEU B CA 1
ATOM 2752 C C . LEU B 1 21 ? 16.5 8.945 -12.125 1 96 21 LEU B C 1
ATOM 2754 O O . LEU B 1 21 ? 17.234 8.719 -13.086 1 96 21 LEU B O 1
ATOM 2758 N N . THR B 1 22 ? 16.953 9.078 -10.867 1 96.25 22 THR B N 1
ATOM 2759 C CA . THR B 1 22 ? 18.375 9.219 -10.57 1 96.25 22 THR B CA 1
ATOM 2760 C C . THR B 1 22 ? 18.875 8.023 -9.773 1 96.25 22 THR B C 1
ATOM 2762 O O . THR B 1 22 ? 18.094 7.184 -9.328 1 96.25 22 THR B O 1
ATOM 2765 N N . ASP B 1 23 ? 20.266 7.863 -9.711 1 95.25 23 ASP B N 1
ATOM 2766 C CA . ASP B 1 23 ? 20.922 6.824 -8.93 1 95.25 23 ASP B CA 1
ATOM 2767 C C . ASP B 1 23 ? 20.484 5.434 -9.375 1 95.25 23 ASP B C 1
ATOM 2769 O O . ASP B 1 23 ? 20.062 4.617 -8.555 1 95.25 23 ASP B O 1
ATOM 2773 N N . LEU B 1 24 ? 20.609 5.191 -10.602 1 94.19 24 LEU B N 1
ATOM 2774 C CA . LEU B 1 24 ? 20.156 3.928 -11.18 1 94.19 24 LEU B CA 1
ATOM 2775 C C . LEU B 1 24 ? 21.047 2.775 -10.734 1 94.19 24 LEU B C 1
ATOM 2777 O O . LEU B 1 24 ? 22.281 2.896 -10.75 1 94.19 24 LEU B O 1
ATOM 2781 N N . HIS B 1 25 ? 20.422 1.75 -10.273 1 94.88 25 HIS B N 1
ATOM 2782 C CA . HIS B 1 25 ? 21.094 0.507 -9.914 1 94.88 25 HIS B CA 1
ATOM 2783 C C . HIS B 1 25 ? 20.438 -0.691 -10.586 1 94.88 25 HIS B C 1
ATOM 2785 O O . HIS B 1 25 ? 19.219 -0.874 -10.484 1 94.88 25 HIS B O 1
ATOM 2791 N N . TYR B 1 26 ? 21.234 -1.519 -11.234 1 92.69 26 TYR B N 1
ATOM 2792 C CA . TYR B 1 26 ? 20.734 -2.705 -11.914 1 92.69 26 TYR B CA 1
ATOM 2793 C C . TYR B 1 26 ? 20.297 -3.764 -10.914 1 92.69 26 TYR B C 1
ATOM 2795 O O . TYR B 1 26 ? 21 -4.059 -9.953 1 92.69 26 TYR B O 1
ATOM 2803 N N . LEU B 1 27 ? 19.125 -4.309 -11.062 1 88.88 27 LEU B N 1
ATOM 2804 C CA . LEU B 1 27 ? 18.609 -5.34 -10.164 1 88.88 27 LEU B CA 1
ATOM 2805 C C . LEU B 1 27 ? 18.609 -6.703 -10.852 1 88.88 27 LEU B C 1
ATOM 2807 O O . LEU B 1 27 ? 19.141 -7.672 -10.305 1 88.88 27 LEU B O 1
ATOM 2811 N N . SER B 1 28 ? 17.969 -6.812 -11.914 1 82.25 28 SER B N 1
ATOM 2812 C CA . SER B 1 28 ? 17.875 -8.109 -12.57 1 82.25 28 SER B CA 1
ATOM 2813 C C . SER B 1 28 ? 17.516 -7.957 -14.047 1 82.25 28 SER B C 1
ATOM 2815 O O . SER B 1 28 ? 17.156 -6.863 -14.492 1 82.25 28 SER B O 1
ATOM 2817 N N . LYS B 1 29 ? 17.859 -9.047 -14.766 1 74.81 29 LYS B N 1
ATOM 2818 C CA . LYS B 1 29 ? 17.391 -9.172 -16.141 1 74.81 29 LYS B CA 1
ATOM 2819 C C . LYS B 1 29 ? 16.516 -10.398 -16.312 1 74.81 29 LYS B C 1
ATOM 2821 O O . LYS B 1 29 ? 16.797 -11.469 -15.766 1 74.81 29 LYS B O 1
ATOM 2826 N N . GLY B 1 30 ? 15.273 -10.133 -16.672 1 61.75 30 GLY B N 1
ATOM 2827 C CA . GLY B 1 30 ? 14.422 -11.281 -16.922 1 61.75 30 GLY B CA 1
ATOM 2828 C C . GLY B 1 30 ? 13.695 -11.211 -18.25 1 61.75 30 GLY B C 1
ATOM 2829 O O . GLY B 1 30 ? 14.109 -10.469 -19.156 1 61.75 30 GLY B O 1
ATOM 2830 N N . GLY B 1 31 ? 12.773 -12.164 -18.453 1 58.84 31 GLY B N 1
ATOM 2831 C CA . GLY B 1 31 ? 11.992 -12.281 -19.672 1 58.84 31 GLY B CA 1
ATOM 2832 C C . GLY B 1 31 ? 11.312 -10.984 -20.078 1 58.84 31 GLY B C 1
ATOM 2833 O O . GLY B 1 31 ? 11.008 -10.766 -21.25 1 58.84 31 GLY B O 1
ATOM 2834 N N . PHE B 1 32 ? 11.18 -10.062 -19.125 1 61.72 32 PHE B N 1
ATOM 2835 C CA . PHE B 1 32 ? 10.438 -8.836 -19.406 1 61.72 32 PHE B CA 1
ATOM 2836 C C . PHE B 1 32 ? 11.383 -7.645 -19.516 1 61.72 32 PHE B C 1
ATOM 2838 O O . PHE B 1 32 ? 10.938 -6.496 -19.5 1 61.72 32 PHE B O 1
ATOM 2845 N N . GLY B 1 33 ? 12.594 -7.934 -19.578 1 74.94 33 GLY B N 1
ATOM 2846 C CA . GLY B 1 33 ? 13.539 -6.832 -19.703 1 74.94 33 GLY B CA 1
ATOM 2847 C C . GLY B 1 33 ? 14.344 -6.598 -18.438 1 74.94 33 GLY B C 1
ATOM 2848 O O . GLY B 1 33 ? 14.414 -7.469 -17.578 1 74.94 33 GLY B O 1
ATOM 2849 N N . SER B 1 34 ? 15.016 -5.5 -18.484 1 87.25 34 SER B N 1
ATOM 2850 C CA . SER B 1 34 ? 15.867 -5.16 -17.359 1 87.25 34 SER B CA 1
ATOM 2851 C C . SER B 1 34 ? 15.094 -4.391 -16.297 1 87.25 34 SER B C 1
ATOM 2853 O O . SER B 1 34 ? 14.219 -3.584 -16.609 1 87.25 34 SER B O 1
ATOM 2855 N N . VAL B 1 35 ? 15.438 -4.684 -15.102 1 91.94 35 VAL B N 1
ATOM 2856 C CA . VAL B 1 35 ? 14.82 -3.982 -13.977 1 91.94 35 VAL B CA 1
ATOM 2857 C C . VAL B 1 35 ? 15.883 -3.203 -13.203 1 91.94 35 VAL B C 1
ATOM 2859 O O . VAL B 1 35 ? 16.953 -3.732 -12.914 1 91.94 35 VAL B O 1
ATOM 2862 N N . PHE B 1 36 ? 15.602 -1.935 -12.922 1 94.94 36 PHE B N 1
ATOM 2863 C CA . PHE B 1 36 ? 16.516 -1.057 -12.195 1 94.94 36 PHE B CA 1
ATOM 2864 C C . PHE B 1 36 ? 15.844 -0.503 -10.945 1 94.94 36 PHE B C 1
ATOM 2866 O O . PHE B 1 36 ? 14.617 -0.406 -10.883 1 94.94 36 PHE B O 1
ATOM 2873 N N . LYS B 1 37 ? 16.641 -0.275 -9.984 1 97.06 37 LYS B N 1
ATOM 2874 C CA . LYS B 1 37 ? 16.266 0.554 -8.836 1 97.06 37 LYS B CA 1
ATOM 2875 C C . LYS B 1 37 ? 16.719 1.998 -9.039 1 97.06 37 LYS B C 1
ATOM 2877 O O . LYS B 1 37 ? 17.812 2.246 -9.531 1 97.06 37 LYS B O 1
ATOM 2882 N N . ALA B 1 38 ? 15.867 2.975 -8.727 1 97.5 38 ALA B N 1
ATOM 2883 C CA . ALA B 1 38 ? 16.219 4.383 -8.883 1 97.5 38 ALA B CA 1
ATOM 2884 C C . ALA B 1 38 ? 15.539 5.238 -7.816 1 97.5 38 ALA B C 1
ATOM 2886 O O . ALA B 1 38 ? 14.664 4.754 -7.086 1 97.5 38 ALA B O 1
ATOM 2887 N N . GLN B 1 39 ? 16.016 6.449 -7.68 1 96.81 39 GLN B N 1
ATOM 2888 C CA . GLN B 1 39 ? 15.367 7.461 -6.855 1 96.81 39 GLN B CA 1
ATOM 2889 C C . GLN B 1 39 ? 14.648 8.492 -7.715 1 96.81 39 GLN B C 1
ATOM 2891 O O . GLN B 1 39 ? 15.242 9.07 -8.633 1 96.81 39 GLN B O 1
ATOM 2896 N N . HIS B 1 40 ? 13.375 8.641 -7.508 1 96.31 40 HIS B N 1
ATOM 2897 C CA . HIS B 1 40 ? 12.711 9.773 -8.148 1 96.31 40 HIS B CA 1
ATOM 2898 C C . HIS B 1 40 ? 13.109 11.086 -7.484 1 96.31 40 HIS B C 1
ATOM 2900 O O . HIS B 1 40 ? 12.836 11.297 -6.305 1 96.31 40 HIS B O 1
ATOM 2906 N N . SER B 1 41 ? 13.609 12 -8.164 1 94.81 41 SER B N 1
ATOM 2907 C CA . SER B 1 41 ? 14.273 13.18 -7.609 1 94.81 41 SER B CA 1
ATOM 2908 C C . SER B 1 41 ? 13.281 14.086 -6.895 1 94.81 41 SER B C 1
ATOM 2910 O O . SER B 1 41 ? 13.578 14.617 -5.82 1 94.81 41 SER B O 1
ATOM 2912 N N . ASP B 1 42 ? 12.086 14.234 -7.41 1 93.81 42 ASP B N 1
ATOM 2913 C CA . ASP B 1 42 ? 11.117 15.141 -6.82 1 93.81 42 ASP B CA 1
ATOM 2914 C C . ASP B 1 42 ? 10.398 14.492 -5.637 1 93.81 42 ASP B C 1
ATOM 2916 O O . ASP B 1 42 ? 10.141 15.148 -4.625 1 93.81 42 ASP B O 1
ATOM 2920 N N . TRP B 1 43 ? 10.125 13.18 -5.824 1 93.5 43 TRP B N 1
ATOM 2921 C CA . TRP B 1 43 ? 9.352 12.484 -4.801 1 93.5 43 TRP B CA 1
ATOM 2922 C C . TRP B 1 43 ? 10.25 12.031 -3.654 1 93.5 43 TRP B C 1
ATOM 2924 O O . TRP B 1 43 ? 9.758 11.719 -2.564 1 93.5 43 TRP B O 1
ATOM 2934 N N . ARG B 1 44 ? 11.523 11.961 -3.912 1 94.31 44 ARG B N 1
ATOM 2935 C CA . ARG B 1 44 ? 12.5 11.438 -2.961 1 94.31 44 ARG B CA 1
ATOM 2936 C C . ARG B 1 44 ? 12.109 10.039 -2.492 1 94.31 44 ARG B C 1
ATOM 2938 O O . ARG B 1 44 ? 12.18 9.734 -1.298 1 94.31 44 ARG B O 1
ATOM 2945 N N . THR B 1 45 ? 11.695 9.25 -3.406 1 94.44 45 THR B N 1
ATOM 2946 C CA . THR B 1 45 ? 11.273 7.883 -3.135 1 94.44 45 THR B CA 1
ATOM 2947 C C . THR B 1 45 ? 11.977 6.906 -4.074 1 94.44 45 THR B C 1
ATOM 2949 O O . THR B 1 45 ? 12.148 7.195 -5.262 1 94.44 45 THR B O 1
ATOM 2952 N N . THR B 1 46 ? 12.344 5.82 -3.539 1 96.12 46 THR B N 1
ATOM 2953 C CA . THR B 1 46 ? 12.922 4.754 -4.344 1 96.12 46 THR B CA 1
ATOM 2954 C C . THR B 1 46 ? 11.859 4.09 -5.215 1 96.12 46 THR B C 1
ATOM 2956 O O . THR B 1 46 ? 10.766 3.791 -4.742 1 96.12 46 THR B O 1
ATOM 2959 N N . VAL B 1 47 ? 12.164 3.928 -6.488 1 97.38 47 VAL B N 1
ATOM 2960 C CA . VAL B 1 47 ? 11.242 3.307 -7.438 1 97.38 47 VAL B CA 1
ATOM 2961 C C . VAL B 1 47 ? 11.953 2.176 -8.18 1 97.38 47 VAL B C 1
ATOM 2963 O O . VAL B 1 47 ? 13.18 2.084 -8.156 1 97.38 47 VAL B O 1
ATOM 2966 N N . ALA B 1 48 ? 11.203 1.23 -8.703 1 96.62 48 ALA B N 1
ATOM 2967 C CA . ALA B 1 48 ? 11.695 0.217 -9.625 1 96.62 48 ALA B CA 1
ATOM 2968 C C . ALA B 1 48 ? 11.336 0.572 -11.07 1 96.62 48 ALA B C 1
ATOM 2970 O O . ALA B 1 48 ? 10.242 1.064 -11.344 1 96.62 48 ALA B O 1
ATOM 2971 N N . ILE B 1 49 ? 12.281 0.311 -11.977 1 95.25 49 ILE B N 1
ATOM 2972 C CA . ILE B 1 49 ? 12.109 0.637 -13.391 1 95.25 49 ILE B CA 1
ATOM 2973 C C . ILE B 1 49 ? 12.266 -0.625 -14.234 1 95.25 49 ILE B C 1
ATOM 2975 O O . ILE B 1 49 ? 13.336 -1.229 -14.266 1 95.25 49 ILE B O 1
ATOM 2979 N N . LYS B 1 50 ? 11.219 -1.039 -14.828 1 91.69 50 LYS B N 1
ATOM 2980 C CA . LYS B 1 50 ? 11.289 -2.08 -15.852 1 91.69 50 LYS B CA 1
ATOM 2981 C C . LYS B 1 50 ? 11.5 -1.475 -17.234 1 91.69 50 LYS B C 1
ATOM 2983 O O . LYS B 1 50 ? 10.641 -0.74 -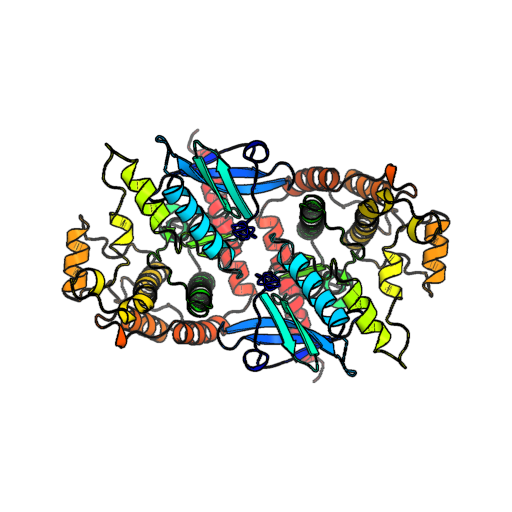17.734 1 91.69 50 LYS B O 1
ATOM 2988 N N . CYS B 1 51 ? 12.594 -1.837 -17.875 1 90.06 51 CYS B N 1
ATOM 2989 C CA . CYS B 1 51 ? 13 -1.139 -19.094 1 90.06 51 CYS B CA 1
ATOM 2990 C C . CYS B 1 51 ? 13.062 -2.096 -20.281 1 90.06 51 CYS B C 1
ATOM 2992 O O . CYS B 1 51 ? 13.641 -3.18 -20.172 1 90.06 51 CYS B O 1
ATOM 2994 N N . LEU B 1 52 ? 12.414 -1.643 -21.297 1 86.5 52 LEU B N 1
ATOM 2995 C CA . LEU B 1 52 ? 12.508 -2.324 -22.578 1 86.5 52 LEU B CA 1
ATOM 2996 C C . LEU B 1 52 ? 13.266 -1.472 -23.594 1 86.5 52 LEU B C 1
ATOM 2998 O O . LEU B 1 52 ? 12.852 -0.352 -23.906 1 86.5 52 LEU B O 1
ATOM 3002 N N . LYS B 1 53 ? 14.344 -2.018 -24 1 83.12 53 LYS B N 1
ATOM 3003 C CA . LYS B 1 53 ? 15.102 -1.331 -25.031 1 83.12 53 LYS B CA 1
ATOM 3004 C C . LYS B 1 53 ? 14.453 -1.521 -26.406 1 83.12 53 LYS B C 1
ATOM 3006 O O . LYS B 1 53 ? 14.047 -2.631 -26.75 1 83.12 53 LYS B O 1
ATOM 3011 N N . LEU B 1 54 ? 14.367 -0.367 -27.062 1 77.81 54 LEU B N 1
ATOM 3012 C CA . LEU B 1 54 ? 13.742 -0.405 -28.391 1 77.81 54 LEU B CA 1
ATOM 3013 C C . LEU B 1 54 ? 14.758 -0.102 -29.484 1 77.81 54 LEU B C 1
ATOM 3015 O O . LEU B 1 54 ? 15.188 1.045 -29.641 1 77.81 54 LEU B O 1
ATOM 3019 N N . ASP B 1 55 ? 15.75 -0.963 -29.781 1 66.81 55 ASP B N 1
ATOM 3020 C CA . ASP B 1 55 ? 16.844 -0.773 -30.734 1 66.81 55 ASP B CA 1
ATOM 3021 C C . ASP B 1 55 ? 16.328 -0.232 -32.062 1 66.81 55 ASP B C 1
ATOM 3023 O O . ASP B 1 55 ? 17.031 0.484 -32.781 1 66.81 55 ASP B O 1
ATOM 3027 N N . SER B 1 56 ? 15.305 -0.856 -32.625 1 61.09 56 SER B N 1
ATOM 3028 C CA . SER B 1 56 ? 14.828 -0.411 -33.938 1 61.09 56 SER B CA 1
ATOM 3029 C C . SER B 1 56 ? 13.57 0.441 -33.781 1 61.09 56 SER B C 1
ATOM 3031 O O . SER B 1 56 ? 12.898 0.405 -32.75 1 61.09 56 SER B O 1
ATOM 3033 N N . PRO B 1 57 ? 13.539 1.401 -34.656 1 62.72 57 PRO B N 1
ATOM 3034 C CA . PRO B 1 57 ? 12.289 2.16 -34.656 1 62.72 57 PRO B CA 1
ATOM 3035 C C . PRO B 1 57 ? 11.062 1.271 -34.438 1 62.72 57 PRO B C 1
ATOM 3037 O O . PRO B 1 57 ? 10.766 0.411 -35.281 1 62.72 57 PRO B O 1
ATOM 3040 N N . VAL B 1 58 ? 10.852 0.976 -33.25 1 64.31 58 VAL B N 1
ATOM 3041 C CA . VAL B 1 58 ? 9.602 0.288 -32.969 1 64.31 58 VAL B CA 1
ATOM 3042 C C . VAL B 1 58 ? 8.43 1.112 -33.5 1 64.31 58 VAL B C 1
ATOM 3044 O O . VAL B 1 58 ? 8.383 2.33 -33.312 1 64.31 58 VAL B O 1
ATOM 3047 N N . GLY B 1 59 ? 7.715 0.425 -34.25 1 72.94 59 GLY B N 1
ATOM 3048 C CA . GLY B 1 59 ? 6.578 1.095 -34.875 1 72.94 59 GLY B CA 1
ATOM 3049 C C . GLY B 1 59 ? 5.613 1.678 -33.844 1 72.94 59 GLY B C 1
ATOM 3050 O O . GLY B 1 59 ? 5.613 1.271 -32.688 1 72.94 59 GLY B O 1
ATOM 3051 N N . GLU B 1 60 ? 5.086 2.666 -34.188 1 78.81 60 GLU B N 1
ATOM 3052 C CA . GLU B 1 60 ? 4.066 3.35 -33.375 1 78.81 60 GLU B CA 1
ATOM 3053 C C . GLU B 1 60 ? 3.016 2.369 -32.875 1 78.81 60 GLU B C 1
ATOM 3055 O O . GLU B 1 60 ? 2.494 2.533 -31.766 1 78.81 60 GLU B O 1
ATOM 3060 N N . ARG B 1 61 ? 2.908 1.337 -33.594 1 82.12 61 ARG B N 1
ATOM 3061 C CA . ARG B 1 61 ? 1.892 0.365 -33.219 1 82.12 61 ARG B CA 1
ATOM 3062 C C . ARG B 1 61 ? 2.33 -0.422 -31.984 1 82.12 61 ARG B C 1
ATOM 3064 O O . ARG B 1 61 ? 1.545 -0.617 -31.047 1 82.12 61 ARG B O 1
ATOM 3071 N N . GLU B 1 62 ? 3.58 -0.833 -32.062 1 81.69 62 GLU B N 1
ATOM 3072 C CA . GLU B 1 62 ? 4.102 -1.594 -30.922 1 81.69 62 GLU B CA 1
ATOM 3073 C C . GLU B 1 62 ? 4.141 -0.743 -29.656 1 81.69 62 GLU B C 1
ATOM 3075 O O . GLU B 1 62 ? 3.809 -1.221 -28.578 1 81.69 62 GLU B O 1
ATOM 3080 N N . ARG B 1 63 ? 4.473 0.386 -29.828 1 83.94 63 ARG B N 1
ATOM 3081 C CA . ARG B 1 63 ? 4.531 1.306 -28.703 1 83.94 63 ARG B CA 1
ATOM 3082 C C . ARG B 1 63 ? 3.145 1.547 -28.125 1 83.94 63 ARG B C 1
ATOM 3084 O O . ARG B 1 63 ? 2.984 1.631 -26.906 1 83.94 63 ARG B O 1
ATOM 3091 N N . ASN B 1 64 ? 2.225 1.702 -28.953 1 85.81 64 ASN B N 1
ATOM 3092 C CA . ASN B 1 64 ? 0.848 1.896 -28.5 1 85.81 64 ASN B CA 1
ATOM 3093 C C . ASN B 1 64 ? 0.331 0.684 -27.734 1 85.81 64 ASN B C 1
ATOM 3095 O O . ASN B 1 64 ? -0.424 0.831 -26.781 1 85.81 64 ASN B O 1
ATOM 3099 N N . CYS B 1 65 ? 0.819 -0.414 -28.219 1 84.44 65 CYS B N 1
ATOM 3100 C CA . CYS B 1 65 ? 0.422 -1.631 -27.516 1 84.44 65 CYS B CA 1
ATOM 3101 C C . CYS B 1 65 ? 1.004 -1.666 -26.109 1 84.44 65 CYS B C 1
ATOM 3103 O O . CYS B 1 65 ? 0.322 -2.059 -25.172 1 84.44 65 CYS B O 1
ATOM 3105 N N . LEU B 1 66 ? 2.189 -1.228 -26.047 1 84.31 66 LEU B N 1
ATOM 3106 C CA . LEU B 1 66 ? 2.842 -1.188 -24.75 1 84.31 66 LEU B CA 1
ATOM 3107 C C . LEU B 1 66 ? 2.139 -0.203 -23.812 1 84.31 66 LEU B C 1
ATOM 3109 O O . LEU B 1 66 ? 1.941 -0.491 -22.641 1 84.31 66 LEU B O 1
ATOM 3113 N N . LEU B 1 67 ? 1.783 0.856 -24.344 1 86.69 67 LEU B N 1
ATOM 3114 C CA . LEU B 1 67 ? 1.079 1.878 -23.578 1 86.69 67 LEU B CA 1
ATOM 3115 C C . LEU B 1 67 ? -0.277 1.364 -23.109 1 86.69 67 LEU B C 1
ATOM 3117 O O . LEU B 1 67 ? -0.673 1.606 -21.953 1 86.69 67 LEU B O 1
ATOM 3121 N N . GLU B 1 68 ? -0.917 0.702 -23.906 1 85.75 68 GLU B N 1
ATOM 3122 C CA . GLU B 1 68 ? -2.217 0.135 -23.562 1 85.75 68 GLU B CA 1
ATOM 3123 C C . GLU B 1 68 ? -2.09 -0.887 -22.438 1 85.75 68 GLU B C 1
ATOM 3125 O O . GLU B 1 68 ? -2.916 -0.916 -21.516 1 85.75 68 GLU B O 1
ATOM 3130 N N . GLU B 1 69 ? -1.085 -1.664 -22.531 1 84.81 69 GLU B N 1
ATOM 3131 C CA . GLU B 1 69 ? -0.835 -2.648 -21.469 1 84.81 69 GLU B CA 1
ATOM 3132 C C . GLU B 1 69 ? -0.529 -1.97 -20.141 1 84.81 69 GLU B C 1
ATOM 3134 O O . GLU B 1 69 ? -1.061 -2.363 -19.109 1 84.81 69 GLU B O 1
ATOM 3139 N N . ALA B 1 70 ? 0.276 -0.982 -20.266 1 86.38 70 ALA B N 1
ATOM 3140 C CA . ALA B 1 70 ? 0.625 -0.245 -19.062 1 86.38 70 ALA B CA 1
ATOM 3141 C C . ALA B 1 70 ? -0.605 0.414 -18.438 1 86.38 70 ALA B C 1
ATOM 3143 O O . ALA B 1 70 ? -0.738 0.475 -17.219 1 86.38 70 ALA B O 1
ATOM 3144 N N . GLU B 1 71 ? -1.478 0.827 -19.234 1 86.19 71 GLU B N 1
ATOM 3145 C CA . GLU B 1 71 ? -2.703 1.472 -18.781 1 86.19 71 GLU B CA 1
ATOM 3146 C C . GLU B 1 71 ? -3.609 0.48 -18.047 1 86.19 71 GLU B C 1
ATOM 3148 O O . GLU B 1 71 ? -4.211 0.812 -17.031 1 86.19 71 GLU B O 1
ATOM 3153 N N . VAL B 1 72 ? -3.682 -0.616 -18.625 1 81.94 72 VAL B N 1
ATOM 3154 C CA . VAL B 1 72 ? -4.496 -1.658 -18.016 1 81.94 72 VAL B CA 1
ATOM 3155 C C . VAL B 1 72 ? -3.924 -2.023 -16.641 1 81.94 72 VAL B C 1
ATOM 3157 O O . VAL B 1 72 ? -4.664 -2.148 -15.664 1 81.94 72 VAL B O 1
ATOM 3160 N N . LEU B 1 73 ? -2.691 -2.176 -16.656 1 85.38 73 LEU B N 1
ATOM 3161 C CA . LEU B 1 73 ? -2.023 -2.492 -15.391 1 85.38 73 LEU B CA 1
ATOM 3162 C C . LEU B 1 73 ? -2.221 -1.374 -14.375 1 85.38 73 LEU B C 1
ATOM 3164 O O . LEU B 1 73 ? -2.414 -1.637 -13.188 1 85.38 73 LEU B O 1
ATOM 3168 N N . HIS B 1 74 ? -2.154 -0.193 -14.836 1 88.31 74 HIS B N 1
ATOM 3169 C CA . HIS B 1 74 ? -2.293 0.978 -13.977 1 88.31 74 HIS B CA 1
ATOM 3170 C C . HIS B 1 74 ? -3.684 1.044 -13.352 1 88.31 74 HIS B C 1
ATOM 3172 O O . HIS B 1 74 ? -3.844 1.528 -12.227 1 88.31 74 HIS B O 1
ATOM 3178 N N . LYS B 1 75 ? -4.625 0.504 -13.992 1 86.44 75 LYS B N 1
ATOM 3179 C CA . LYS B 1 75 ? -6.004 0.537 -13.516 1 86.44 75 LYS B CA 1
ATOM 3180 C C . LYS B 1 75 ? -6.195 -0.403 -12.328 1 86.44 75 LYS B C 1
ATOM 3182 O O . LYS B 1 75 ? -7.117 -0.222 -11.531 1 86.44 75 LYS B O 1
ATOM 3187 N N . ALA B 1 76 ? -5.398 -1.39 -12.273 1 89.25 76 ALA B N 1
ATOM 3188 C CA . ALA B 1 76 ? -5.496 -2.338 -11.172 1 89.25 76 ALA B CA 1
ATOM 3189 C C . ALA B 1 76 ? -4.941 -1.738 -9.883 1 89.25 76 ALA B C 1
ATOM 3191 O O . ALA B 1 76 ? -3.73 -1.766 -9.648 1 89.25 76 ALA B O 1
ATOM 3192 N N . ARG B 1 77 ? -5.82 -1.217 -9.086 1 90.38 77 ARG B N 1
ATOM 3193 C CA . ARG B 1 77 ? -5.441 -0.581 -7.828 1 90.38 77 ARG B CA 1
ATOM 3194 C C . ARG B 1 77 ? -5.91 -1.408 -6.633 1 90.38 77 ARG B C 1
ATOM 3196 O O . ARG B 1 77 ? -7.105 -1.467 -6.344 1 90.38 77 ARG B O 1
ATOM 3203 N N . PHE B 1 78 ? -5.02 -2.006 -6.02 1 93.19 78 PHE B N 1
ATOM 3204 C CA . PHE B 1 78 ? -5.312 -2.879 -4.887 1 93.19 78 PHE B CA 1
ATOM 3205 C C . PHE B 1 78 ? -4.074 -3.08 -4.023 1 93.19 78 PHE B C 1
ATOM 3207 O O . PHE B 1 78 ? -2.947 -2.918 -4.496 1 93.19 78 PHE B O 1
ATOM 3214 N N . ASN B 1 79 ? -4.285 -3.371 -2.785 1 94.25 79 ASN B N 1
ATOM 3215 C CA . ASN B 1 79 ? -3.207 -3.42 -1.802 1 94.25 79 ASN B CA 1
ATOM 3216 C C . ASN B 1 79 ? -2.164 -4.473 -2.164 1 94.25 79 ASN B C 1
ATOM 3218 O O . ASN B 1 79 ? -0.987 -4.324 -1.83 1 94.25 79 ASN B O 1
ATOM 3222 N N . TYR B 1 80 ? -2.561 -5.523 -2.832 1 97.06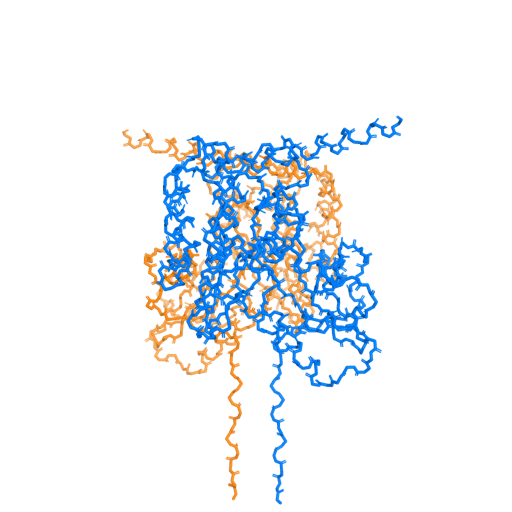 80 TYR B N 1
ATOM 3223 C CA . TYR B 1 80 ? -1.643 -6.629 -3.068 1 97.06 80 TYR B CA 1
ATOM 3224 C C . TYR B 1 80 ? -1.266 -6.719 -4.543 1 97.06 80 TYR B C 1
ATOM 3226 O O . TYR B 1 80 ? -0.841 -7.777 -5.02 1 97.06 80 TYR B O 1
ATOM 3234 N N . ILE B 1 81 ? -1.485 -5.645 -5.25 1 96 81 ILE B N 1
ATOM 3235 C CA . ILE B 1 81 ? -1.034 -5.461 -6.625 1 96 81 ILE B CA 1
ATOM 3236 C C . ILE B 1 81 ? 0.036 -4.375 -6.676 1 96 81 ILE B C 1
ATOM 3238 O O . ILE B 1 81 ? -0.097 -3.334 -6.023 1 96 81 ILE B O 1
ATOM 3242 N N . ILE B 1 82 ? 1.07 -4.629 -7.383 1 95.69 82 ILE B N 1
ATOM 3243 C CA . ILE B 1 82 ? 2.166 -3.67 -7.48 1 95.69 82 ILE B CA 1
ATOM 3244 C C . ILE B 1 82 ? 1.643 -2.344 -8.031 1 95.69 82 ILE B C 1
ATOM 3246 O O . ILE B 1 82 ? 0.825 -2.326 -8.953 1 95.69 82 ILE B O 1
ATOM 3250 N N . GLN B 1 83 ? 2.059 -1.252 -7.422 1 94.5 83 GLN B N 1
ATOM 3251 C CA . GLN B 1 83 ? 1.621 0.068 -7.867 1 94.5 83 GLN B CA 1
ATOM 3252 C C . GLN B 1 83 ? 2.471 0.565 -9.031 1 94.5 83 GLN B C 1
ATOM 3254 O O . GLN B 1 83 ? 3.701 0.579 -8.953 1 94.5 83 GLN B O 1
ATOM 3259 N N . ILE B 1 84 ? 1.84 0.965 -10.039 1 92.75 84 ILE B N 1
ATOM 3260 C CA . ILE B 1 84 ? 2.496 1.612 -11.172 1 92.75 84 ILE B CA 1
ATOM 3261 C C . ILE B 1 84 ? 2.34 3.127 -11.055 1 92.75 84 ILE B C 1
ATOM 3263 O O . ILE B 1 84 ? 1.22 3.643 -11.039 1 92.75 84 ILE B O 1
ATOM 3267 N N . PHE B 1 85 ? 3.406 3.795 -11.031 1 94.06 85 PHE B N 1
ATOM 3268 C CA . PHE B 1 85 ? 3.375 5.242 -10.852 1 94.06 85 PHE B CA 1
ATOM 3269 C C . PHE B 1 85 ? 3.264 5.949 -12.195 1 94.06 85 PHE B C 1
ATOM 3271 O O . PHE B 1 85 ? 2.701 7.043 -12.289 1 94.06 85 PHE B O 1
ATOM 3278 N N . GLY B 1 86 ? 3.805 5.34 -13.242 1 93.25 86 GLY B N 1
ATOM 3279 C CA . GLY B 1 86 ? 3.791 5.934 -14.562 1 93.25 86 GLY B CA 1
ATOM 3280 C C . GLY B 1 86 ? 4.723 5.242 -15.539 1 93.25 86 GLY B C 1
ATOM 3281 O O . GLY B 1 86 ? 5.168 4.117 -15.289 1 93.25 86 GLY B O 1
ATOM 3282 N N . VAL B 1 87 ? 4.945 5.898 -16.719 1 94.31 87 VAL B N 1
ATOM 3283 C CA . VAL B 1 87 ? 5.797 5.32 -17.75 1 94.31 87 VAL B CA 1
ATOM 3284 C C . VAL B 1 87 ? 6.812 6.355 -18.234 1 94.31 87 VAL B C 1
ATOM 3286 O O . VAL B 1 87 ? 6.582 7.562 -18.109 1 94.31 87 VAL B O 1
ATOM 3289 N N . CYS B 1 88 ? 7.91 5.898 -18.578 1 93.56 88 CYS B N 1
ATOM 3290 C CA . CYS B 1 88 ? 8.891 6.664 -19.344 1 93.56 88 CYS B CA 1
ATOM 3291 C C . CYS B 1 88 ? 8.891 6.242 -20.797 1 93.56 88 CYS B C 1
ATOM 3293 O O . CYS B 1 88 ? 9.344 5.148 -21.141 1 93.56 88 CYS B O 1
ATOM 3295 N N . ASN B 1 89 ? 8.391 7.102 -21.609 1 90.56 89 ASN B N 1
ATOM 3296 C CA . ASN B 1 89 ? 8.203 6.781 -23.016 1 90.56 89 ASN B CA 1
ATOM 3297 C C . ASN B 1 89 ? 9.172 7.57 -23.906 1 90.56 89 ASN B C 1
ATOM 3299 O O . ASN B 1 89 ? 8.797 8.602 -24.469 1 90.56 89 ASN B O 1
ATOM 3303 N N . GLU B 1 90 ? 10.352 7.066 -24.062 1 87.81 90 GLU B N 1
ATOM 3304 C CA . GLU B 1 90 ? 11.398 7.672 -24.875 1 87.81 90 GLU B CA 1
ATOM 3305 C C . GLU B 1 90 ? 11.602 6.898 -26.172 1 87.81 90 GLU B C 1
ATOM 3307 O O . GLU B 1 90 ? 11.25 5.719 -26.266 1 87.81 90 GLU B O 1
ATOM 3312 N N . PRO B 1 91 ? 12.109 7.477 -27.141 1 85.06 91 PRO B N 1
ATOM 3313 C CA . PRO B 1 91 ? 12.297 6.809 -28.422 1 85.06 91 PRO B CA 1
ATOM 3314 C C . PRO B 1 91 ? 13.133 5.535 -28.312 1 85.06 91 PRO B C 1
ATOM 3316 O O . PRO B 1 91 ? 12.836 4.531 -28.953 1 85.06 91 PRO B O 1
ATOM 3319 N N . GLU B 1 92 ? 14.094 5.531 -27.469 1 85.94 92 GLU B N 1
ATOM 3320 C CA . GLU B 1 92 ? 15.039 4.422 -27.406 1 85.94 92 GLU B CA 1
ATOM 3321 C C . GLU B 1 92 ? 14.633 3.396 -26.359 1 85.94 92 GLU B C 1
ATOM 3323 O O . GLU B 1 92 ? 15.141 2.273 -26.344 1 85.94 92 GLU B O 1
ATOM 3328 N N . PHE B 1 93 ? 13.742 3.814 -25.5 1 87.44 93 PHE B N 1
ATOM 3329 C CA . PHE B 1 93 ? 13.352 2.871 -24.453 1 87.44 93 PHE B CA 1
ATOM 3330 C C . PHE B 1 93 ? 11.953 3.184 -23.938 1 87.44 93 PHE B C 1
ATOM 3332 O O . PHE B 1 93 ? 11.5 4.332 -24 1 87.44 93 PHE B O 1
ATOM 3339 N N . PHE B 1 94 ? 11.305 2.154 -23.578 1 89.94 94 PHE B N 1
ATOM 3340 C CA . PHE B 1 94 ? 10.016 2.211 -22.906 1 89.94 94 PHE B CA 1
ATOM 3341 C C . PHE B 1 94 ? 10.109 1.576 -21.516 1 89.94 94 PHE B C 1
ATOM 3343 O O . PHE B 1 94 ? 10.516 0.419 -21.391 1 89.94 94 PHE B O 1
ATOM 3350 N N . CYS B 1 95 ? 9.75 2.406 -20.484 1 93 95 CYS B N 1
ATOM 3351 C CA . CYS B 1 95 ? 9.883 1.904 -19.125 1 93 95 CYS B CA 1
ATOM 3352 C C . CYS B 1 95 ? 8.578 2.035 -18.359 1 93 95 CYS B C 1
ATOM 3354 O O . CYS B 1 95 ? 7.789 2.947 -18.609 1 93 95 CYS B O 1
ATOM 3356 N N . ILE B 1 96 ? 8.359 1.119 -17.5 1 92.94 96 ILE B N 1
ATOM 3357 C CA . ILE B 1 96 ? 7.297 1.206 -16.516 1 92.94 96 ILE B CA 1
ATOM 3358 C C . ILE B 1 96 ? 7.898 1.464 -15.133 1 92.94 96 ILE B C 1
ATOM 3360 O O . ILE B 1 96 ? 8.797 0.743 -14.695 1 92.94 96 ILE B O 1
ATOM 3364 N N . VAL B 1 97 ? 7.434 2.525 -14.508 1 95.31 97 VAL B N 1
ATOM 3365 C CA . VAL B 1 97 ? 7.93 2.902 -13.188 1 95.31 97 VAL B CA 1
ATOM 3366 C C . VAL B 1 97 ? 6.957 2.416 -12.109 1 95.31 97 VAL B C 1
ATOM 3368 O O . VAL B 1 97 ? 5.773 2.76 -12.141 1 95.31 97 VAL B O 1
ATOM 3371 N N . THR B 1 98 ? 7.457 1.6 -11.164 1 95.62 98 THR B N 1
ATOM 3372 C CA . THR B 1 98 ? 6.613 1.016 -10.125 1 95.62 98 THR B CA 1
ATOM 3373 C C . THR B 1 98 ? 7.207 1.267 -8.742 1 95.62 98 THR B C 1
ATOM 3375 O O . THR B 1 98 ? 8.312 1.797 -8.625 1 95.62 98 THR B O 1
ATOM 3378 N N . GLU B 1 99 ? 6.375 1.014 -7.711 1 96.5 99 GLU B N 1
ATOM 3379 C CA . GLU B 1 99 ? 6.938 0.991 -6.363 1 96.5 99 GLU B CA 1
ATOM 3380 C C . GLU B 1 99 ? 8.039 -0.06 -6.242 1 96.5 99 GLU B C 1
ATOM 3382 O O . GLU B 1 99 ? 8.039 -1.049 -6.977 1 96.5 99 GLU B O 1
ATOM 3387 N N . TYR B 1 100 ? 9.016 0.205 -5.41 1 96.75 100 TYR B N 1
ATOM 3388 C CA . TYR B 1 100 ? 10.133 -0.703 -5.184 1 96.75 100 TYR B CA 1
ATOM 3389 C C . TYR B 1 100 ? 9.859 -1.619 -3.998 1 96.75 100 TYR B C 1
ATOM 3391 O O . TYR B 1 100 ? 9.453 -1.157 -2.93 1 96.75 100 TYR B O 1
ATOM 3399 N N . MET B 1 101 ? 9.969 -2.904 -4.18 1 95.88 101 MET B N 1
ATOM 3400 C CA . MET B 1 101 ? 9.805 -3.908 -3.133 1 95.88 101 MET B CA 1
ATOM 3401 C C . MET B 1 101 ? 11.156 -4.328 -2.566 1 95.88 101 MET B C 1
ATOM 3403 O O . MET B 1 101 ? 11.922 -5.031 -3.232 1 95.88 101 MET B O 1
ATOM 3407 N N . SER B 1 102 ? 11.383 -4.07 -1.304 1 93.5 102 SER B N 1
ATOM 3408 C CA . SER B 1 102 ? 12.719 -4.102 -0.722 1 93.5 102 SER B CA 1
ATOM 3409 C C . SER B 1 102 ? 13.156 -5.531 -0.408 1 93.5 102 SER B C 1
ATOM 3411 O O . SER B 1 102 ? 14.352 -5.812 -0.291 1 93.5 102 SER B O 1
ATOM 3413 N N . ASN B 1 103 ? 12.227 -6.473 -0.249 1 93.31 103 ASN B N 1
ATOM 3414 C CA . ASN B 1 103 ? 12.617 -7.824 0.136 1 93.31 103 ASN B CA 1
ATOM 3415 C C . ASN B 1 103 ? 12.617 -8.766 -1.063 1 93.31 103 ASN B C 1
ATOM 3417 O O . ASN B 1 103 ? 12.625 -9.992 -0.898 1 93.31 103 ASN B O 1
ATOM 3421 N N . GLY B 1 104 ? 12.547 -8.188 -2.279 1 92.88 104 GLY B N 1
ATOM 3422 C CA . GLY B 1 104 ? 12.672 -8.984 -3.492 1 92.88 104 GLY B CA 1
ATOM 3423 C C . GLY B 1 104 ? 11.445 -9.828 -3.781 1 92.88 104 GLY B C 1
ATOM 3424 O O . GLY B 1 104 ? 10.312 -9.391 -3.559 1 92.88 104 GLY B O 1
ATOM 3425 N N . SER B 1 105 ? 11.688 -11.008 -4.363 1 93.88 105 SER B N 1
ATOM 3426 C CA . SER B 1 105 ? 10.586 -11.867 -4.797 1 93.88 105 SER B CA 1
ATOM 3427 C C . SER B 1 105 ? 10.336 -12.984 -3.791 1 93.88 105 SER B C 1
ATOM 3429 O O . SER B 1 105 ? 11.195 -13.297 -2.969 1 93.88 105 SER B O 1
ATOM 3431 N N . LEU B 1 106 ? 9.141 -13.539 -3.887 1 96.06 106 LEU B N 1
ATOM 3432 C CA . LEU B 1 106 ? 8.812 -14.711 -3.092 1 96.06 106 LEU B CA 1
ATOM 3433 C C . LEU B 1 106 ? 9.766 -15.867 -3.4 1 96.06 106 LEU B C 1
ATOM 3435 O O . LEU B 1 106 ? 10.117 -16.641 -2.51 1 96.06 106 LEU B O 1
ATOM 3439 N N . ASP B 1 107 ? 10.219 -15.977 -4.602 1 93.56 107 ASP B N 1
ATOM 3440 C CA . ASP B 1 107 ? 11.188 -17 -5.004 1 93.56 107 ASP B CA 1
ATOM 3441 C C . ASP B 1 107 ? 12.484 -16.859 -4.199 1 93.56 107 ASP B C 1
ATOM 3443 O O . ASP B 1 107 ? 13.016 -17.859 -3.711 1 93.56 107 ASP B O 1
ATOM 3447 N N . GLN B 1 108 ? 12.969 -15.688 -4.059 1 91.44 108 GLN B N 1
ATOM 3448 C CA . GLN B 1 108 ? 14.188 -15.438 -3.295 1 91.44 108 GLN B CA 1
ATOM 3449 C C . GLN B 1 108 ? 13.984 -15.773 -1.819 1 91.44 108 GLN B C 1
ATOM 3451 O O . GLN B 1 108 ? 14.867 -16.375 -1.188 1 91.44 108 GLN B O 1
ATOM 3456 N N . LEU B 1 109 ? 12.867 -15.359 -1.308 1 92.69 109 LEU B N 1
ATOM 3457 C CA . LEU B 1 109 ? 12.586 -15.641 0.096 1 92.69 109 LEU B CA 1
ATOM 3458 C C . LEU B 1 109 ? 12.562 -17.141 0.357 1 92.69 109 LEU B C 1
ATOM 3460 O O . LEU B 1 109 ? 13.109 -17.609 1.356 1 92.69 109 LEU B O 1
ATOM 3464 N N . LEU B 1 110 ? 11.992 -17.906 -0.54 1 92.81 110 LEU B N 1
ATOM 3465 C CA . LEU B 1 110 ? 11.773 -19.328 -0.327 1 92.81 110 LEU B CA 1
ATOM 3466 C C . LEU B 1 110 ? 13.047 -20.125 -0.605 1 92.81 110 LEU B C 1
ATOM 3468 O O . LEU B 1 110 ? 13.32 -21.125 0.063 1 92.81 110 LEU B O 1
ATOM 3472 N N . HIS B 1 111 ? 13.898 -19.641 -1.556 1 87.69 111 HIS B N 1
ATOM 3473 C CA . HIS B 1 111 ? 14.93 -20.547 -2.066 1 87.69 111 HIS B CA 1
ATOM 3474 C C . HIS B 1 111 ? 16.312 -19.938 -1.892 1 87.69 111 HIS B C 1
ATOM 3476 O O . HIS B 1 111 ? 17.328 -20.656 -1.946 1 87.69 111 HIS B O 1
ATOM 3482 N N . GLU B 1 112 ? 16.641 -18.734 -1.96 1 77.19 112 GLU B N 1
ATOM 3483 C CA . GLU B 1 112 ? 17.984 -18.156 -1.934 1 77.19 112 GLU B CA 1
ATOM 3484 C C . GLU B 1 112 ? 18.375 -17.766 -0.516 1 77.19 112 GLU B C 1
ATOM 3486 O O . GLU B 1 112 ? 19.484 -18.094 -0.066 1 77.19 112 GLU B O 1
ATOM 3491 N N . ASN B 1 113 ? 17.875 -16.641 -0.221 1 57.5 113 ASN B N 1
ATOM 3492 C CA . ASN B 1 113 ? 18.406 -15.836 0.872 1 57.5 113 ASN B CA 1
ATOM 3493 C C . ASN B 1 113 ? 18.531 -16.641 2.158 1 57.5 113 ASN B C 1
ATOM 3495 O O . ASN B 1 113 ? 19.359 -16.344 3.014 1 57.5 113 ASN B O 1
ATOM 3499 N N . ASN B 1 114 ? 17.547 -17.672 2.469 1 54.62 114 ASN B N 1
ATOM 3500 C CA . ASN B 1 114 ? 17.562 -18.031 3.883 1 54.62 114 ASN B CA 1
ATOM 3501 C C . ASN B 1 114 ? 17.422 -19.531 4.082 1 54.62 114 ASN B C 1
ATOM 3503 O O . ASN B 1 114 ? 16.391 -20.016 4.562 1 54.62 114 ASN B O 1
ATOM 3507 N N . LEU B 1 115 ? 18.344 -20.203 3.354 1 52.66 115 LEU B N 1
ATOM 3508 C CA . LEU B 1 115 ? 18.172 -21.641 3.557 1 52.66 115 LEU B CA 1
ATOM 3509 C C . LEU B 1 115 ? 17.891 -21.953 5.023 1 52.66 115 LEU B C 1
ATOM 3511 O O . LEU B 1 115 ? 17.141 -22.875 5.328 1 52.66 115 LEU B O 1
ATOM 3515 N N . TYR B 1 116 ? 18.5 -20.984 5.902 1 54.91 116 TYR B N 1
ATOM 3516 C CA . TYR B 1 116 ? 18.359 -21.422 7.289 1 54.91 116 TYR B CA 1
ATOM 3517 C C . TYR B 1 116 ? 17.281 -20.609 8.008 1 54.91 116 TYR B C 1
ATOM 3519 O O . TYR B 1 116 ? 17.031 -20.828 9.195 1 54.91 116 TYR B O 1
ATOM 3527 N N . THR B 1 117 ? 16.625 -19.719 7.195 1 70.19 117 THR B N 1
ATOM 3528 C CA . THR B 1 117 ? 15.641 -18.922 7.918 1 70.19 117 THR B CA 1
ATOM 3529 C C . THR B 1 117 ? 14.305 -19.641 8 1 70.19 117 THR B C 1
ATOM 3531 O O . THR B 1 117 ? 13.766 -20.078 6.988 1 70.19 117 THR B O 1
ATOM 3534 N N . LEU B 1 118 ? 14.07 -20.016 9.242 1 83.44 118 LEU B N 1
ATOM 3535 C CA . LEU B 1 118 ? 12.766 -20.609 9.5 1 83.44 118 LEU B CA 1
ATOM 3536 C C . LEU B 1 118 ? 11.648 -19.609 9.195 1 83.44 118 LEU B C 1
ATOM 3538 O O . LEU B 1 118 ? 11.703 -18.453 9.633 1 83.44 118 LEU B O 1
ATOM 3542 N N . LEU B 1 119 ? 10.852 -19.984 8.297 1 92.44 119 LEU B N 1
ATOM 3543 C CA . LEU B 1 119 ? 9.648 -19.203 8.016 1 92.44 119 LEU B CA 1
ATOM 3544 C C . LEU B 1 119 ? 8.453 -19.734 8.797 1 92.44 119 LEU B C 1
ATOM 3546 O O . LEU B 1 119 ? 8.008 -20.859 8.562 1 92.44 119 LEU B O 1
ATOM 3550 N N . ALA B 1 120 ? 7.973 -18.953 9.719 1 94.81 120 ALA B N 1
ATOM 3551 C CA . ALA B 1 120 ? 6.836 -19.359 10.539 1 94.81 120 ALA B CA 1
ATOM 3552 C C . ALA B 1 120 ? 5.605 -19.641 9.68 1 94.81 120 ALA B C 1
ATOM 3554 O O . ALA B 1 120 ? 5.414 -19 8.641 1 94.81 120 ALA B O 1
ATOM 3555 N N . TRP B 1 121 ? 4.73 -20.547 10.148 1 96.25 121 TRP B N 1
ATOM 3556 C CA . TRP B 1 121 ? 3.516 -20.891 9.422 1 96.25 121 TRP B CA 1
ATOM 3557 C C . TRP B 1 121 ? 2.594 -19.688 9.281 1 96.25 121 TRP B C 1
ATOM 3559 O O . TRP B 1 121 ? 1.916 -19.531 8.266 1 96.25 121 TRP B O 1
ATOM 3569 N N . SER B 1 122 ? 2.521 -18.844 10.289 1 96.5 122 SER B N 1
ATOM 3570 C CA . SER B 1 122 ? 1.678 -17.656 10.25 1 96.5 122 SER B CA 1
ATOM 3571 C C . SER B 1 122 ? 2.027 -16.781 9.055 1 96.5 122 SER B C 1
ATOM 3573 O O . SER B 1 122 ? 1.138 -16.312 8.336 1 96.5 122 SER B O 1
ATOM 3575 N N . LEU B 1 123 ? 3.328 -16.609 8.836 1 96.56 123 LEU B N 1
ATOM 3576 C CA . LEU B 1 123 ? 3.785 -15.789 7.719 1 96.56 123 LEU B CA 1
ATOM 3577 C C . LEU B 1 123 ? 3.506 -16.484 6.387 1 96.56 123 LEU B C 1
ATOM 3579 O O . LEU B 1 123 ? 3.066 -15.836 5.434 1 96.56 123 LEU B O 1
ATOM 3583 N N . ARG B 1 124 ? 3.754 -17.797 6.289 1 97.06 124 ARG B N 1
ATOM 3584 C CA . ARG B 1 124 ? 3.496 -18.547 5.07 1 97.06 124 ARG B CA 1
ATOM 3585 C C . ARG B 1 124 ? 2.023 -18.484 4.684 1 97.06 124 ARG B C 1
ATOM 3587 O O . ARG B 1 124 ? 1.692 -18.266 3.516 1 97.06 124 ARG B O 1
ATOM 3594 N N . LEU B 1 125 ? 1.147 -18.641 5.676 1 97.88 125 LEU B N 1
ATOM 3595 C CA . LEU B 1 125 ? -0.289 -18.609 5.422 1 97.88 125 LEU B CA 1
ATOM 3596 C C . LEU B 1 125 ? -0.739 -17.219 5.02 1 97.88 125 LEU B C 1
ATOM 3598 O O . LEU B 1 125 ? -1.61 -17.062 4.16 1 97.88 125 LEU B O 1
ATOM 3602 N N . ARG B 1 126 ? -0.191 -16.188 5.621 1 97.75 126 ARG B N 1
ATOM 3603 C CA . ARG B 1 126 ? -0.527 -14.82 5.223 1 97.75 126 ARG B CA 1
ATOM 3604 C C . ARG B 1 126 ? -0.157 -14.57 3.768 1 97.75 126 ARG B C 1
ATOM 3606 O O . ARG B 1 126 ? -0.931 -13.961 3.021 1 97.75 126 ARG B O 1
ATOM 3613 N N . VAL B 1 127 ? 1.027 -15.023 3.396 1 98.06 127 VAL B N 1
ATOM 3614 C CA . VAL B 1 127 ? 1.501 -14.875 2.023 1 98.06 127 VAL B CA 1
ATOM 3615 C C . VAL B 1 127 ? 0.503 -15.516 1.06 1 98.06 127 VAL B C 1
ATOM 3617 O O . VAL B 1 127 ? 0.083 -14.883 0.086 1 98.06 127 VAL B O 1
ATOM 3620 N N . LEU B 1 128 ? 0.12 -16.734 1.354 1 98.56 128 LEU B N 1
ATOM 3621 C CA . LEU B 1 128 ? -0.826 -17.438 0.499 1 98.56 128 LEU B CA 1
ATOM 3622 C C . LEU B 1 128 ? -2.164 -16.703 0.45 1 98.56 128 LEU B C 1
ATOM 3624 O O . LEU B 1 128 ? -2.77 -16.578 -0.618 1 98.56 128 LEU B O 1
ATOM 3628 N N . TYR B 1 129 ? -2.621 -16.25 1.57 1 98.5 129 TYR B N 1
ATOM 3629 C CA . TYR B 1 129 ? -3.883 -15.523 1.675 1 98.5 129 TYR B CA 1
ATOM 3630 C C . TYR B 1 129 ? -3.852 -14.258 0.833 1 98.5 129 TYR B C 1
ATOM 3632 O O . TYR B 1 129 ? -4.781 -13.984 0.069 1 98.5 129 TYR B O 1
ATOM 3640 N N . GLU B 1 130 ? -2.785 -13.477 0.973 1 98.38 130 GLU B N 1
ATOM 3641 C CA . GLU B 1 130 ? -2.66 -12.203 0.27 1 98.38 130 GLU B CA 1
ATOM 3642 C C . GLU B 1 130 ? -2.561 -12.414 -1.238 1 98.38 130 GLU B C 1
ATOM 3644 O O . GLU B 1 130 ? -3.088 -11.617 -2.018 1 98.38 130 GLU B O 1
ATOM 3649 N N . ILE B 1 131 ? -1.888 -13.477 -1.685 1 98.56 131 ILE B N 1
ATOM 3650 C CA . ILE B 1 131 ? -1.846 -13.797 -3.107 1 98.56 131 ILE B CA 1
ATOM 3651 C C . ILE B 1 131 ? -3.258 -14.07 -3.617 1 98.56 131 ILE B C 1
ATOM 3653 O O . ILE B 1 131 ? -3.67 -13.539 -4.648 1 98.56 131 ILE B O 1
ATOM 3657 N N . ALA B 1 132 ? -3.953 -14.938 -2.863 1 98.38 132 ALA B N 1
ATOM 3658 C CA . ALA B 1 132 ? -5.316 -15.289 -3.256 1 98.38 132 ALA B CA 1
ATOM 3659 C C . ALA B 1 132 ? -6.195 -14.047 -3.348 1 98.38 132 ALA B C 1
ATOM 3661 O O . ALA B 1 132 ? -6.98 -13.898 -4.289 1 98.38 132 ALA B O 1
ATOM 3662 N N . LEU B 1 133 ? -6.086 -13.133 -2.406 1 97.81 133 LEU B N 1
ATOM 3663 C CA . LEU B 1 133 ? -6.852 -11.891 -2.408 1 97.81 133 LEU B CA 1
ATOM 3664 C C . LEU B 1 133 ? -6.531 -11.055 -3.643 1 97.81 133 LEU B C 1
ATOM 3666 O O . LEU B 1 133 ? -7.434 -10.539 -4.297 1 97.81 133 LEU B O 1
ATOM 3670 N N . GLY B 1 134 ? -5.246 -10.969 -3.92 1 97.69 134 GLY B N 1
ATOM 3671 C CA . GLY B 1 134 ? -4.824 -10.18 -5.066 1 97.69 134 GLY B CA 1
ATOM 3672 C C . GLY B 1 134 ? -5.348 -10.711 -6.387 1 97.69 134 GLY B C 1
ATOM 3673 O O . GLY B 1 134 ? -5.875 -9.953 -7.203 1 97.69 134 GLY B O 1
ATOM 3674 N N . VAL B 1 135 ? -5.207 -11.977 -6.602 1 96.81 135 VAL B N 1
ATOM 3675 C CA . VAL B 1 135 ? -5.656 -12.57 -7.855 1 96.81 135 VAL B CA 1
ATOM 3676 C C . VAL B 1 135 ? -7.184 -12.531 -7.922 1 96.81 135 VAL B C 1
ATOM 3678 O O . VAL B 1 135 ? -7.758 -12.312 -8.992 1 96.81 135 VAL B O 1
ATOM 3681 N N . ASN B 1 136 ? -7.832 -12.828 -6.781 1 96.88 136 ASN B N 1
ATOM 3682 C CA . ASN B 1 136 ? -9.289 -12.695 -6.73 1 96.88 136 ASN B CA 1
ATOM 3683 C C . ASN B 1 136 ? -9.742 -11.305 -7.156 1 96.88 136 ASN B C 1
ATOM 3685 O O . ASN B 1 136 ? -10.727 -11.172 -7.883 1 96.88 136 ASN B O 1
ATOM 3689 N N . PHE B 1 137 ? -9.07 -10.305 -6.746 1 95.44 137 PHE B N 1
ATOM 3690 C CA . PHE B 1 137 ? -9.383 -8.938 -7.148 1 95.44 137 PHE B CA 1
ATOM 3691 C C . PHE B 1 137 ? -9.25 -8.773 -8.656 1 95.44 137 PHE B C 1
ATOM 3693 O O . PHE B 1 137 ? -10.164 -8.266 -9.312 1 95.44 137 PHE B O 1
ATOM 3700 N N . LEU B 1 138 ? -8.125 -9.164 -9.211 1 93.69 138 LEU B N 1
ATOM 3701 C CA . LEU B 1 138 ? -7.887 -9.062 -10.648 1 93.69 138 LEU B CA 1
ATOM 3702 C C . LEU B 1 138 ? -9.008 -9.734 -11.43 1 93.69 138 LEU B C 1
ATOM 3704 O O . LEU B 1 138 ? -9.523 -9.164 -12.398 1 93.69 138 LEU B O 1
ATOM 3708 N N . HIS B 1 139 ? -9.391 -10.875 -10.992 1 93.5 139 HIS B N 1
ATOM 3709 C CA . HIS B 1 139 ? -10.406 -11.656 -11.68 1 93.5 139 HIS B CA 1
ATOM 3710 C C . HIS B 1 139 ? -11.773 -10.984 -11.594 1 93.5 139 HIS B C 1
ATOM 3712 O O . HIS B 1 139 ? -12.68 -11.305 -12.367 1 93.5 139 HIS B O 1
ATOM 3718 N N . ASN B 1 140 ? -11.969 -10.102 -10.633 1 92.31 140 ASN B N 1
ATOM 3719 C CA . ASN B 1 140 ? -13.258 -9.453 -10.43 1 92.31 140 ASN B CA 1
ATOM 3720 C C . ASN B 1 140 ? -13.266 -8.023 -10.953 1 92.31 140 ASN B C 1
ATOM 3722 O O . ASN B 1 140 ? -14.203 -7.266 -10.703 1 92.31 140 ASN B O 1
ATOM 3726 N N . MET B 1 141 ? -12.195 -7.652 -11.562 1 88.62 141 MET B N 1
ATOM 3727 C CA . MET B 1 141 ? -12.195 -6.367 -12.266 1 88.62 141 MET B CA 1
ATOM 3728 C C . MET B 1 141 ? -13.117 -6.402 -13.477 1 88.62 141 MET B C 1
ATOM 3730 O O . MET B 1 141 ? -13.547 -7.477 -13.898 1 88.62 141 MET B O 1
ATOM 3734 N N . THR B 1 142 ? -13.43 -5.195 -13.938 1 82.75 142 THR B N 1
ATOM 3735 C CA . THR B 1 142 ? -14.211 -5.055 -15.164 1 82.75 142 THR B CA 1
ATOM 3736 C C . THR B 1 142 ? -13.438 -4.273 -16.219 1 82.75 142 THR B C 1
ATOM 3738 O O . THR B 1 142 ? -13.242 -3.062 -16.078 1 82.75 142 THR B O 1
ATOM 3741 N N . PRO B 1 143 ? -13.07 -4.93 -17.281 1 85.31 143 PRO B N 1
ATOM 3742 C CA . PRO B 1 143 ? -13.156 -6.379 -17.484 1 85.31 143 PRO B CA 1
ATOM 3743 C C . PRO B 1 143 ? -12.195 -7.16 -16.609 1 85.31 143 PRO B C 1
ATOM 3745 O O . PRO B 1 143 ? -11.234 -6.594 -16.078 1 85.31 143 PRO B O 1
ATOM 3748 N N . PRO B 1 144 ? -12.461 -8.508 -16.469 1 87.75 144 PRO B N 1
ATOM 3749 C CA . PRO B 1 144 ? -11.539 -9.312 -15.664 1 87.75 144 PRO B CA 1
ATOM 3750 C C . PRO B 1 144 ? -10.125 -9.359 -16.25 1 87.75 144 PRO B C 1
ATOM 3752 O O . PRO B 1 144 ? -9.961 -9.375 -17.469 1 87.75 144 PRO B O 1
ATOM 3755 N N . LEU B 1 145 ? -9.234 -9.352 -15.391 1 88.62 145 LEU B N 1
ATOM 3756 C CA . LEU B 1 145 ? -7.832 -9.461 -15.789 1 88.62 145 LEU B CA 1
ATOM 3757 C C . LEU B 1 145 ? -7.23 -10.773 -15.312 1 88.62 145 LEU B C 1
ATOM 3759 O O . LEU B 1 145 ? -7.246 -11.07 -14.109 1 88.62 145 LEU B O 1
ATOM 3763 N N . LEU B 1 146 ? -6.785 -11.539 -16.219 1 89.69 146 LEU B N 1
ATOM 3764 C CA . LEU B 1 146 ? -6.105 -12.797 -15.906 1 89.69 146 LEU B CA 1
ATOM 3765 C C . LEU B 1 146 ? -4.594 -12.602 -15.891 1 89.69 146 LEU B C 1
ATOM 3767 O O . LEU B 1 146 ? -4.047 -11.883 -16.734 1 89.69 146 LEU B O 1
ATOM 3771 N N . HIS B 1 147 ? -3.939 -13.188 -14.945 1 90.12 147 HIS B N 1
ATOM 3772 C CA . HIS B 1 147 ? -2.494 -13.008 -14.844 1 90.12 147 HIS B CA 1
ATOM 3773 C C . HIS B 1 147 ? -1.768 -13.812 -15.922 1 90.12 147 HIS B C 1
ATOM 3775 O O . HIS B 1 147 ? -0.989 -13.258 -16.703 1 90.12 147 HIS B O 1
ATOM 3781 N N . HIS B 1 148 ? -1.924 -15.172 -15.977 1 87.38 148 HIS B N 1
ATOM 3782 C CA . HIS B 1 148 ? -1.459 -16.141 -16.953 1 87.38 148 HIS B CA 1
ATOM 3783 C C . HIS B 1 148 ? 0.036 -16.406 -16.812 1 87.38 148 HIS B C 1
ATOM 3785 O O . HIS B 1 148 ? 0.605 -17.219 -17.547 1 87.38 148 HIS B O 1
ATOM 3791 N N . ASP B 1 149 ? 0.7 -15.781 -15.844 1 88.06 149 ASP B N 1
ATOM 3792 C CA . ASP B 1 149 ? 2.1 -16.047 -15.531 1 88.06 149 ASP B CA 1
ATOM 3793 C C . ASP B 1 149 ? 2.361 -15.922 -14.031 1 88.06 149 ASP B C 1
ATOM 3795 O O . ASP B 1 149 ? 3.357 -15.328 -13.617 1 88.06 149 ASP B O 1
ATOM 3799 N N . LEU B 1 150 ? 1.428 -16.359 -13.297 1 93.56 150 LEU B N 1
ATOM 3800 C CA . LEU B 1 150 ? 1.563 -16.344 -11.844 1 93.56 150 LEU B CA 1
ATOM 3801 C C . LEU B 1 150 ? 2.623 -17.328 -11.383 1 93.56 150 LEU B C 1
ATOM 3803 O O . LEU B 1 150 ? 2.516 -18.531 -11.648 1 93.56 150 LEU B O 1
ATOM 3807 N N . LYS B 1 151 ? 3.715 -16.859 -10.797 1 94.5 151 LYS B N 1
ATOM 3808 C CA . LYS B 1 151 ? 4.84 -17.641 -10.273 1 94.5 151 LYS B CA 1
ATOM 3809 C C . LYS B 1 151 ? 5.547 -16.891 -9.148 1 94.5 151 LYS B C 1
ATOM 3811 O O . LYS B 1 151 ? 5.309 -15.695 -8.945 1 94.5 151 LYS B O 1
ATOM 3816 N N . THR B 1 152 ? 6.332 -17.516 -8.375 1 96 152 THR B N 1
ATOM 3817 C CA . THR B 1 152 ? 6.93 -16.938 -7.18 1 96 152 THR B CA 1
ATOM 3818 C C . THR B 1 152 ? 7.871 -15.789 -7.547 1 96 152 THR B C 1
ATOM 3820 O O . THR B 1 152 ? 8.055 -14.859 -6.762 1 96 152 THR B O 1
ATOM 3823 N N . GLN B 1 153 ? 8.398 -15.773 -8.789 1 92 153 GLN B N 1
ATOM 3824 C CA . GLN B 1 153 ? 9.281 -14.703 -9.242 1 92 153 GLN B CA 1
ATOM 3825 C C . GLN B 1 153 ? 8.5 -13.406 -9.461 1 92 153 GLN B C 1
ATOM 3827 O O . GLN B 1 153 ? 9.07 -12.32 -9.375 1 92 153 GLN B O 1
ATOM 3832 N N . ASN B 1 154 ? 7.164 -13.547 -9.742 1 92.62 154 ASN B N 1
ATOM 3833 C CA . ASN B 1 154 ? 6.328 -12.391 -10.039 1 92.62 154 ASN B CA 1
ATOM 3834 C C . ASN B 1 154 ? 5.543 -11.93 -8.812 1 92.62 154 ASN B C 1
ATOM 3836 O O . ASN B 1 154 ? 4.613 -11.133 -8.93 1 92.62 154 ASN B O 1
ATOM 3840 N N . ILE B 1 155 ? 5.812 -12.531 -7.707 1 97.06 155 ILE B N 1
ATOM 3841 C CA . ILE B 1 155 ? 5.277 -12.109 -6.418 1 97.06 155 ILE B CA 1
ATOM 3842 C C . ILE B 1 155 ? 6.375 -11.43 -5.602 1 97.06 155 ILE B C 1
ATOM 3844 O O . ILE B 1 155 ? 7.305 -12.086 -5.129 1 97.06 155 ILE B O 1
ATOM 3848 N N . LEU B 1 156 ? 6.207 -10.156 -5.418 1 97.19 156 LEU B N 1
ATOM 3849 C CA . LEU B 1 156 ? 7.227 -9.359 -4.742 1 97.19 156 LEU B CA 1
ATOM 3850 C C . LEU B 1 156 ? 6.828 -9.086 -3.295 1 97.19 156 LEU B C 1
ATOM 3852 O O . LEU B 1 156 ? 5.668 -9.273 -2.918 1 97.19 156 LEU B O 1
ATOM 3856 N N . LEU B 1 157 ? 7.816 -8.695 -2.477 1 97.19 157 LEU B N 1
ATOM 3857 C CA . LEU B 1 157 ? 7.598 -8.531 -1.044 1 97.19 157 LEU B CA 1
ATOM 3858 C C . LEU B 1 157 ? 8.062 -7.152 -0.578 1 97.19 157 LEU B C 1
ATOM 3860 O O . LEU B 1 157 ? 9.172 -6.73 -0.898 1 97.19 157 LEU B O 1
ATOM 3864 N N . ASP B 1 158 ? 7.199 -6.496 0.18 1 96.12 158 ASP B N 1
ATOM 3865 C CA . ASP B 1 158 ? 7.582 -5.195 0.723 1 96.12 158 ASP B CA 1
ATOM 3866 C C . ASP B 1 158 ? 8.391 -5.355 2.008 1 96.12 158 ASP B C 1
ATOM 3868 O O . ASP B 1 158 ? 8.867 -6.449 2.316 1 96.12 158 ASP B O 1
ATOM 3872 N N . GLY B 1 159 ? 8.586 -4.281 2.748 1 93 159 GLY B N 1
ATOM 3873 C CA . GLY B 1 159 ? 9.445 -4.262 3.922 1 93 159 GLY B CA 1
ATOM 3874 C C . GLY B 1 159 ? 8.953 -5.168 5.035 1 93 159 GLY B C 1
ATOM 3875 O O . GLY B 1 159 ? 9.742 -5.648 5.848 1 93 159 GLY B O 1
ATOM 3876 N N . GLU B 1 160 ? 7.66 -5.383 5.113 1 94.69 160 GLU B N 1
ATOM 3877 C CA . GLU B 1 160 ? 7.078 -6.25 6.133 1 94.69 160 GLU B CA 1
ATOM 3878 C C . GLU B 1 160 ? 6.613 -7.574 5.535 1 94.69 160 GLU B C 1
ATOM 3880 O O . GLU B 1 160 ? 5.781 -8.266 6.117 1 94.69 160 GLU B O 1
ATOM 3885 N N . PHE B 1 161 ? 7.023 -7.859 4.293 1 95.5 161 PHE B N 1
ATOM 3886 C CA . PHE B 1 161 ? 6.812 -9.117 3.59 1 95.5 161 PHE B CA 1
ATOM 3887 C C . PHE B 1 161 ? 5.352 -9.266 3.184 1 95.5 161 PHE B C 1
ATOM 3889 O O . PHE B 1 161 ? 4.844 -10.383 3.068 1 95.5 161 PHE B O 1
ATOM 3896 N N . HIS B 1 162 ? 4.629 -8.164 3.057 1 97.56 162 HIS B N 1
ATOM 3897 C CA . HIS B 1 162 ? 3.375 -8.234 2.316 1 97.56 162 HIS B CA 1
ATOM 3898 C C . HIS B 1 162 ? 3.625 -8.445 0.826 1 97.56 162 HIS B C 1
ATOM 3900 O O . HIS B 1 162 ? 4.555 -7.863 0.259 1 97.56 162 HIS B O 1
ATOM 3906 N N . ILE B 1 163 ? 2.795 -9.164 0.246 1 98.06 163 ILE B N 1
ATOM 3907 C CA . ILE B 1 163 ? 3.051 -9.523 -1.145 1 98.06 163 ILE B CA 1
ATOM 3908 C C . ILE B 1 163 ? 2.531 -8.422 -2.066 1 98.06 163 ILE B C 1
ATOM 3910 O O . ILE B 1 163 ? 1.599 -7.695 -1.713 1 98.06 163 ILE B O 1
ATOM 3914 N N . LYS B 1 164 ? 3.088 -8.234 -3.178 1 97.88 164 LYS B N 1
ATOM 3915 C CA . LYS B 1 164 ? 2.613 -7.461 -4.32 1 97.88 164 LYS B CA 1
ATOM 3916 C C . LYS B 1 164 ? 2.738 -8.258 -5.617 1 97.88 164 LYS B C 1
ATOM 3918 O O . LYS B 1 164 ? 3.84 -8.664 -5.996 1 97.88 164 LYS B O 1
ATOM 3923 N N . ILE B 1 165 ? 1.652 -8.477 -6.262 1 96.69 165 ILE B N 1
ATOM 3924 C CA . ILE B 1 165 ? 1.641 -9.219 -7.516 1 96.69 165 ILE B CA 1
ATOM 3925 C C . ILE B 1 165 ? 2.094 -8.305 -8.656 1 96.69 165 ILE B C 1
ATOM 3927 O O . ILE B 1 165 ? 1.627 -7.172 -8.773 1 96.69 165 ILE B O 1
ATOM 3931 N N . ALA B 1 166 ? 3.02 -8.781 -9.453 1 92.38 166 ALA B N 1
ATOM 3932 C CA . ALA B 1 166 ? 3.582 -7.996 -10.547 1 92.38 166 ALA B CA 1
ATOM 3933 C C . ALA B 1 166 ? 3.531 -8.773 -11.859 1 92.38 166 ALA B C 1
ATOM 3935 O O . ALA B 1 166 ? 3.189 -9.953 -11.875 1 92.38 166 ALA B O 1
ATOM 3936 N N . ASP B 1 167 ? 3.746 -8.047 -13.016 1 85.19 167 ASP B N 1
ATOM 3937 C CA . ASP B 1 167 ? 4.004 -8.594 -14.352 1 85.19 167 ASP B CA 1
ATOM 3938 C C . ASP B 1 167 ? 2.781 -9.328 -14.891 1 85.19 167 ASP B C 1
ATOM 3940 O O . ASP B 1 167 ? 2.902 -10.43 -15.43 1 85.19 167 ASP B O 1
ATOM 3944 N N . PHE B 1 168 ? 1.708 -8.812 -14.711 1 79.5 168 PHE B N 1
ATOM 3945 C CA . PHE B 1 168 ? 0.5 -9.344 -15.336 1 79.5 168 PHE B CA 1
ATOM 3946 C C . PHE B 1 168 ? 0.087 -8.492 -16.531 1 79.5 168 PHE B C 1
ATOM 3948 O O . PHE B 1 168 ? 0.376 -7.297 -16.578 1 79.5 168 PHE B O 1
ATOM 3955 N N . GLY B 1 169 ? -0.467 -9.133 -17.5 1 69.5 169 GLY B N 1
ATOM 3956 C CA . GLY B 1 169 ? -1.029 -8.43 -18.641 1 69.5 169 GLY B CA 1
ATOM 3957 C C . GLY B 1 169 ? 0.027 -7.875 -19.578 1 69.5 169 GLY B C 1
ATOM 3958 O O . GLY B 1 169 ? -0.253 -6.98 -20.375 1 69.5 169 GLY B O 1
ATOM 3959 N N . LEU B 1 170 ? 1.239 -8.352 -19.453 1 72.5 170 LEU B N 1
ATOM 3960 C CA . LEU B 1 170 ? 2.322 -7.793 -20.266 1 72.5 170 LEU B CA 1
ATOM 3961 C C . LEU B 1 170 ? 2.688 -8.734 -21.406 1 72.5 170 LEU B C 1
ATOM 3963 O O . LEU B 1 170 ? 3.865 -9.031 -21.625 1 72.5 170 LEU B O 1
ATOM 3967 N N . SER B 1 171 ? 1.688 -9.164 -22.141 1 69.5 171 SER B N 1
ATOM 3968 C CA . SER B 1 171 ? 1.912 -10.125 -23.219 1 69.5 171 SER B CA 1
ATOM 3969 C C . SER B 1 171 ? 2.773 -9.516 -24.312 1 69.5 171 SER B C 1
ATOM 3971 O O . SER B 1 171 ? 3.738 -10.141 -24.766 1 69.5 171 SER B O 1
ATOM 3973 N N . LYS B 1 172 ? 2.428 -8.32 -24.812 1 72.31 172 LYS B N 1
ATOM 3974 C CA . LYS B 1 172 ? 3.191 -7.656 -25.875 1 72.31 172 LYS B CA 1
ATOM 3975 C C . LYS B 1 172 ? 4.602 -7.316 -25.391 1 72.31 172 LYS B C 1
ATOM 3977 O O . LYS B 1 172 ? 5.566 -7.449 -26.156 1 72.31 172 LYS B O 1
ATOM 3982 N N . TRP B 1 173 ? 4.648 -6.848 -24.234 1 72.5 173 TRP B N 1
ATOM 3983 C CA . TRP B 1 173 ? 5.941 -6.551 -23.625 1 72.5 173 TRP B CA 1
ATOM 3984 C C . TRP B 1 173 ? 6.871 -7.758 -23.703 1 72.5 173 TRP B C 1
ATOM 3986 O O . TRP B 1 173 ? 8.023 -7.633 -24.141 1 72.5 173 TRP B O 1
ATOM 3996 N N . ARG B 1 174 ? 6.363 -8.852 -23.359 1 71.94 174 ARG B N 1
ATOM 3997 C CA . ARG B 1 174 ? 7.137 -10.086 -23.359 1 71.94 174 ARG B CA 1
ATOM 3998 C C . ARG B 1 174 ? 7.582 -10.438 -24.781 1 71.94 174 ARG B C 1
ATOM 4000 O O . ARG B 1 174 ? 8.727 -10.844 -25 1 71.94 174 ARG B O 1
ATOM 4007 N N . GLN B 1 175 ? 6.707 -10.266 -25.641 1 71.75 175 GLN B N 1
ATOM 4008 C CA . GLN B 1 175 ? 7.004 -10.578 -27.031 1 71.75 175 GLN B CA 1
ATOM 4009 C C . GLN B 1 175 ? 8.148 -9.719 -27.547 1 71.75 175 GLN B C 1
ATOM 4011 O O . GLN B 1 175 ? 9.062 -10.219 -28.219 1 71.75 175 GLN B O 1
ATOM 4016 N N . LEU B 1 176 ? 8.07 -8.516 -27.234 1 73.06 176 LEU B N 1
ATOM 4017 C CA . LEU B 1 176 ? 9.062 -7.574 -27.734 1 73.06 176 LEU B CA 1
ATOM 4018 C C . LEU B 1 176 ? 10.398 -7.773 -27.031 1 73.06 176 LEU B C 1
ATOM 4020 O O . LEU B 1 176 ? 11.461 -7.543 -27.625 1 73.06 176 LEU B O 1
ATOM 4024 N N . SER B 1 177 ? 10.367 -8.172 -25.812 1 69.75 177 SER B N 1
ATOM 4025 C CA . SER B 1 177 ? 11.594 -8.414 -25.062 1 69.75 177 SER B CA 1
ATOM 4026 C C . SER B 1 177 ? 12.352 -9.617 -25.609 1 69.75 177 SER B C 1
ATOM 4028 O O . SER B 1 177 ? 13.578 -9.609 -25.656 1 69.75 177 SER B O 1
ATOM 4030 N N . ILE B 1 178 ? 11.648 -10.625 -25.969 1 64.5 178 ILE B N 1
ATOM 4031 C CA . ILE B 1 178 ? 12.227 -11.859 -26.5 1 64.5 178 ILE B CA 1
ATOM 4032 C C . ILE B 1 178 ? 12.789 -11.617 -27.891 1 64.5 178 ILE B C 1
ATOM 4034 O O . ILE B 1 178 ? 13.867 -12.109 -28.234 1 64.5 178 ILE B O 1
ATOM 4038 N N . SER B 1 179 ? 11.953 -10.969 -28.719 1 62.06 179 SER B N 1
ATOM 4039 C CA . SER B 1 179 ? 12.398 -10.727 -30.094 1 62.06 179 SER B CA 1
ATOM 4040 C C . SER B 1 179 ? 13.727 -9.992 -30.125 1 62.06 179 SER B C 1
ATOM 4042 O O . SER B 1 179 ? 14.523 -10.172 -31.062 1 62.06 179 SER B O 1
ATOM 4044 N N . LYS B 1 180 ? 13.984 -9.164 -29.312 1 58.41 180 LYS B N 1
ATOM 4045 C CA . LYS B 1 180 ? 15.211 -8.367 -29.297 1 58.41 180 LYS B CA 1
ATOM 4046 C C . LYS B 1 180 ? 16.359 -9.148 -28.688 1 58.41 180 LYS B C 1
ATOM 4048 O O . LYS B 1 180 ? 17.531 -8.773 -28.844 1 58.41 180 LYS B O 1
ATOM 4053 N N . GLY B 1 181 ? 16.125 -9.977 -27.906 1 50.56 181 GLY B N 1
ATOM 4054 C CA . GLY B 1 181 ? 17.188 -10.836 -27.438 1 50.56 181 GLY B CA 1
ATOM 4055 C C . GLY B 1 181 ? 17.656 -11.82 -28.5 1 50.56 181 GLY B C 1
ATOM 4056 O O . GLY B 1 181 ? 17.141 -12.93 -28.594 1 50.56 181 GLY B O 1
ATOM 4057 N N . SER B 1 182 ? 17.984 -11.375 -29.75 1 44.47 182 SER B N 1
ATOM 4058 C CA . SER B 1 182 ? 18.547 -12.258 -30.766 1 44.47 182 SER B CA 1
ATOM 4059 C C . SER B 1 182 ? 19.203 -13.477 -30.125 1 44.47 182 SER B C 1
ATOM 4061 O O . SER B 1 182 ? 18.953 -14.609 -30.547 1 44.47 182 SER B O 1
ATOM 4063 N N . GLY B 1 183 ? 20.688 -13.414 -30 1 40.22 183 GLY B N 1
ATOM 4064 C CA . GLY B 1 183 ? 21.672 -14.461 -29.828 1 40.22 183 GLY B CA 1
ATOM 4065 C C . GLY B 1 183 ? 21.453 -15.297 -28.578 1 40.22 183 GLY B C 1
ATOM 4066 O O . GLY B 1 183 ? 22.172 -16.266 -28.328 1 40.22 183 GLY B O 1
ATOM 4067 N N . SER B 1 184 ? 21.266 -14.672 -27.469 1 40.97 184 SER B N 1
ATOM 4068 C CA . SER B 1 184 ? 21.422 -15.484 -26.266 1 40.97 184 SER B CA 1
ATOM 4069 C C . SER B 1 184 ? 20.219 -16.406 -26.062 1 40.97 184 SER B C 1
ATOM 4071 O O . SER B 1 184 ? 19.156 -16.172 -26.625 1 40.97 184 SER B O 1
ATOM 4073 N N . LYS B 1 185 ? 20.406 -17.469 -25.359 1 45.34 185 LYS B N 1
ATOM 4074 C CA . LYS B 1 185 ? 19.578 -18.625 -24.984 1 45.34 185 LYS B CA 1
ATOM 4075 C C . LYS B 1 185 ? 18.141 -18.188 -24.703 1 45.34 185 LYS B C 1
ATOM 4077 O O . LYS B 1 185 ? 17.906 -17.125 -24.141 1 45.34 185 LYS B O 1
ATOM 4082 N N . PRO B 1 186 ? 17.203 -18.641 -25.547 1 44.12 186 PRO B N 1
ATOM 4083 C CA . PRO B 1 186 ? 15.781 -18.438 -25.266 1 44.12 186 PRO B CA 1
ATOM 4084 C C . PRO B 1 186 ? 15.508 -18.078 -23.812 1 44.12 186 PRO B C 1
ATOM 4086 O O . PRO B 1 186 ? 16.141 -18.641 -22.906 1 44.12 186 PRO B O 1
ATOM 4089 N N . PRO B 1 187 ? 15.125 -16.906 -23.547 1 45.94 187 PRO B N 1
ATOM 4090 C CA . PRO B 1 187 ? 14.852 -16.562 -22.141 1 45.94 187 PRO B CA 1
ATOM 4091 C C . PRO B 1 187 ? 14.438 -17.781 -21.312 1 45.94 187 PRO B C 1
ATOM 4093 O O . PRO B 1 187 ? 13.969 -18.781 -21.859 1 45.94 187 PRO B O 1
ATOM 4096 N N . GLU B 1 188 ? 14.891 -17.953 -20.094 1 47.5 188 GLU B N 1
ATOM 4097 C CA . GLU B 1 188 ? 14.664 -19.016 -19.125 1 47.5 188 GLU B CA 1
ATOM 4098 C C . GLU B 1 188 ? 13.195 -19.422 -19.078 1 47.5 188 GLU B C 1
ATOM 4100 O O . GLU B 1 188 ? 12.43 -18.922 -18.266 1 47.5 188 GLU B O 1
ATOM 4105 N N . MET B 1 189 ? 12.406 -19.641 -20.266 1 49.03 189 MET B N 1
ATOM 4106 C CA . MET B 1 189 ? 11.156 -20.391 -20.391 1 49.03 189 MET B CA 1
ATOM 4107 C C . MET B 1 189 ? 11.016 -21.406 -19.25 1 49.03 189 MET B C 1
ATOM 4109 O O . MET B 1 189 ? 9.906 -21.828 -18.938 1 49.03 189 MET B O 1
ATOM 4113 N N . GLY B 1 190 ? 12.102 -21.828 -18.75 1 53.22 190 GLY B N 1
ATOM 4114 C CA . GLY B 1 190 ? 12.164 -22.906 -17.781 1 53.22 190 GLY B CA 1
ATOM 4115 C C . GLY B 1 190 ? 11.398 -22.594 -16.5 1 53.22 190 GLY B C 1
ATOM 4116 O O . GLY B 1 190 ? 10.695 -23.453 -15.977 1 53.22 190 GLY B O 1
ATOM 4117 N N . GLY B 1 191 ? 11.344 -21.359 -16.062 1 60.31 191 GLY B N 1
ATOM 4118 C CA . GLY B 1 191 ? 10.75 -21.094 -14.758 1 60.31 191 GLY B CA 1
ATOM 4119 C C . GLY B 1 191 ? 9.234 -20.984 -14.805 1 60.31 191 GLY B C 1
ATOM 4120 O O . GLY B 1 191 ? 8.547 -21.328 -13.836 1 60.31 191 GLY B O 1
ATOM 4121 N N . THR B 1 192 ? 8.68 -20.781 -16.062 1 78.94 192 THR B N 1
ATOM 4122 C CA . THR B 1 192 ? 7.238 -20.594 -16.203 1 78.94 192 THR B CA 1
ATOM 4123 C C . THR B 1 192 ? 6.535 -21.938 -16.375 1 78.94 192 THR B C 1
ATOM 4125 O O . THR B 1 192 ? 5.43 -22.141 -15.875 1 78.94 192 THR B O 1
ATOM 4128 N N . ILE B 1 193 ? 7.195 -22.906 -16.969 1 84.69 193 ILE B N 1
ATOM 4129 C CA . ILE B 1 193 ? 6.578 -24.172 -17.344 1 84.69 193 ILE B CA 1
ATOM 4130 C C . ILE B 1 193 ? 6.098 -24.906 -16.094 1 84.69 193 ILE B C 1
ATOM 4132 O O . ILE B 1 193 ? 5.094 -25.625 -16.125 1 84.69 193 ILE B O 1
ATOM 4136 N N . ILE B 1 194 ? 6.746 -24.672 -15.016 1 89.12 194 ILE B N 1
ATOM 4137 C CA . ILE B 1 194 ? 6.449 -25.312 -13.734 1 89.12 194 ILE B CA 1
ATOM 4138 C C . ILE B 1 194 ? 5.039 -24.938 -13.289 1 89.12 194 ILE B C 1
ATOM 4140 O O . ILE B 1 194 ? 4.332 -25.75 -12.688 1 89.12 194 ILE B O 1
ATOM 4144 N N . TYR B 1 195 ? 4.633 -23.828 -13.672 1 93.19 195 TYR B N 1
ATOM 4145 C CA . TYR B 1 195 ? 3.387 -23.281 -13.148 1 93.19 195 TYR B CA 1
ATOM 4146 C C . TYR B 1 195 ? 2.27 -23.375 -14.18 1 93.19 195 TYR B C 1
ATOM 4148 O O . TYR B 1 195 ? 1.162 -22.891 -13.953 1 93.19 195 TYR B O 1
ATOM 4156 N N . MET B 1 196 ? 2.49 -24.031 -15.289 1 90.44 196 MET B N 1
ATOM 4157 C CA . MET B 1 196 ? 1.532 -24.094 -16.391 1 90.44 196 MET B CA 1
ATOM 4158 C C . MET B 1 196 ? 0.63 -25.312 -16.266 1 90.44 196 MET B C 1
ATOM 4160 O O . MET B 1 196 ? 1.107 -26.422 -15.992 1 90.44 196 MET B O 1
ATOM 4164 N N . PRO B 1 197 ? -0.644 -25.094 -16.484 1 93.19 197 PRO B N 1
ATOM 4165 C CA . PRO B 1 197 ? -1.581 -26.219 -16.406 1 93.19 197 PRO B CA 1
ATOM 4166 C C . PRO B 1 197 ? -1.527 -27.125 -17.625 1 93.19 197 PRO B C 1
ATOM 4168 O O . PRO B 1 197 ? -1.004 -26.734 -18.672 1 93.19 197 PRO B O 1
ATOM 4171 N N . PRO B 1 198 ? -2.037 -28.312 -17.547 1 92.06 198 PRO B N 1
ATOM 4172 C CA . PRO B 1 198 ? -1.954 -29.297 -18.625 1 92.06 198 PRO B CA 1
ATOM 4173 C C . PRO B 1 198 ? -2.664 -28.844 -19.891 1 92.06 198 PRO B C 1
ATOM 4175 O O . PRO B 1 198 ? -2.219 -29.156 -21 1 92.06 198 PRO B O 1
ATOM 4178 N N . GLU B 1 199 ? -3.805 -28.047 -19.797 1 89.81 199 GLU B N 1
ATOM 4179 C CA . GLU B 1 199 ? -4.562 -27.656 -20.984 1 89.81 199 GLU B CA 1
ATOM 4180 C C . GLU B 1 199 ? -3.748 -26.719 -21.875 1 89.81 199 GLU B C 1
ATOM 4182 O O . GLU B 1 199 ? -4.078 -26.531 -23.047 1 89.81 199 GLU B O 1
ATOM 4187 N N . GLU B 1 200 ? -2.705 -26.094 -21.359 1 86.19 200 GLU B N 1
ATOM 4188 C CA . GLU B 1 200 ? -1.858 -25.203 -22.156 1 86.19 200 GLU B CA 1
ATOM 4189 C C . GLU B 1 200 ? -0.949 -26 -23.094 1 86.19 200 GLU B C 1
ATOM 4191 O O . GLU B 1 200 ? -0.411 -25.453 -24.047 1 86.19 200 GLU B O 1
ATOM 4196 N N . TYR B 1 201 ? -0.767 -27.234 -22.797 1 81.19 201 TYR B N 1
ATOM 4197 C CA . TYR B 1 201 ? 0.117 -28.078 -23.594 1 81.19 201 TYR B CA 1
ATOM 4198 C C . TYR B 1 201 ? -0.664 -28.812 -24.672 1 81.19 201 TYR B C 1
ATOM 4200 O O . TYR B 1 201 ? -0.073 -29.438 -25.562 1 81.19 201 TYR B O 1
ATOM 4208 N N . GLU B 1 202 ? -1.997 -28.781 -24.5 1 77.44 202 GLU B N 1
ATOM 4209 C CA . GLU B 1 202 ? -2.855 -29.453 -25.469 1 77.44 202 GLU B CA 1
ATOM 4210 C C . GLU B 1 202 ? -3.439 -28.469 -26.469 1 77.44 202 GLU B C 1
ATOM 4212 O O . GLU B 1 202 ? -3.727 -27.312 -26.125 1 77.44 202 GLU B O 1
ATOM 4217 N N . PRO B 1 203 ? -3.406 -28.625 -27.734 1 63.47 203 PRO B N 1
ATOM 4218 C CA . PRO B 1 203 ? -3.889 -27.734 -28.781 1 63.47 203 PRO B CA 1
ATOM 4219 C C . PRO B 1 203 ? -5.352 -27.344 -28.594 1 63.47 203 PRO B C 1
ATOM 4221 O O . PRO B 1 203 ? -5.836 -26.422 -29.266 1 63.47 203 PRO B O 1
ATOM 4224 N N . SER B 1 204 ? -6.18 -27.781 -27.734 1 57.97 204 SER B N 1
ATOM 4225 C CA . SER B 1 204 ? -7.598 -27.438 -27.703 1 57.97 204 SER B CA 1
ATOM 4226 C C . SER B 1 204 ? -7.84 -26.141 -26.922 1 57.97 204 SER B C 1
ATOM 4228 O O . SER B 1 204 ? -7.348 -26 -25.797 1 57.97 204 SER B O 1
ATOM 4230 N N . LYS B 1 205 ? -8.094 -24.938 -27.594 1 56.41 205 LYS B N 1
ATOM 4231 C CA . LYS B 1 205 ? -8.156 -23.531 -27.172 1 56.41 205 LYS B CA 1
ATOM 4232 C C . LYS B 1 205 ? -9.461 -23.25 -26.438 1 56.41 205 LYS B C 1
ATOM 4234 O O . LYS B 1 205 ? -10.5 -23.031 -27.062 1 56.41 205 LYS B O 1
ATOM 4239 N N . ASN B 1 206 ? -9.969 -23.938 -25.453 1 53.16 206 ASN B N 1
ATOM 4240 C CA . ASN B 1 206 ? -11.211 -23.453 -24.859 1 53.16 206 ASN B CA 1
ATOM 4241 C C . ASN B 1 206 ? -10.961 -22.234 -23.953 1 53.16 206 ASN B C 1
ATOM 4243 O O . ASN B 1 206 ? -9.969 -22.203 -23.234 1 53.16 206 ASN B O 1
ATOM 4247 N N . CYS B 1 207 ? -11.789 -21.094 -24.172 1 51.06 207 CYS B N 1
ATOM 4248 C CA . CYS B 1 207 ? -11.773 -19.766 -23.547 1 51.06 207 CYS B CA 1
ATOM 4249 C C . CYS B 1 207 ? -11.766 -19.891 -22.031 1 51.06 207 CYS B C 1
ATOM 4251 O O . CYS B 1 207 ? -11.07 -19.141 -21.359 1 51.06 207 CYS B O 1
ATOM 4253 N N . CYS B 1 208 ? -12.781 -20.734 -21.453 1 49.91 208 CYS B N 1
ATOM 4254 C CA . CYS B 1 208 ? -12.953 -20.859 -20.016 1 49.91 208 CYS B CA 1
ATOM 4255 C C . CYS B 1 208 ? -11.648 -21.266 -19.344 1 49.91 208 CYS B C 1
ATOM 4257 O O . CYS B 1 208 ? -11.383 -20.891 -18.203 1 49.91 208 CYS B O 1
ATOM 4259 N N . ALA B 1 209 ? -10.805 -21.844 -20.062 1 55.06 209 ALA B N 1
ATOM 4260 C CA . ALA B 1 209 ? -9.523 -22.391 -19.625 1 55.06 209 ALA B CA 1
ATOM 4261 C C . ALA B 1 209 ? -8.539 -21.281 -19.281 1 55.06 209 ALA B C 1
ATOM 4263 O O . ALA B 1 209 ? -7.699 -21.453 -18.391 1 55.06 209 ALA B O 1
ATOM 4264 N N . ALA B 1 210 ? -8.961 -20.188 -19.625 1 68.19 210 ALA B N 1
ATOM 4265 C CA . ALA B 1 210 ? -8.008 -19.109 -19.453 1 68.19 210 ALA B CA 1
ATOM 4266 C C . ALA B 1 210 ? -8.062 -18.547 -18.047 1 68.19 210 ALA B C 1
ATOM 4268 O O . ALA B 1 210 ? -7.027 -18.234 -17.453 1 68.19 210 ALA B O 1
ATOM 4269 N N . VAL B 1 211 ? -9.258 -18.625 -17.391 1 76.06 211 VAL B N 1
ATOM 4270 C CA . VAL B 1 211 ? -9.414 -18.062 -16.062 1 76.06 211 VAL B CA 1
ATOM 4271 C C . VAL B 1 211 ? -8.805 -19 -15.023 1 76.06 211 VAL B C 1
ATOM 4273 O O . VAL B 1 211 ? -8.211 -18.562 -14.039 1 76.06 211 VAL B O 1
ATOM 4276 N N . LYS B 1 212 ? -8.867 -20.25 -15.32 1 90.5 212 LYS B N 1
ATOM 4277 C CA . LYS B 1 212 ? -8.492 -21.266 -14.344 1 90.5 212 LYS B CA 1
ATOM 4278 C C . LYS B 1 212 ? -6.992 -21.531 -14.375 1 90.5 212 LYS B C 1
ATOM 4280 O O . LYS B 1 212 ? -6.465 -22.25 -13.531 1 90.5 212 LYS B O 1
ATOM 4285 N N . HIS B 1 213 ? -6.309 -20.969 -15.305 1 91.62 213 HIS B N 1
ATOM 4286 C CA . HIS B 1 213 ? -4.855 -21.062 -15.375 1 91.62 213 HIS B CA 1
ATOM 4287 C C . HIS B 1 213 ? -4.211 -20.562 -14.086 1 91.62 213 HIS B C 1
ATOM 4289 O O . HIS B 1 213 ? -3.338 -21.219 -13.523 1 91.62 213 HIS B O 1
ATOM 4295 N N . ASP B 1 214 ? -4.73 -19.453 -13.617 1 94.81 214 ASP B N 1
ATOM 4296 C CA . ASP B 1 214 ? -4.16 -18.797 -12.438 1 94.81 214 ASP B CA 1
ATOM 4297 C C . ASP B 1 214 ? -4.34 -19.672 -11.195 1 94.81 214 ASP B C 1
ATOM 4299 O O . ASP B 1 214 ? -3.482 -19.672 -10.305 1 94.81 214 ASP B O 1
ATOM 4303 N N . ILE B 1 215 ? -5.434 -20.391 -11.164 1 97.25 215 ILE B N 1
ATOM 4304 C CA . ILE B 1 215 ? -5.688 -21.234 -10.008 1 97.25 215 ILE B CA 1
ATOM 4305 C C . ILE B 1 215 ? -4.684 -22.391 -9.984 1 97.25 215 ILE B C 1
ATOM 4307 O O . ILE B 1 215 ? -4.203 -22.781 -8.914 1 97.25 215 ILE B O 1
ATOM 4311 N N . TYR B 1 216 ? -4.418 -22.953 -11.133 1 96.81 216 TYR B N 1
ATOM 4312 C CA . TYR B 1 216 ? -3.41 -24 -11.211 1 96.81 216 TYR B CA 1
ATOM 4313 C C . TYR B 1 216 ? -2.055 -23.5 -10.727 1 96.81 216 TYR B C 1
ATOM 4315 O O . TYR B 1 216 ? -1.416 -24.141 -9.883 1 96.81 216 TYR B O 1
ATOM 4323 N N . SER B 1 217 ? -1.638 -22.391 -11.266 1 96.69 217 SER B N 1
ATOM 4324 C CA . SER B 1 217 ? -0.364 -21.797 -10.875 1 96.69 217 SER B CA 1
ATOM 4325 C C . SER B 1 217 ? -0.313 -21.531 -9.367 1 96.69 217 SER B C 1
ATOM 4327 O O . SER B 1 217 ? 0.707 -21.797 -8.727 1 96.69 217 SER B O 1
ATOM 4329 N N . TYR B 1 218 ? -1.457 -21.094 -8.867 1 98.25 218 TYR B N 1
ATOM 4330 C CA . TYR B 1 218 ? -1.543 -20.797 -7.441 1 98.25 218 TYR B CA 1
ATOM 4331 C C . TYR B 1 218 ? -1.38 -22.078 -6.613 1 98.25 218 TYR B C 1
ATOM 4333 O O . TYR B 1 218 ? -0.74 -22.047 -5.559 1 98.25 218 TYR B O 1
ATOM 4341 N N . ALA B 1 219 ? -1.953 -23.109 -7.035 1 98.5 219 ALA B N 1
ATOM 4342 C CA . ALA B 1 219 ? -1.83 -24.375 -6.328 1 98.5 219 ALA B CA 1
ATOM 4343 C C . ALA B 1 219 ? -0.376 -24.828 -6.273 1 98.5 219 ALA B C 1
ATOM 4345 O O . ALA B 1 219 ? 0.085 -25.344 -5.25 1 98.5 219 ALA B O 1
ATOM 4346 N N . ILE B 1 220 ? 0.343 -24.641 -7.336 1 98.06 220 ILE B N 1
ATOM 4347 C CA . ILE B 1 220 ? 1.759 -25 -7.387 1 98.06 220 ILE B CA 1
ATOM 4348 C C . ILE B 1 220 ? 2.543 -24.094 -6.43 1 98.06 220 ILE B C 1
ATOM 4350 O O . ILE B 1 220 ? 3.414 -24.578 -5.699 1 98.06 220 ILE B O 1
ATOM 4354 N N . ILE B 1 221 ? 2.248 -22.844 -6.391 1 98.31 221 ILE B N 1
ATOM 4355 C CA . ILE B 1 221 ? 2.887 -21.906 -5.48 1 98.31 221 ILE B CA 1
ATOM 4356 C C . ILE B 1 221 ? 2.613 -22.312 -4.035 1 98.31 221 ILE B C 1
ATOM 4358 O O . ILE B 1 221 ? 3.502 -22.234 -3.184 1 98.31 221 ILE B O 1
ATOM 4362 N N . MET B 1 222 ? 1.354 -22.688 -3.805 1 98.5 222 MET B N 1
ATOM 4363 C CA . MET B 1 222 ? 1.002 -23.141 -2.463 1 98.5 222 MET B CA 1
ATOM 4364 C C . MET B 1 222 ? 1.917 -24.281 -2.014 1 98.5 222 MET B C 1
ATOM 4366 O O . MET B 1 222 ? 2.436 -24.266 -0.896 1 98.5 222 MET B O 1
ATOM 4370 N N . TRP B 1 223 ? 2.139 -25.234 -2.871 1 98.31 223 TRP B N 1
ATOM 4371 C CA . TRP B 1 223 ? 3.029 -26.359 -2.562 1 98.31 223 TRP B CA 1
ATOM 4372 C C . TRP B 1 223 ? 4.441 -25.859 -2.268 1 98.31 223 TRP B C 1
ATOM 4374 O O . TRP B 1 223 ? 5.078 -26.312 -1.312 1 98.31 223 TRP B O 1
ATOM 4384 N N . GLU B 1 224 ? 4.871 -24.953 -3.035 1 96.75 224 GLU B N 1
ATOM 4385 C CA . GLU B 1 224 ? 6.207 -24.391 -2.887 1 96.75 224 GLU B CA 1
ATOM 4386 C C . GLU B 1 224 ? 6.359 -23.672 -1.549 1 96.75 224 GLU B C 1
ATOM 4388 O O . GLU B 1 224 ? 7.383 -23.812 -0.875 1 96.75 224 GLU B O 1
ATOM 4393 N N . VAL B 1 225 ? 5.375 -22.906 -1.167 1 97.19 225 VAL B N 1
ATOM 4394 C CA . VAL B 1 225 ? 5.391 -22.141 0.077 1 97.19 225 VAL B CA 1
ATOM 4395 C C . VAL B 1 225 ? 5.379 -23.094 1.269 1 97.19 225 VAL B C 1
ATOM 4397 O O . VAL B 1 225 ? 6.086 -22.891 2.254 1 97.19 225 VAL B O 1
ATOM 4400 N N . LEU B 1 226 ? 4.621 -24.172 1.154 1 97.12 226 LEU B N 1
ATOM 4401 C CA . LEU B 1 226 ? 4.457 -25.094 2.273 1 97.12 226 LEU B CA 1
ATOM 4402 C C . LEU B 1 226 ? 5.66 -26.031 2.387 1 97.12 226 LEU B C 1
ATOM 4404 O O . LEU B 1 226 ? 6.07 -26.391 3.494 1 97.12 226 LEU B O 1
ATOM 4408 N N . SER B 1 227 ? 6.262 -26.375 1.255 1 95.31 227 SER B N 1
ATOM 4409 C CA . SER B 1 227 ? 7.352 -27.344 1.271 1 95.31 227 SER B CA 1
ATOM 4410 C C . SER B 1 227 ? 8.711 -26.656 1.347 1 95.31 227 SER B C 1
ATOM 4412 O O . SER B 1 227 ? 9.688 -27.25 1.802 1 95.31 227 SER B O 1
ATOM 4414 N N . ARG B 1 228 ? 8.742 -25.391 0.77 1 93.5 228 ARG B N 1
ATOM 4415 C CA . ARG B 1 228 ? 9.984 -24.656 0.578 1 93.5 228 ARG B CA 1
ATOM 4416 C C . ARG B 1 228 ? 10.938 -25.406 -0.337 1 93.5 228 ARG B C 1
ATOM 4418 O O . ARG B 1 228 ? 12.156 -25.359 -0.147 1 93.5 228 ARG B O 1
ATOM 4425 N N . ARG B 1 229 ? 10.352 -26.109 -1.263 1 92.81 229 ARG B N 1
ATOM 4426 C CA . ARG B 1 229 ? 11.094 -26.844 -2.285 1 92.81 229 ARG B CA 1
ATOM 4427 C C . ARG B 1 229 ? 10.695 -26.375 -3.684 1 92.81 229 ARG B C 1
ATOM 4429 O O . ARG B 1 229 ? 9.664 -25.734 -3.857 1 92.81 229 ARG B O 1
ATOM 4436 N N . ILE B 1 230 ? 11.555 -26.703 -4.625 1 92.38 230 ILE B N 1
ATOM 4437 C CA . ILE B 1 230 ? 11.258 -26.375 -6.016 1 92.38 230 ILE B CA 1
ATOM 4438 C C . ILE B 1 230 ? 10.398 -27.469 -6.637 1 92.38 230 ILE B C 1
ATOM 4440 O O . ILE B 1 230 ? 10.75 -28.656 -6.586 1 92.38 230 ILE B O 1
ATOM 4444 N N . PRO B 1 231 ? 9.242 -27.109 -7.184 1 94.44 231 PRO B N 1
ATOM 4445 C CA . PRO B 1 231 ? 8.414 -28.125 -7.832 1 94.44 231 PRO B CA 1
ATOM 4446 C C . PRO B 1 231 ? 9.141 -28.828 -8.977 1 94.44 231 PRO B C 1
ATOM 4448 O O . PRO B 1 231 ? 9.875 -28.203 -9.734 1 94.44 231 PRO B O 1
ATOM 4451 N N . PHE B 1 232 ? 9.016 -30.188 -9.055 1 93.56 232 PHE B N 1
ATOM 4452 C CA . PHE B 1 232 ? 9.609 -31.016 -10.086 1 93.56 232 PHE B CA 1
ATOM 4453 C C . PHE B 1 232 ? 11.133 -30.906 -10.062 1 93.56 232 PHE B C 1
ATOM 4455 O O . PHE B 1 232 ? 11.766 -30.797 -11.117 1 93.56 232 PHE B O 1
ATOM 4462 N N . GLU B 1 233 ? 11.648 -30.781 -8.945 1 88.81 233 GLU B N 1
ATOM 4463 C CA . GLU B 1 233 ? 13.086 -30.547 -8.766 1 88.81 233 GLU B CA 1
ATOM 4464 C C . GLU B 1 233 ? 13.906 -31.625 -9.484 1 88.81 233 GLU B C 1
ATOM 4466 O O . GLU B 1 233 ? 15.031 -31.359 -9.898 1 88.81 233 GLU B O 1
ATOM 4471 N N . GLU B 1 234 ? 13.383 -32.781 -9.633 1 87 234 GLU B N 1
ATOM 4472 C CA . GLU B 1 234 ? 14.102 -33.875 -10.258 1 87 234 GLU B CA 1
ATOM 4473 C C . GLU B 1 234 ? 14.148 -33.719 -11.773 1 87 234 GLU B C 1
ATOM 4475 O O . GLU B 1 234 ? 14.938 -34.406 -12.445 1 87 234 GLU B O 1
ATOM 4480 N N . ALA B 1 235 ? 13.273 -32.875 -12.266 1 87.38 235 ALA B N 1
ATOM 4481 C CA . ALA B 1 235 ? 13.258 -32.656 -13.703 1 87.38 235 ALA B CA 1
ATOM 4482 C C . ALA B 1 235 ? 14.492 -31.875 -14.156 1 87.38 235 ALA B C 1
ATOM 4484 O O . ALA B 1 235 ? 14.805 -30.828 -13.586 1 87.38 235 ALA B O 1
ATOM 4485 N N . THR B 1 236 ? 15.234 -32.344 -15.141 1 82.12 236 THR B N 1
ATOM 4486 C CA . THR B 1 236 ? 16.469 -31.719 -15.609 1 82.12 236 THR B CA 1
ATOM 4487 C C . THR B 1 236 ? 16.188 -30.797 -16.781 1 82.12 236 THR B C 1
ATOM 4489 O O . THR B 1 236 ? 17.016 -29.953 -17.141 1 82.12 236 THR B O 1
ATOM 4492 N N . ASN B 1 237 ? 15.094 -31.047 -17.438 1 85.12 237 ASN B N 1
ATOM 4493 C CA . ASN B 1 237 ? 14.719 -30.188 -18.547 1 85.12 237 ASN B CA 1
ATOM 4494 C C . ASN B 1 237 ? 13.234 -29.844 -18.531 1 85.12 237 ASN B C 1
ATOM 4496 O O . ASN B 1 237 ? 12.438 -30.562 -17.938 1 85.12 237 ASN B O 1
ATOM 4500 N N . PRO B 1 238 ? 12.836 -28.812 -19.094 1 87.56 238 PRO B N 1
ATOM 4501 C CA . PRO B 1 238 ? 11.445 -28.359 -19.109 1 87.56 238 PRO B CA 1
ATOM 4502 C C . PRO B 1 238 ? 10.492 -29.375 -19.719 1 87.56 238 PRO B C 1
ATOM 4504 O O . PRO B 1 238 ? 9.328 -29.453 -19.312 1 87.56 238 PRO B O 1
ATOM 4507 N N . MET B 1 239 ? 10.945 -30.125 -20.672 1 87.44 239 MET B N 1
ATOM 4508 C CA . MET B 1 239 ? 10.102 -31.109 -21.328 1 87.44 239 MET B CA 1
ATOM 4509 C C . MET B 1 239 ? 9.68 -32.188 -20.359 1 87.44 239 MET B C 1
ATOM 4511 O O . MET B 1 239 ? 8.57 -32.719 -20.453 1 87.44 239 MET B O 1
ATOM 4515 N N . GLN B 1 240 ? 10.562 -32.5 -19.453 1 90.38 240 GLN B N 1
ATOM 4516 C CA . GLN B 1 240 ? 10.234 -33.5 -18.453 1 90.38 240 GLN B CA 1
ATOM 4517 C C . GLN B 1 240 ? 9.094 -33.031 -17.547 1 90.38 240 GLN B C 1
ATOM 4519 O O . GLN B 1 240 ? 8.234 -33.844 -17.156 1 90.38 240 GLN B O 1
ATOM 4524 N N . VAL B 1 241 ? 9.117 -31.781 -17.234 1 92.12 241 VAL B N 1
ATOM 4525 C CA . VAL B 1 241 ? 8.031 -31.203 -16.422 1 92.12 241 VAL B CA 1
ATOM 4526 C C . VAL B 1 241 ? 6.719 -31.281 -17.203 1 92.12 241 VAL B C 1
ATOM 4528 O O . VAL B 1 241 ? 5.699 -31.719 -16.672 1 92.12 241 VAL B O 1
ATOM 4531 N N . MET B 1 242 ? 6.75 -30.891 -18.422 1 90.25 242 MET B N 1
ATOM 4532 C CA . MET B 1 242 ? 5.57 -30.906 -19.281 1 90.25 242 MET B CA 1
ATOM 4533 C C . MET B 1 242 ? 4.961 -32.312 -19.344 1 90.25 242 MET B C 1
ATOM 4535 O O . MET B 1 242 ? 3.752 -32.469 -19.172 1 90.25 242 MET B O 1
ATOM 4539 N N . PHE B 1 243 ? 5.812 -33.281 -19.609 1 91 243 PHE B N 1
ATOM 4540 C CA . PHE B 1 243 ? 5.332 -34.656 -19.719 1 91 243 PHE B CA 1
ATOM 4541 C C . PHE B 1 243 ? 4.738 -35.125 -18.406 1 91 243 PHE B C 1
ATOM 4543 O O . PHE B 1 243 ? 3.717 -35.812 -18.391 1 91 243 PHE B O 1
ATOM 4550 N N . SER B 1 244 ? 5.43 -34.781 -17.344 1 93.38 244 SER B N 1
ATOM 4551 C CA . SER B 1 244 ? 4.918 -35.156 -16.031 1 93.38 244 SER B CA 1
ATOM 4552 C C . SER B 1 244 ? 3.523 -34.594 -15.805 1 93.38 244 SER B C 1
ATOM 4554 O O . SER B 1 244 ? 2.607 -35.312 -15.406 1 93.38 244 SER B O 1
ATOM 4556 N N . VAL B 1 245 ? 3.357 -33.344 -16.109 1 93.75 245 VAL B N 1
ATOM 4557 C CA . VAL B 1 245 ? 2.092 -32.656 -15.898 1 93.75 245 VAL B CA 1
ATOM 4558 C C . VAL B 1 245 ? 1.011 -33.281 -16.781 1 93.75 245 VAL B C 1
ATOM 4560 O O . VAL B 1 245 ? -0.114 -33.5 -16.344 1 93.75 245 VAL B O 1
ATOM 4563 N N . LEU B 1 246 ? 1.317 -33.531 -18.016 1 91.62 246 LEU B N 1
ATOM 4564 C CA . LEU B 1 246 ? 0.371 -34.125 -18.953 1 91.62 246 LEU B CA 1
ATOM 4565 C C . LEU B 1 246 ? -0.069 -35.5 -18.5 1 91.62 246 LEU B C 1
ATOM 4567 O O . LEU B 1 246 ? -1.214 -35.906 -18.734 1 91.62 246 LEU B O 1
ATOM 4571 N N . ARG B 1 247 ? 0.879 -36.219 -17.844 1 93.56 247 ARG B N 1
ATOM 4572 C CA . ARG B 1 247 ? 0.599 -37.562 -17.375 1 93.56 247 ARG B CA 1
ATOM 4573 C C . ARG B 1 247 ? -0.139 -37.531 -16.031 1 93.56 247 ARG B C 1
ATOM 4575 O O . ARG B 1 247 ? -0.422 -38.594 -15.453 1 93.56 247 ARG B O 1
ATOM 4582 N N . GLY B 1 248 ? -0.357 -36.344 -15.5 1 94.19 248 GLY B N 1
ATOM 4583 C CA . GLY B 1 248 ? -1.127 -36.219 -14.273 1 94.19 248 GLY B CA 1
ATOM 4584 C C . GLY B 1 248 ? -0.263 -36.156 -13.031 1 94.19 248 GLY B C 1
ATOM 4585 O O . GLY B 1 248 ? -0.778 -36.188 -11.914 1 94.19 248 GLY B O 1
ATOM 4586 N N . ILE B 1 249 ? 1.024 -36.188 -13.25 1 95.38 249 ILE B N 1
ATOM 4587 C CA . ILE B 1 249 ? 1.939 -36.125 -12.117 1 95.38 249 ILE B CA 1
ATOM 4588 C C . ILE B 1 249 ? 1.997 -34.719 -11.578 1 95.38 249 ILE B C 1
ATOM 4590 O O . ILE B 1 249 ? 2.053 -33.75 -12.352 1 95.38 249 ILE B O 1
ATOM 4594 N N . ARG B 1 250 ? 1.896 -34.625 -10.25 1 96.88 250 ARG B N 1
ATOM 4595 C CA . ARG B 1 250 ? 1.993 -33.375 -9.531 1 96.88 250 ARG B CA 1
ATOM 4596 C C . ARG B 1 250 ? 3.012 -33.469 -8.406 1 96.88 250 ARG B C 1
ATOM 4598 O O . ARG B 1 250 ? 3.518 -34.531 -8.102 1 96.88 250 ARG B O 1
ATOM 4605 N N . PRO B 1 251 ? 3.389 -32.25 -7.793 1 96.19 251 PRO B N 1
ATOM 4606 C CA . PRO B 1 251 ? 4.348 -32.312 -6.684 1 96.19 251 PRO B CA 1
ATOM 4607 C C . PRO B 1 251 ? 3.875 -33.219 -5.539 1 96.19 251 PRO B C 1
ATOM 4609 O O . PRO B 1 251 ? 2.674 -33.281 -5.266 1 96.19 251 PRO B O 1
ATOM 4612 N N . ASP B 1 252 ? 4.824 -33.812 -4.852 1 96.5 252 ASP B N 1
ATOM 4613 C CA . ASP B 1 252 ? 4.562 -34.812 -3.832 1 96.5 252 ASP B CA 1
ATOM 4614 C C . ASP B 1 252 ? 3.906 -34.188 -2.598 1 96.5 252 ASP B C 1
ATOM 4616 O O . ASP B 1 252 ? 4.375 -33.188 -2.086 1 96.5 252 ASP B O 1
ATOM 4620 N N . ILE B 1 253 ? 2.863 -34.812 -2.109 1 97.06 253 ILE B N 1
ATOM 4621 C CA . ILE B 1 253 ? 2.131 -34.25 -0.976 1 97.06 253 ILE B CA 1
ATOM 4622 C C . ILE B 1 253 ? 2.393 -35.094 0.271 1 97.06 253 ILE B C 1
ATOM 4624 O O . ILE B 1 253 ? 1.671 -34.969 1.265 1 97.06 253 ILE B O 1
ATOM 4628 N N . GLY B 1 254 ? 3.342 -35.969 0.154 1 96.5 254 GLY B N 1
ATOM 4629 C CA . GLY B 1 254 ? 3.68 -36.812 1.292 1 96.5 254 GLY B CA 1
ATOM 4630 C C . GLY B 1 254 ? 4.293 -36.062 2.445 1 96.5 254 GLY B C 1
ATOM 4631 O O . GLY B 1 254 ? 4.578 -34.844 2.318 1 96.5 254 GLY B O 1
ATOM 4632 N N . LEU B 1 255 ? 4.578 -36.656 3.574 1 96.31 255 LEU B N 1
ATOM 4633 C CA . LEU B 1 255 ? 5.059 -36.031 4.809 1 96.31 255 LEU B CA 1
ATOM 4634 C C . LEU B 1 255 ? 6.488 -35.531 4.641 1 96.31 255 LEU B C 1
ATOM 4636 O O . LEU B 1 255 ? 6.906 -34.594 5.344 1 96.31 255 LEU B O 1
ATOM 4640 N N . ASP B 1 256 ? 7.16 -36.125 3.693 1 94.25 256 ASP B N 1
ATOM 4641 C CA . ASP B 1 256 ? 8.531 -35.719 3.443 1 94.25 256 ASP B CA 1
ATOM 4642 C C . ASP B 1 256 ? 8.578 -34.312 2.848 1 94.25 256 ASP B C 1
ATOM 4644 O O . ASP B 1 256 ? 9.508 -33.531 3.105 1 94.25 256 ASP B O 1
ATOM 4648 N N . CYS B 1 257 ? 7.578 -33.969 2.037 1 94.88 257 CYS B N 1
ATOM 4649 C CA . CYS B 1 257 ? 7.516 -32.656 1.384 1 94.88 257 CYS B CA 1
ATOM 4650 C C . CYS B 1 257 ? 6.629 -31.703 2.166 1 94.88 257 CYS B C 1
ATOM 4652 O O . CYS B 1 257 ? 6.957 -30.531 2.312 1 94.88 257 CYS B O 1
ATOM 4654 N N . LEU B 1 258 ? 5.559 -32.25 2.662 1 97.56 258 LEU B N 1
ATOM 4655 C CA . LEU B 1 258 ? 4.613 -31.469 3.441 1 97.56 258 LEU B CA 1
ATOM 4656 C C . LEU B 1 258 ? 4.477 -32.031 4.855 1 97.56 258 LEU B C 1
ATOM 4658 O O . LEU B 1 258 ? 3.67 -32.906 5.098 1 97.56 258 LEU B O 1
ATOM 4662 N N . PRO B 1 259 ? 5.199 -31.391 5.73 1 95.19 259 PRO B N 1
ATOM 4663 C CA . PRO B 1 259 ? 5.262 -31.938 7.09 1 95.19 259 PRO B CA 1
ATOM 4664 C C . PRO B 1 259 ? 3.904 -31.938 7.789 1 95.19 259 PRO B C 1
ATOM 4666 O O . PRO B 1 259 ? 3.016 -31.172 7.422 1 95.19 259 PRO B O 1
ATOM 4669 N N . GLY B 1 260 ? 3.768 -32.719 8.82 1 95.94 260 GLY B N 1
ATOM 4670 C CA . GLY B 1 260 ? 2.518 -32.906 9.531 1 95.94 260 GLY B CA 1
ATOM 4671 C C . GLY B 1 260 ? 2.135 -31.734 10.414 1 95.94 260 GLY B C 1
ATOM 4672 O O . GLY B 1 260 ? 0.97 -31.594 10.789 1 95.94 260 GLY B O 1
ATOM 4673 N N . ASP B 1 261 ? 3.031 -30.891 10.742 1 95.5 261 ASP B N 1
ATOM 4674 C CA . ASP B 1 261 ? 2.756 -29.812 11.672 1 95.5 261 ASP B CA 1
ATOM 4675 C C . ASP B 1 261 ? 2.209 -28.578 10.945 1 95.5 261 ASP B C 1
ATOM 4677 O O . ASP B 1 261 ? 2.002 -27.531 11.547 1 95.5 261 ASP B O 1
ATOM 4681 N N . ILE B 1 262 ? 1.982 -28.719 9.664 1 96.94 262 ILE B N 1
ATOM 4682 C CA . ILE B 1 262 ? 1.322 -27.656 8.922 1 96.94 262 ILE B CA 1
ATOM 4683 C C . ILE B 1 262 ? -0.062 -27.406 9.516 1 96.94 262 ILE B C 1
ATOM 4685 O O . ILE B 1 262 ? -0.879 -28.312 9.617 1 96.94 262 ILE B O 1
ATOM 4689 N N . PRO B 1 263 ? -0.325 -26.125 9.938 1 96.62 263 PRO B N 1
ATOM 4690 C CA . PRO B 1 263 ? -1.674 -25.828 10.438 1 96.62 263 PRO B CA 1
ATOM 4691 C C . PRO B 1 263 ? -2.75 -26.047 9.375 1 96.62 263 PRO B C 1
ATOM 4693 O O . PRO B 1 263 ? -2.6 -25.578 8.234 1 96.62 263 PRO B O 1
ATOM 4696 N N . SER B 1 264 ? -3.826 -26.797 9.758 1 96.44 264 SER B N 1
ATOM 4697 C CA . SER B 1 264 ? -4.914 -27.094 8.828 1 96.44 264 SER B CA 1
ATOM 4698 C C . SER B 1 264 ? -4.398 -27.797 7.578 1 96.44 264 SER B C 1
ATOM 4700 O O . SER B 1 264 ? -4.789 -27.453 6.461 1 96.44 264 SER B O 1
ATOM 4702 N N . ARG B 1 265 ? -3.49 -28.672 7.77 1 97.56 265 ARG B N 1
ATOM 4703 C CA . ARG B 1 265 ? -2.773 -29.359 6.707 1 97.56 265 ARG B CA 1
ATOM 4704 C C . ARG B 1 265 ? -3.744 -29.969 5.695 1 97.56 265 ARG B C 1
ATOM 4706 O O . ARG B 1 265 ? -3.584 -29.781 4.488 1 97.56 265 ARG B O 1
ATOM 4713 N N . GLU B 1 266 ? -4.832 -30.625 6.191 1 97.19 266 GLU B N 1
ATOM 4714 C CA . GLU B 1 266 ? -5.766 -31.312 5.312 1 97.19 266 GLU B CA 1
ATOM 4715 C C . GLU B 1 266 ? -6.496 -30.328 4.398 1 97.19 266 GLU B C 1
ATOM 4717 O O . GLU B 1 266 ? -6.695 -30.609 3.215 1 97.19 266 GLU B O 1
ATOM 4722 N N . THR B 1 267 ? -6.922 -29.25 4.973 1 97.44 267 THR B N 1
ATOM 4723 C CA . THR B 1 267 ? -7.605 -28.234 4.195 1 97.44 267 THR B CA 1
ATOM 4724 C C . THR B 1 267 ? -6.691 -27.672 3.105 1 97.44 267 THR B C 1
ATOM 4726 O O . THR B 1 267 ? -7.121 -27.484 1.966 1 97.44 267 THR B O 1
ATOM 4729 N N . LEU B 1 268 ? -5.43 -27.469 3.463 1 98.19 268 LEU B N 1
ATOM 4730 C CA . LEU B 1 268 ? -4.465 -26.922 2.516 1 98.19 268 LEU B CA 1
ATOM 4731 C C . LEU B 1 268 ? -4.172 -27.922 1.4 1 98.19 268 LEU B C 1
ATOM 4733 O O . LEU B 1 268 ? -4.098 -27.547 0.228 1 98.19 268 LEU B O 1
ATOM 4737 N N . ILE B 1 269 ? -4.031 -29.156 1.749 1 98.06 269 ILE B N 1
ATOM 4738 C CA . ILE B 1 269 ? -3.793 -30.203 0.757 1 98.06 269 ILE B CA 1
ATOM 4739 C C . ILE B 1 269 ? -4.984 -30.297 -0.19 1 98.06 269 ILE B C 1
ATOM 4741 O O . ILE B 1 269 ? -4.812 -30.422 -1.406 1 98.06 269 ILE B O 1
ATOM 4745 N N . ASN B 1 270 ? -6.145 -30.188 0.368 1 97.69 270 ASN B N 1
ATOM 4746 C CA . ASN B 1 270 ? -7.348 -30.234 -0.452 1 97.69 270 ASN B CA 1
ATOM 4747 C C . ASN B 1 270 ? -7.41 -29.062 -1.427 1 97.69 270 ASN B C 1
ATOM 4749 O O . ASN B 1 270 ? -7.738 -29.25 -2.602 1 97.69 270 ASN B O 1
ATOM 4753 N N . LEU B 1 271 ? -7.145 -27.875 -0.953 1 97.5 271 LEU B N 1
ATOM 4754 C CA . LEU B 1 271 ? -7.133 -26.688 -1.813 1 97.5 271 LEU B CA 1
ATOM 4755 C C . LEU B 1 271 ? -6.133 -26.859 -2.953 1 97.5 271 LEU B C 1
ATOM 4757 O O . LEU B 1 271 ? -6.441 -26.547 -4.105 1 97.5 271 LEU B O 1
ATOM 4761 N N . MET B 1 272 ? -4.988 -27.375 -2.656 1 97.56 272 MET B N 1
ATOM 4762 C CA . MET B 1 272 ? -3.924 -27.562 -3.637 1 97.56 272 MET B CA 1
ATOM 4763 C C . MET B 1 272 ? -4.312 -28.609 -4.672 1 97.56 272 MET B C 1
ATOM 4765 O O . MET B 1 272 ? -4.207 -28.375 -5.879 1 97.56 272 MET B O 1
ATOM 4769 N N . THR B 1 273 ? -4.785 -29.688 -4.203 1 97.44 273 THR B N 1
ATOM 4770 C CA . THR B 1 273 ? -5.09 -30.812 -5.098 1 97.44 273 THR B CA 1
ATOM 4771 C C . THR B 1 273 ? -6.285 -30.469 -5.988 1 97.44 273 THR B C 1
ATOM 4773 O O . THR B 1 273 ? -6.32 -30.859 -7.156 1 97.44 273 THR B O 1
ATOM 4776 N N . CYS B 1 274 ? -7.242 -29.75 -5.469 1 97.38 274 CYS B N 1
ATOM 4777 C CA . CYS B 1 274 ? -8.359 -29.281 -6.281 1 97.38 274 CYS B CA 1
ATOM 4778 C C . CYS B 1 274 ? -7.906 -28.234 -7.277 1 97.38 274 CYS B C 1
ATOM 4780 O O . CYS B 1 274 ? -8.406 -28.172 -8.406 1 97.38 274 CYS B O 1
ATOM 4782 N N . GLY B 1 275 ? -6.941 -27.469 -6.898 1 97.38 275 GLY B N 1
ATOM 4783 C CA . GLY B 1 275 ? -6.484 -26.359 -7.727 1 97.38 275 GLY B CA 1
ATOM 4784 C C . GLY B 1 275 ? -5.648 -26.812 -8.914 1 97.38 275 GLY B C 1
ATOM 4785 O O . GLY B 1 275 ? -5.594 -26.125 -9.93 1 97.38 275 GLY B O 1
ATOM 4786 N N . TRP B 1 276 ? -4.984 -27.953 -8.75 1 97.31 276 TRP B N 1
ATOM 4787 C CA . TRP B 1 276 ? -4.105 -28.344 -9.844 1 97.31 276 TRP B CA 1
ATOM 4788 C C . TRP B 1 276 ? -4.66 -29.562 -10.578 1 97.31 276 TRP B C 1
ATOM 4790 O O . TRP B 1 276 ? -3.92 -30.266 -11.266 1 97.31 276 TRP B O 1
ATOM 4800 N N . THR B 1 277 ? -5.977 -29.812 -10.367 1 95.75 277 THR B N 1
ATOM 4801 C CA . THR B 1 277 ? -6.617 -30.891 -11.109 1 95.75 277 THR B CA 1
ATOM 4802 C C . THR B 1 277 ? -6.453 -30.688 -12.609 1 95.75 277 THR B C 1
ATOM 4804 O O . THR B 1 277 ? -6.277 -29.562 -13.078 1 95.75 277 THR B O 1
ATOM 4807 N N . ALA B 1 278 ? -6.512 -31.766 -13.359 1 93.25 278 ALA B N 1
ATOM 4808 C CA . ALA B 1 278 ? -6.277 -31.734 -14.797 1 93.25 278 ALA B CA 1
ATOM 4809 C C . ALA B 1 278 ? -7.395 -30.984 -15.516 1 93.25 278 ALA B C 1
ATOM 4811 O O . ALA B 1 278 ? -7.137 -30.188 -16.422 1 93.25 278 ALA B O 1
ATOM 4812 N N . ASN B 1 279 ? -8.625 -31.188 -15.133 1 91.81 279 ASN B N 1
ATOM 4813 C CA . ASN B 1 279 ? -9.773 -30.531 -15.742 1 91.81 279 ASN B CA 1
ATOM 4814 C C . ASN B 1 279 ? -9.992 -29.125 -15.164 1 91.81 279 ASN B C 1
ATOM 4816 O O . ASN B 1 279 ? -10.367 -28.984 -13.992 1 91.81 279 ASN B O 1
ATOM 4820 N N . PRO B 1 280 ? -9.828 -28.125 -15.938 1 92.94 280 PRO B N 1
ATOM 4821 C CA . PRO B 1 280 ? -9.961 -26.75 -15.43 1 92.94 280 PRO B CA 1
ATOM 4822 C C . PRO B 1 280 ? -11.352 -26.469 -14.859 1 92.94 280 PRO B C 1
ATOM 4824 O O . PRO B 1 280 ? -11.484 -25.672 -13.922 1 92.94 280 PRO B O 1
ATOM 4827 N N . ASP B 1 281 ? -12.391 -27.047 -15.312 1 91.25 281 ASP B N 1
ATOM 4828 C CA . ASP B 1 281 ? -13.758 -26.797 -14.875 1 91.25 281 ASP B CA 1
ATOM 4829 C C . ASP B 1 281 ? -13.961 -27.266 -13.438 1 91.25 281 ASP B C 1
ATOM 4831 O O . ASP B 1 281 ? -14.906 -26.844 -12.766 1 91.25 281 ASP B O 1
ATOM 4835 N N . GLU B 1 282 ? -13.102 -28.141 -13.031 1 93.94 282 GLU B N 1
ATOM 4836 C CA . GLU B 1 282 ? -13.227 -28.703 -11.688 1 93.94 282 GLU B CA 1
ATOM 4837 C C . GLU B 1 282 ? -12.406 -27.891 -10.68 1 93.94 282 GLU B C 1
ATOM 4839 O O . GLU B 1 282 ? -12.508 -28.109 -9.469 1 93.94 282 GLU B O 1
ATOM 4844 N N . ARG B 1 283 ? -11.625 -27.016 -11.172 1 96 283 ARG B N 1
ATOM 4845 C CA . ARG B 1 283 ? -10.82 -26.188 -10.273 1 96 283 ARG B CA 1
ATOM 4846 C C . ARG B 1 283 ? -11.672 -25.125 -9.602 1 96 283 ARG B C 1
ATOM 4848 O O . ARG B 1 283 ? -12.609 -24.594 -10.203 1 96 283 ARG B O 1
ATOM 4855 N N . PRO B 1 284 ? -11.391 -24.828 -8.359 1 95.06 284 PRO B N 1
ATOM 4856 C CA . PRO B 1 284 ? -12.172 -23.812 -7.645 1 95.06 284 PRO B CA 1
ATOM 4857 C C . PRO B 1 284 ? -11.883 -22.391 -8.133 1 95.06 284 PRO B C 1
ATOM 4859 O O . PRO B 1 284 ? -10.977 -22.188 -8.938 1 95.06 284 PRO B O 1
ATOM 4862 N N . CYS B 1 285 ? -12.727 -21.484 -7.73 1 93 285 CYS B N 1
ATOM 4863 C CA . CYS B 1 285 ? -12.422 -20.062 -7.945 1 93 285 CYS B CA 1
ATOM 4864 C C . CYS B 1 285 ? -11.594 -19.516 -6.793 1 93 285 CYS B C 1
ATOM 4866 O O . CYS B 1 285 ? -11.461 -20.156 -5.75 1 93 285 CYS B O 1
ATOM 4868 N N . PHE B 1 286 ? -11.031 -18.391 -7.004 1 95.56 286 PHE B N 1
ATOM 4869 C CA . PHE B 1 286 ? -10.148 -17.812 -6.004 1 95.56 286 PHE B CA 1
ATOM 4870 C C . PHE B 1 286 ? -10.922 -17.422 -4.75 1 95.56 286 PHE B C 1
ATOM 4872 O O . PHE B 1 286 ? -10.375 -17.438 -3.645 1 95.56 286 PHE B O 1
ATOM 4879 N N . LEU B 1 287 ? -12.164 -17.078 -4.926 1 95.25 287 LEU B N 1
ATOM 4880 C CA . LEU B 1 287 ? -12.984 -16.719 -3.773 1 95.25 287 LEU B CA 1
ATOM 4881 C C . LEU B 1 287 ? -13.023 -17.844 -2.752 1 95.25 287 LEU B C 1
ATOM 4883 O O . LEU B 1 287 ? -12.938 -17.609 -1.547 1 95.25 287 LEU B O 1
ATOM 4887 N N . MET B 1 288 ? -13.086 -19.031 -3.201 1 95.06 288 MET B N 1
ATOM 4888 C CA . MET B 1 288 ? -13.109 -20.188 -2.318 1 95.06 288 MET B CA 1
ATOM 4889 C C . MET B 1 288 ? -11.789 -20.328 -1.56 1 95.06 288 MET B C 1
ATOM 4891 O O . MET B 1 288 ? -11.781 -20.641 -0.369 1 95.06 288 MET B O 1
ATOM 4895 N N . CYS B 1 289 ? -10.703 -20.094 -2.229 1 96.5 289 CYS B N 1
ATOM 4896 C CA . CYS B 1 289 ? -9.398 -20.141 -1.582 1 96.5 289 CYS B CA 1
ATOM 4897 C C . CYS B 1 289 ? -9.289 -19.078 -0.493 1 96.5 289 CYS B C 1
ATOM 4899 O O . CYS B 1 289 ? -8.805 -19.359 0.605 1 96.5 289 CYS B O 1
ATOM 4901 N N . VAL B 1 290 ? -9.781 -17.859 -0.789 1 97.69 290 VAL B N 1
ATOM 4902 C CA . VAL B 1 290 ? -9.719 -16.734 0.138 1 97.69 290 VAL B CA 1
ATOM 4903 C C . VAL B 1 290 ? -10.492 -17.062 1.411 1 97.69 290 VAL B C 1
ATOM 4905 O O . VAL B 1 290 ? -9.992 -16.859 2.52 1 97.69 290 VAL B O 1
ATOM 4908 N N . ILE B 1 291 ? -11.625 -17.609 1.296 1 96.38 291 ILE B N 1
ATOM 4909 C CA . ILE B 1 291 ? -12.5 -17.922 2.426 1 96.38 291 ILE B CA 1
ATOM 4910 C C . ILE B 1 291 ? -11.836 -18.953 3.328 1 96.38 291 ILE B C 1
ATOM 4912 O O . ILE B 1 291 ? -11.797 -18.797 4.551 1 96.38 291 ILE B O 1
ATOM 4916 N N . GLU B 1 292 ? -11.289 -20 2.74 1 96.69 292 GLU B N 1
ATOM 4917 C CA . GLU B 1 292 ? -10.641 -21.047 3.516 1 96.69 292 GLU B CA 1
ATOM 4918 C C . GLU B 1 292 ? -9.398 -20.531 4.23 1 96.69 292 GLU B C 1
ATOM 4920 O O . GLU B 1 292 ? -9.18 -20.828 5.406 1 96.69 292 GLU B O 1
ATOM 4925 N N . LEU B 1 293 ? -8.641 -19.797 3.541 1 97.69 293 LEU B N 1
ATOM 4926 C CA . LEU B 1 293 ? -7.406 -19.281 4.125 1 97.69 293 LEU B CA 1
ATOM 4927 C C . LEU B 1 293 ? -7.703 -18.25 5.211 1 97.69 293 LEU B C 1
ATOM 4929 O O . LEU B 1 293 ? -6.984 -18.172 6.211 1 97.69 293 LEU B O 1
ATOM 4933 N N . GLU B 1 294 ? -8.711 -17.438 4.98 1 95.88 294 GLU B N 1
ATOM 4934 C CA . GLU B 1 294 ? -9.125 -16.453 5.984 1 95.88 294 GLU B CA 1
ATOM 4935 C C . GLU B 1 294 ? -9.438 -17.125 7.316 1 95.88 294 GLU B C 1
ATOM 4937 O O . GLU B 1 294 ? -9.023 -16.656 8.375 1 95.88 294 GLU B O 1
ATOM 4942 N N . ALA B 1 295 ? -10.18 -18.188 7.227 1 95.25 295 ALA B N 1
ATOM 4943 C CA . ALA B 1 295 ? -10.539 -18.953 8.422 1 95.25 295 ALA B CA 1
ATOM 4944 C C . ALA B 1 295 ? -9.297 -19.484 9.133 1 95.25 295 ALA B C 1
ATOM 4946 O O . ALA B 1 295 ? -9.234 -19.5 10.359 1 95.25 295 ALA B O 1
ATOM 4947 N N . MET B 1 296 ? -8.32 -19.891 8.422 1 95.25 296 MET B N 1
ATOM 4948 C CA . MET B 1 296 ? -7.078 -20.422 8.984 1 95.25 296 MET B CA 1
ATOM 4949 C C . MET B 1 296 ? -6.277 -19.312 9.664 1 95.25 296 MET B C 1
ATOM 4951 O O . MET B 1 296 ? -5.707 -19.516 10.734 1 95.25 296 MET B O 1
ATOM 4955 N N . LEU B 1 297 ? -6.277 -18.172 9.055 1 94.62 297 LEU B N 1
ATOM 4956 C CA . LEU B 1 297 ? -5.465 -17.062 9.539 1 94.62 297 LEU B CA 1
ATOM 4957 C C . LEU B 1 297 ? -6.039 -16.5 10.836 1 94.62 297 LEU B C 1
ATOM 4959 O O . LEU B 1 297 ? -5.316 -15.891 11.633 1 94.62 297 LEU B O 1
ATOM 4963 N N . ARG B 1 298 ? -7.309 -16.656 10.992 1 92.06 298 ARG B N 1
ATOM 4964 C CA . ARG B 1 298 ? -7.953 -16.172 12.211 1 92.06 298 ARG B CA 1
ATOM 4965 C C . ARG B 1 298 ? -7.387 -16.859 13.445 1 92.06 298 ARG B C 1
ATOM 4967 O O . ARG B 1 298 ? -7.543 -16.359 14.562 1 92.06 298 ARG B O 1
ATOM 4974 N N . ARG B 1 299 ? -6.73 -17.922 13.234 1 91.88 299 ARG B N 1
ATOM 4975 C CA . ARG B 1 299 ? -6.145 -18.656 14.352 1 91.88 299 ARG B CA 1
ATOM 4976 C C . ARG B 1 299 ? -4.871 -17.984 14.844 1 91.88 299 ARG B C 1
ATOM 4978 O O . ARG B 1 299 ? -4.367 -18.312 15.922 1 91.88 299 ARG B O 1
ATOM 4985 N N . PHE B 1 300 ? -4.371 -17.109 14.078 1 92.56 300 PHE B N 1
ATOM 4986 C CA . PHE B 1 300 ? -3.174 -16.359 14.445 1 92.56 300 PHE B CA 1
ATOM 4987 C C . PHE B 1 300 ? -3.518 -14.906 14.758 1 92.56 300 PHE B C 1
ATOM 4989 O O . PHE B 1 300 ? -4.371 -14.312 14.102 1 92.56 300 PHE B O 1
ATOM 4996 N N . ASP B 1 301 ? -2.898 -14.383 15.734 1 89.44 301 ASP B N 1
ATOM 4997 C CA . ASP B 1 301 ? -3.1 -12.961 15.977 1 89.44 301 ASP B CA 1
ATOM 4998 C C . ASP B 1 301 ? -2.045 -12.125 15.258 1 89.44 301 ASP B C 1
ATOM 5000 O O . ASP B 1 301 ? -1.108 -12.672 14.672 1 89.44 301 ASP B O 1
ATOM 5004 N N . GLU B 1 302 ? -2.287 -10.906 15.273 1 89.31 302 GLU B N 1
ATOM 5005 C CA . GLU B 1 302 ? -1.408 -9.969 14.57 1 89.31 302 GLU B CA 1
ATOM 5006 C C . GLU B 1 302 ? 0.007 -10.016 15.141 1 89.31 302 GLU B C 1
ATOM 5008 O O . GLU B 1 302 ? 0.982 -9.852 14.406 1 89.31 302 GLU B O 1
ATOM 5013 N N . ILE B 1 303 ? 0.086 -10.242 16.406 1 91.56 303 ILE B N 1
ATOM 5014 C CA . ILE B 1 303 ? 1.383 -10.281 17.062 1 91.56 303 ILE B CA 1
ATOM 5015 C C . ILE B 1 303 ? 2.184 -11.477 16.562 1 91.56 303 ILE B C 1
ATOM 5017 O O . ILE B 1 303 ? 3.387 -11.375 16.328 1 91.56 303 ILE B O 1
ATOM 5021 N N . ASP B 1 304 ? 1.52 -12.617 16.359 1 93.12 304 ASP B N 1
ATOM 5022 C CA . ASP B 1 304 ? 2.168 -13.812 15.828 1 93.12 304 ASP B CA 1
ATOM 5023 C C . ASP B 1 304 ? 2.834 -13.516 14.484 1 93.12 304 ASP B C 1
ATOM 5025 O O . ASP B 1 304 ? 3.979 -13.914 14.25 1 93.12 304 ASP B O 1
ATOM 5029 N N . ILE B 1 305 ? 2.164 -12.844 13.742 1 93.62 305 ILE B N 1
ATOM 5030 C CA . ILE B 1 305 ? 2.637 -12.578 12.383 1 93.62 305 ILE B CA 1
ATOM 5031 C C . ILE B 1 305 ? 3.791 -11.586 12.422 1 93.62 305 ILE B C 1
ATOM 5033 O O . ILE B 1 305 ? 4.797 -11.758 11.727 1 93.62 305 ILE B O 1
ATOM 5037 N N . LEU B 1 306 ? 3.617 -10.562 13.195 1 93.19 306 LEU B N 1
ATOM 5038 C CA . LEU B 1 306 ? 4.672 -9.562 13.305 1 93.19 306 LEU B CA 1
ATOM 5039 C C . LEU B 1 306 ? 5.945 -10.172 13.883 1 93.19 306 LEU B C 1
ATOM 5041 O O . LEU B 1 306 ? 7.051 -9.812 13.469 1 93.19 306 LEU B O 1
ATOM 5045 N N . GLU B 1 307 ? 5.801 -11.008 14.797 1 94.31 307 GLU B N 1
ATOM 5046 C CA . GLU B 1 307 ? 6.953 -11.711 15.359 1 94.31 307 GLU B CA 1
ATOM 5047 C C . GLU B 1 307 ? 7.637 -12.586 14.312 1 94.31 307 GLU B C 1
ATOM 5049 O O . GLU B 1 307 ? 8.867 -12.68 14.281 1 94.31 307 GLU B O 1
ATOM 5054 N N . ALA B 1 308 ? 6.824 -13.242 13.539 1 94.31 308 ALA B N 1
ATOM 5055 C CA . ALA B 1 308 ? 7.379 -14.047 12.453 1 94.31 308 ALA B CA 1
ATOM 5056 C C . ALA B 1 308 ? 8.195 -13.18 11.492 1 94.31 308 ALA B C 1
ATOM 5058 O O . ALA B 1 308 ? 9.281 -13.578 11.062 1 94.31 308 ALA B O 1
ATOM 5059 N N . VAL B 1 309 ? 7.676 -12.023 11.148 1 93.88 309 VAL B N 1
ATOM 5060 C CA . VAL B 1 309 ? 8.359 -11.078 10.273 1 93.88 309 VAL B CA 1
ATOM 5061 C C . VAL B 1 309 ? 9.68 -10.641 10.906 1 93.88 309 VAL B C 1
ATOM 5063 O O . VAL B 1 309 ? 10.711 -10.602 10.242 1 93.88 309 VAL B O 1
ATOM 5066 N N . LEU B 1 310 ? 9.617 -10.336 12.18 1 92.81 310 LEU B N 1
ATOM 5067 C CA . LEU B 1 310 ? 10.797 -9.898 12.914 1 92.81 310 LEU B CA 1
ATOM 5068 C C . LEU B 1 310 ? 11.875 -10.977 12.906 1 92.81 310 LEU B C 1
ATOM 5070 O O . LEU B 1 310 ? 13.062 -10.672 12.758 1 92.81 310 LEU B O 1
ATOM 5074 N N . GLU B 1 311 ? 11.469 -12.195 13.031 1 91.5 311 GLU B N 1
ATOM 5075 C CA . GLU B 1 311 ? 12.414 -13.312 13.031 1 91.5 311 GLU B CA 1
ATOM 5076 C C . GLU B 1 311 ? 13.133 -13.43 11.688 1 91.5 311 GLU B C 1
ATOM 5078 O O . GLU B 1 311 ? 14.336 -13.68 11.641 1 91.5 311 GLU B O 1
ATOM 5083 N N . VAL B 1 312 ? 12.406 -13.242 10.68 1 91.38 312 VAL B N 1
ATOM 5084 C CA . VAL B 1 312 ? 13.008 -13.32 9.352 1 91.38 312 VAL B CA 1
ATOM 5085 C C . VAL B 1 312 ? 14 -12.18 9.164 1 91.38 312 VAL B C 1
ATOM 5087 O O . VAL B 1 312 ? 15.102 -12.391 8.656 1 91.38 312 VAL B O 1
ATOM 5090 N N . LYS B 1 313 ? 13.625 -10.984 9.586 1 90.31 313 LYS B N 1
ATOM 5091 C CA . LYS B 1 313 ? 14.484 -9.82 9.438 1 90.31 313 LYS B CA 1
ATOM 5092 C C . LYS B 1 313 ? 15.766 -9.977 10.258 1 90.31 313 LYS B C 1
ATOM 5094 O O . LYS B 1 313 ? 16.844 -9.633 9.789 1 90.31 313 LYS B O 1
ATOM 5099 N N . LYS B 1 314 ? 15.648 -10.477 11.461 1 89.06 314 LYS B N 1
ATOM 5100 C CA . LYS B 1 314 ? 16.812 -10.688 12.32 1 89.06 314 LYS B CA 1
ATOM 5101 C C . LYS B 1 314 ? 17.75 -11.719 11.711 1 89.06 314 LYS B C 1
ATOM 5103 O O . LYS B 1 314 ? 18.969 -11.578 11.797 1 89.06 314 LYS B O 1
ATOM 5108 N N . SER B 1 315 ? 17.156 -12.719 11.148 1 86.31 315 SER B N 1
ATOM 5109 C CA . SER B 1 315 ? 17.969 -13.758 10.523 1 86.31 315 SER B CA 1
ATOM 5110 C C . SER B 1 315 ? 18.75 -13.219 9.336 1 86.31 315 SER B C 1
ATOM 5112 O O . SER B 1 315 ? 19.891 -13.617 9.102 1 86.31 315 SER B O 1
ATOM 5114 N N . LYS B 1 316 ? 18.219 -12.328 8.641 1 82.56 316 LYS B N 1
ATOM 5115 C CA . LYS B 1 316 ? 18.859 -11.734 7.469 1 82.56 316 LYS B CA 1
ATOM 5116 C C . LYS B 1 316 ? 20.031 -10.844 7.879 1 82.56 316 LYS B C 1
ATOM 5118 O O . LYS B 1 316 ? 21.078 -10.828 7.211 1 82.56 316 LYS B O 1
ATOM 5123 N N . VAL B 1 317 ? 19.844 -10.094 8.93 1 81 317 VAL B N 1
ATOM 5124 C CA . VAL B 1 317 ? 20.891 -9.211 9.422 1 81 317 VAL B CA 1
ATOM 5125 C C . VAL B 1 317 ? 22.062 -10.047 9.945 1 81 317 VAL B C 1
ATOM 5127 O O . VAL B 1 317 ? 23.234 -9.695 9.734 1 81 317 VAL B O 1
ATOM 5130 N N . SER B 1 318 ? 21.734 -11.086 10.617 1 77.44 318 SER B N 1
ATOM 5131 C CA . SER B 1 318 ? 22.781 -11.945 11.172 1 77.44 318 SER B CA 1
ATOM 5132 C C . SER B 1 318 ? 23.594 -12.609 10.078 1 77.44 318 SER B C 1
ATOM 5134 O O . SER B 1 318 ? 24.812 -12.797 10.227 1 77.44 318 SER B O 1
ATOM 5136 N N . GLN B 1 319 ? 23.016 -12.945 9.047 1 72.31 319 GLN B N 1
ATOM 5137 C CA . GLN B 1 319 ? 23.703 -13.578 7.934 1 72.31 319 GLN B CA 1
ATOM 5138 C C . GLN B 1 319 ? 24.625 -12.586 7.23 1 72.31 319 GLN B C 1
ATOM 5140 O O . GLN B 1 319 ? 25.734 -12.945 6.801 1 72.31 319 GLN B O 1
ATOM 5145 N N . CYS B 1 320 ? 24.125 -11.359 7.113 1 66.25 320 CYS B N 1
ATOM 5146 C CA . CYS B 1 320 ? 24.953 -10.336 6.48 1 66.25 320 CYS B CA 1
ATOM 5147 C C . CYS B 1 320 ? 26.172 -10.016 7.34 1 66.25 320 CYS B C 1
ATOM 5149 O O . CYS B 1 320 ? 27.25 -9.695 6.816 1 66.25 320 CYS B O 1
ATOM 5151 N N . GLU B 1 321 ? 25.938 -10.055 8.586 1 63.19 321 GLU B N 1
ATOM 5152 C CA . GLU B 1 321 ? 27.078 -9.82 9.484 1 63.19 321 GLU B CA 1
ATOM 5153 C C . GLU B 1 321 ? 28.062 -10.977 9.445 1 63.19 321 GLU B C 1
ATOM 5155 O O . GLU B 1 321 ? 29.281 -10.773 9.531 1 63.19 321 GLU B O 1
ATOM 5160 N N . ARG B 1 322 ? 27.547 -12.211 9.195 1 54.91 322 ARG B N 1
ATOM 5161 C CA . ARG B 1 322 ? 28.438 -13.367 9.125 1 54.91 322 ARG B CA 1
ATOM 5162 C C . ARG B 1 322 ? 29.141 -13.43 7.773 1 54.91 322 ARG B C 1
ATOM 5164 O O . ARG B 1 322 ? 30.297 -13.859 7.691 1 54.91 322 ARG B O 1
ATOM 5171 N N . GLY B 1 323 ? 28.5 -13.18 6.828 1 50.22 323 GLY B N 1
ATOM 5172 C CA . GLY B 1 323 ? 29.156 -13.188 5.535 1 50.22 323 GLY B CA 1
ATOM 5173 C C . GLY B 1 323 ? 30.203 -12.102 5.398 1 50.22 323 GLY B C 1
ATOM 5174 O O . GLY B 1 323 ? 31.172 -12.25 4.637 1 50.22 323 GLY B O 1
ATOM 5175 N N . GLY B 1 324 ? 30.172 -10.914 5.914 1 41.28 324 GLY B N 1
ATOM 5176 C CA . GLY B 1 324 ? 31.234 -9.914 5.93 1 41.28 324 GLY B CA 1
ATOM 5177 C C . GLY B 1 324 ? 32.438 -10.328 6.766 1 41.28 324 GLY B C 1
ATOM 5178 O O . GLY B 1 324 ? 33.531 -9.781 6.613 1 41.28 324 GLY B O 1
ATOM 5179 N N . ALA B 1 325 ? 32.344 -11.008 7.734 1 42.75 325 ALA B N 1
ATOM 5180 C CA . ALA B 1 325 ? 33.5 -11.375 8.547 1 42.75 325 ALA B CA 1
ATOM 5181 C C . ALA B 1 325 ? 34.344 -12.445 7.855 1 42.75 325 ALA B C 1
ATOM 5183 O O . ALA B 1 325 ? 35.438 -12.742 8.289 1 42.75 325 ALA B O 1
ATOM 5184 N N . GLY B 1 326 ? 33.812 -13.203 7 1 29.39 326 GLY B N 1
ATOM 5185 C CA . GLY B 1 326 ? 34.625 -14.219 6.352 1 29.39 326 GLY B CA 1
ATOM 5186 C C . GLY B 1 326 ? 35.562 -13.648 5.32 1 29.39 326 GLY B C 1
ATOM 5187 O O . GLY B 1 326 ? 36.375 -14.383 4.73 1 29.39 326 GLY B O 1
ATOM 5188 N N . LEU B 1 327 ? 35.156 -12.625 4.594 1 29.83 327 LEU B N 1
ATOM 5189 C CA . LEU B 1 327 ? 36.156 -12.156 3.67 1 29.83 327 LEU B CA 1
ATOM 5190 C C . LEU B 1 327 ? 37.312 -11.492 4.426 1 29.83 327 LEU B C 1
ATOM 5192 O O . LEU B 1 327 ? 38.188 -10.859 3.816 1 29.83 327 LEU B O 1
ATOM 5196 N N . VAL B 1 328 ? 37.406 -11.617 5.711 1 25.91 328 VAL B N 1
ATOM 5197 C CA . VAL B 1 328 ? 38.781 -11.328 6.023 1 25.91 328 VAL B CA 1
ATOM 5198 C C . VAL B 1 328 ? 39.625 -12.586 5.82 1 25.91 328 VAL B C 1
ATOM 5200 O O . VAL B 1 328 ? 39.219 -13.688 6.207 1 25.91 328 VAL B O 1
#

Nearest PDB structures (foldseek):
  9f3v-assembly1_A  TM=9.774E-01  e=3.821E-33  Homo sapiens
  5ar8-assembly1_B  TM=9.582E-01  e=5.516E-33  Homo sapiens
  5ar7-assembly1_B  TM=9.464E-01  e=1.567E-33  Homo sapiens
  4c8b-assembly1_B  TM=9.488E-01  e=2.647E-33  Homo sapiens
  8aza-assembly1_A  TM=9.097E-01  e=1.304E-28  Homo sapiens

Foldseek 3Di:
DDPPPDDPPPQPFDEDEPVQWADWDWDDQALLGTKIWTARNVVRAIKIKGKDFDQDQDDPVLLVLQSVLLSVLCPLDDPQAWHWRHWHDDRGMIMTITHDADVAWQLCVLAPQPPPQDQDLLQLLQQLLLVLVSQLSQCPDVVRFFFLQDARNQWGQHLLGRTHGHDGSCPSSSVSSQVVVPPDDRTCPVRRLLQAALVVVPPPDDPLLRRLSVLSSSLSVLLCSQQSDDWPVVDPDSVVSNVCRNVVHGGDLDCNRHNPPNQVSVLSVVLSCQSRGRDSVSRDHSVVVNVSSVVRSVVDDPVRSSVSSVSNVVSSVVVVVVVVVVVD/DDPPPDDPPPQPFDEDEPVQWADWAWDDQALLGTKIWTARNVVRAIKIKGKDFDQDQDDPVLLVLQSVLLSVLCPLDDPQAWHWRHWHDDRGMIMTITHDADVAWQLCVLAPQPPPQDQDLLQLLQQLLLVLVSQLSQCPDVVRFFFLQDARNQWGQHLLGRTHGHDGSCPSSSVSSQVVVPPDDRTCPVRRLLQAALVVVPPPDDPLLRRLSVLSSSLSVLLCSQQSDDWPVVDPDSVVSNVCRNVVHGGDLDCNRHPPVNQVSVLSVVLSCQSRGNDSVSRDHSVVVNVVSVVRSVVDDPVRSSVSSVSNVVSSVVVVVVVVVVVD

Secondary structure (DSSP, 8-state):
-----------SS-B--GGGEEEEEEEEEETTEEEEEEEETTTTEEEEEEEEE--S---HHHHHHHHHHHHHHHH---TTBPPEEEEEE-SSEEEEEEEPPTT-BHHHHHHTTTTT----HHHHHHHHHHHHHHHHHHHTSSS----S---GGGEEE-TT--EEE---S-HHHHHHHHHH--SS----THHHHTT--GGGTSS---TTHHHHHHHHHHHHHHHHHHH-S-TTTT-SSHHHHHHHHHTT-----STTTS-TTSTTHHHHHHHHHHHT-SSGGGSPPHHHHHHHHHHHHTTS-HHHHHHHHHHHHHHHHHHHHHHHHTT-/-----------SS-B--GGGEEEEEEEEEETTEEEEEEEETTTTEEEEEEEEE--S---HHHHHHHHHHHHHHHH---TTBPPEEEEEE-SSEEEEEEEPPTT-BHHHHHHTTTTT----HHHHHHHHHHHHHHHHHHHTSSS----S---GGGEEE-TT--EEE---S-HHHHHHHHHH--SS----THHHHTT--GGGTSS---TTHHHHHHHHHHHHHHHHHHH-S-TTTT-SSHHHHHHHHHTT-----STTTS-TTSTTHHHHHHHHHHHT-SSGGGSPPHHHHHHHHHHHHTTS-HHHHHHHHHHHHHHHHHHHHHHHHTT-

pLDDT: mean 84.36, std 18.07, range [19.11, 98.62]

Radius of gyration: 26.54 Å; Cα contacts (8 Å, |Δi|>4): 1018; chains: 2; bounding box: 71×77×82 Å

Organism: Oncorhynchus tshawytscha (NCBI:txid74940)

Sequence (656 aa):
MGCVNLCSLTSNLPVISYQKLTDLHYLSKGGFGSVFKAQHSDWRTTVAIKCLKLDSPVGERERNCLLEEAEVLHKARFNYIIQIFGVCNEPEFFCIVTEYMSNGSLDQLLHENNLYTLLAWSLRLRVLYEIALGVNFLHNMTPPLLHHDLKTQNILLDGEFHIKIADFGLSKWRQLSISKGSGSKPPEMGGTIIYMPPEEYEPSKNCCAAVKHDIYSYAIIMWEVLSRRIPFEEATNPMQVMFSVLRGIRPDIGLDCLPGDIPSRETLINLMTCGWTANPDERPCFLMCVIELEAMLRRFDEIDILEAVLEVKKSKVSQCERGGAGLVMGCVNLCSLTSNLPVISYQKLTDLHYLSKGGFGSVFKAQHSDWRTTVAIKCLKLDSPVGERERNCLLEEAEVLHKARFNYIIQIFGVCNEPEFFCIVTEYMSNGSLDQLLHENNLYTLLAWSLRLRVLYEIALGVNFLHNMTPPLLHHDLKTQNILLDGEFHIKIADFGLSKWRQLSISKGSGSKPPEMGGTIIYMPPEEYEPSKNCCAAVKHDIYSYAIIMWEVLSRRIPFEEATNPMQVMFSVLRGIRPDIGLDCLPGDIPSRETLINLMTCGWTANPDERPCFLMCVIELEAMLRRFDEIDILEAVLEVKKSKVSQCERGGAGLV

Solvent-accessible surface area (backbone atoms only — not comparable to full-atom values): 36409 Å² total; per-residue (Å²): 134,82,82,77,75,81,80,78,81,77,74,91,60,43,77,45,61,70,86,41,55,35,79,75,37,85,71,50,76,54,64,65,28,37,33,28,37,25,32,31,66,81,50,70,40,66,27,24,36,38,36,38,79,35,90,54,89,64,50,70,64,58,51,48,50,45,51,51,34,50,44,56,48,50,67,52,72,49,90,28,35,49,52,57,63,28,30,29,86,48,90,57,32,44,30,44,34,26,64,56,46,78,57,41,24,46,42,40,59,57,67,59,81,32,89,79,52,73,75,45,64,61,46,51,51,48,43,54,34,46,51,33,39,32,52,29,36,36,53,66,37,90,74,59,45,63,55,81,60,55,47,46,74,34,27,28,16,33,90,81,58,49,52,23,44,47,81,46,57,48,64,66,51,32,52,55,38,50,66,66,49,68,85,60,74,74,62,78,61,59,74,55,58,76,32,56,46,48,58,78,77,43,90,69,83,58,75,78,49,56,67,40,35,44,38,20,11,46,20,50,48,50,49,27,65,69,43,54,48,66,78,63,66,85,46,88,47,61,66,53,48,51,52,36,39,65,72,66,51,69,74,72,76,48,59,90,44,37,54,82,82,45,81,64,43,68,62,52,50,49,54,29,55,38,20,53,42,76,54,52,88,70,30,65,58,45,64,60,53,31,54,57,40,49,63,58,50,67,77,50,54,71,63,57,33,52,50,36,47,50,50,43,54,52,49,52,53,53,48,55,56,51,58,61,60,60,78,101,135,80,82,77,76,80,82,77,82,76,75,92,59,44,77,45,62,67,85,40,53,36,79,75,38,85,71,48,76,54,64,66,28,38,31,28,37,27,31,30,65,80,50,71,40,66,27,24,35,39,35,36,79,36,89,55,90,65,48,70,64,58,51,50,50,47,50,51,35,51,46,56,48,50,65,52,73,50,89,27,33,48,51,58,63,29,28,28,86,49,89,57,31,45,30,43,32,26,65,56,46,79,55,41,25,46,40,41,60,55,64,60,78,30,84,80,51,72,74,43,65,60,45,51,52,48,46,54,34,45,51,32,39,32,51,30,36,36,53,67,37,89,74,59,45,64,53,79,61,54,47,48,74,35,26,27,15,33,89,80,60,48,51,23,42,46,82,45,58,48,64,66,50,34,52,56,39,49,65,66,50,70,85,62,74,72,61,79,63,57,73,55,58,75,32,54,47,46,60,79,76,42,90,70,83,58,75,77,49,55,67,39,34,42,38,21,12,46,21,50,49,50,51,26,65,68,43,53,50,66,77,62,67,85,46,89,46,61,66,53,48,52,50,36,39,66,72,67,51,70,74,72,77,47,60,91,44,37,52,83,84,45,82,65,44,68,63,52,52,47,53,30,55,39,21,55,43,76,55,53,88,69,30,63,59,44,63,59,53,32,56,57,41,50,62,58,50,67,76,48,55,71,65,57,35,52,51,36,48,49,50,43,53,52,49,50,53,52,48,54,57,50,58,62,60,58,76,104

InterPro domains:
  IPR000719 Protein kinase domain [PS50011] (21-297)
  IPR000719 Protein kinase domain [SM00220] (21-296)
  IPR001245 Serine-threonine/tyrosine-protein kinase, catalytic domain [PF07714] (25-291)
  IPR008271 Serine/threonine-protein kinase, active site [PS00108] (145-157)
  IPR011009 Protein kinase-like domain superfamily [SSF56112] (14-301)
  IPR051681 Serine/Threonine Kinases and Pseudokinases [PTHR44329] (16-298)